Protein AF-0000000081150486 (afdb_homodimer)

Secondary structure (DSSP, 8-state):
--GGG--HHHHHHHHT-HHHHHHHHHTT--TT---TTS--HHHHHHHTT-HHHHHHHHHTT--TT---TTS--HHHHHHHTT-HHHHHHHHHHHHHHHHEETTEEHHHHHHHHT-HHHHHHHHHTT--TT---TT---HHHHHHHTT-HHHHHHHHHTT--TT---TTS--HHHHHHHHT-HHHHHHHHHTT--TT---TTS--HHHHHHHTT-HHHHHHHHHTT--TT---TTS--HHHHHHHHT-HHHHHHHHHHHHHTT----------/--GGG--HHHHHHHHT-HHHHHHHHHTT--TT---TTS--HHHHHHHTT-HHHHHHHHHTT--TT---TTS--HHHHHHHTT-HHHHHHHHHHHHHHHHEETTEEHHHHHHHHT-HHHHHHHHHTT--TT---TT---HHHHHHHTT-HHHHHHHHHTT--TT---TTS--HHHHHHHHT-HHHHHHHHHTT--TT---TTS--HHHHHHHTT-HHHHHHHHHTT--TT---TTS--HHHHHHHHT-HHHHHHHHHHHHHTT----------

pLDDT: mean 92.3, std 13.36, range [28.94, 98.88]

Radius of gyration: 32.92 Å; Cα contacts (8 Å, |Δi|>4): 1000; chains: 2; bounding box: 57×119×81 Å

Nearest PDB structures (foldseek):
  6moj-assembly1_A-2  TM=6.571E-01  e=3.643E-13  synthetic construct
  2qyj-assembly1_A  TM=9.604E-01  e=2.726E-09  unclassified
  6zob-assembly1_D  TM=9.624E-01  e=5.944E-09  synthetic construct
  7z71-assembly2_D  TM=9.534E-01  e=8.776E-09  synthetic construct
  2y1l-assembly1_F  TM=9.637E-01  e=1.188E-08  synthetic construct

Sequence (544 aa):
MFQEGRSALHFAALNGHVNVCEYLLDQGCNLDAQDSVGYSPLHRAASQGHVQALELFLKKGCAVDTQDENGNAAVHEAAWNGYSQTLDLLIKFHIFLLLFQNGNAAVHEAAWNGYSQTLDLLIKFNCNIQLTNKAGFTALHLSAQNGHNQSTRVLLLAGCNADVKNNYGDTALHTAARYGHAGVTRILISARCCLNEQNKNGDTALHIAAALKRRKIAKLLVDASIDVYVRNKQNETAMEVARRKEHQEIIVIISSFARDFGNNNEDVVYDKMFQEGRSALHFAALNGHVNVCEYLLDQGCNLDAQDSVGYSPLHRAASQGHVQALELFLKKGCAVDTQDENGNAAVHEAAWNGYSQTLDLLIKFHIFLLLFQNGNAAVHEAAWNGYSQTLDLLIKFNCNIQLTNKAGFTALHLSAQNGHNQSTRVLLLAGCNADVKNNYGDTALHTAARYGHAGVTRILISARCCLNEQNKNGDTALHIAAALKRRKIAKLLVDASIDVYVRNKQNETAMEVARRKEHQEIIVIISSFARDFGNNNEDVVYDK

Solvent-accessible surface area (backbone atoms only — not comparable to full-atom values): 27746 Å² total; per-residue (Å²): 114,47,87,66,46,29,37,74,52,33,55,25,25,48,69,49,37,44,68,56,36,52,53,42,48,76,73,62,51,70,66,68,48,49,25,71,64,31,44,26,26,56,29,33,7,24,55,61,44,25,47,67,37,44,50,52,42,56,74,71,63,48,72,72,77,53,46,23,80,85,63,46,29,29,53,47,37,5,37,68,64,42,22,40,67,34,27,50,54,44,53,48,49,51,52,47,54,70,42,43,53,95,76,40,41,44,57,40,47,16,19,49,70,40,26,39,64,31,44,53,50,42,50,71,67,65,49,76,64,74,50,52,39,95,65,32,44,29,22,54,31,33,7,19,49,62,44,23,47,62,26,38,48,54,42,48,75,72,62,41,71,57,69,52,53,23,76,62,31,39,26,24,56,35,33,8,25,66,60,56,22,46,66,32,41,52,52,44,54,74,67,63,45,72,65,73,52,51,24,73,63,29,40,28,28,52,32,39,8,26,66,66,66,20,53,66,43,38,46,53,42,52,76,69,64,45,71,69,74,55,56,22,72,84,66,40,28,26,55,53,42,8,56,75,70,63,30,62,70,45,39,51,52,59,49,57,54,45,60,70,72,64,62,69,78,68,72,80,70,81,79,132,113,47,87,67,46,28,40,74,52,32,54,25,25,50,68,48,39,44,70,57,36,53,50,43,46,75,72,62,51,70,65,68,49,48,24,72,64,30,45,26,25,57,29,32,9,25,55,58,45,25,48,68,38,44,51,52,42,56,75,72,62,48,70,70,77,54,47,24,80,86,63,45,30,28,54,48,36,5,36,69,65,43,24,40,68,34,28,51,53,46,54,48,49,52,52,48,56,68,41,43,54,95,77,40,40,44,57,41,47,15,18,50,71,39,24,39,64,30,44,52,50,43,50,72,68,65,50,75,63,74,51,53,37,94,64,32,44,29,24,54,32,33,5,20,49,60,45,22,48,64,26,38,48,54,42,47,74,73,63,42,70,55,70,53,53,23,76,63,32,39,26,24,56,35,34,7,26,67,61,55,21,47,65,32,41,52,52,43,55,72,69,66,45,72,65,74,54,51,23,72,62,29,39,28,30,53,33,41,8,26,66,66,66,23,53,67,42,39,45,53,42,52,74,69,64,44,71,69,74,55,54,23,72,83,67,39,27,26,56,53,41,8,57,75,68,63,31,60,68,44,41,50,52,59,49,57,54,46,59,69,70,63,62,69,78,67,71,82,69,81,78,131

Organism: Pinctada imbricata (NCBI:txid66713)

Foldseek 3Di:
DDPQQDDPLLVCLLVLVQVVNVVCVVVPDDQCGAGNQQDGSLLNNLLNLNQSNNVVSVVVPYDQLRQGPVNDGSLVSNVVNVNVNNNLVSQLSVVQVVQADPQDGVLLVCLLVLVLVSNVVCVVSVNDQQDAGPQQDGSLLNNLLNQRLNNNLSSLVSPHQQCRQGNQQDGSLLNNLLNLRLSSNLSCVVSVHDQCRATPQGDGSLLNNLLNVSLSNLLSSVVSVHDQCRAGPVRDGSLRNNVVVVSPSSNVSNVVSVVVVPPPPVPPPPDD/DDPQQDDPLLVCLLVLVQVVNVVCVVVPDDQCRAGNQQDGSLLNNLLNLNQSNNVVSVVVPYDQLRQGPVNDGSLVSNVVNVNVNSNLVSQLSVVQVVQAPPQDGVLLVCLLVLVLVSNVVCVVSVNDQQDAGPQQDGSLLNNLLNLNLNNNLSSLVSPHQQCRQGPQQDGSLLNNLLNLRLSSNLSCLVSVHDQCRATPQQDGSLLNNLLVVSLSNLLSSVVSVHDQCRAGPVRDGSLRNNVVVVSPSSNVSNVVSVVVVPPPPVPPPPDD

Structure (mmCIF, N/CA/C/O backbone):
data_AF-0000000081150486-model_v1
#
loop_
_entity.id
_entity.type
_entity.pdbx_description
1 polymer 'Uncharacterized protein'
#
loop_
_atom_site.group_PDB
_atom_site.id
_atom_site.type_symbol
_atom_site.label_atom_id
_atom_site.label_alt_id
_atom_site.label_comp_id
_atom_site.label_asym_id
_atom_site.label_entity_id
_atom_site.label_seq_id
_atom_site.pdbx_PDB_ins_code
_atom_site.Cartn_x
_atom_site.Cartn_y
_atom_site.Cartn_z
_atom_site.occupancy
_atom_site.B_iso_or_equiv
_atom_site.auth_seq_id
_atom_site.auth_comp_id
_atom_site.auth_asym_id
_atom_site.auth_atom_id
_atom_site.pdbx_PDB_model_num
ATOM 1 N N . MET A 1 1 ? 13.016 -13.844 32.25 1 59.22 1 MET A N 1
ATOM 2 C CA . MET A 1 1 ? 12.555 -12.477 32 1 59.22 1 MET A CA 1
ATOM 3 C C . MET A 1 1 ? 13.328 -11.492 32.875 1 59.22 1 MET A C 1
ATOM 5 O O . MET A 1 1 ? 13.688 -11.805 34 1 59.22 1 MET A O 1
ATOM 9 N N . PHE A 1 2 ? 14.055 -10.492 32.188 1 66 2 PHE A N 1
ATOM 10 C CA . PHE A 1 2 ? 14.844 -9.5 32.875 1 66 2 PHE A CA 1
ATOM 11 C C . PHE A 1 2 ? 13.945 -8.445 33.531 1 66 2 PHE A C 1
ATOM 13 O O . PHE A 1 2 ? 12.719 -8.523 33.406 1 66 2 PHE A O 1
ATOM 20 N N . GLN A 1 3 ? 14.602 -7.398 34.188 1 65.69 3 GLN A N 1
ATOM 21 C CA . GLN A 1 3 ? 13.93 -6.246 34.781 1 65.69 3 GLN A CA 1
ATOM 22 C C . GLN A 1 3 ? 13.023 -5.551 33.75 1 65.69 3 GLN A C 1
ATOM 24 O O . GLN A 1 3 ? 13.367 -5.453 32.594 1 65.69 3 GLN A O 1
ATOM 29 N N . GLU A 1 4 ? 11.672 -5.273 34.125 1 71.44 4 GLU A N 1
ATOM 30 C CA . GLU A 1 4 ? 10.625 -4.543 33.438 1 71.44 4 GLU A CA 1
ATOM 31 C C . GLU A 1 4 ? 9.914 -5.434 32.406 1 71.44 4 GLU A C 1
ATOM 33 O O . GLU A 1 4 ? 9.328 -4.945 31.453 1 71.44 4 GLU A O 1
ATOM 38 N N . GLY A 1 5 ? 10.25 -6.844 32.656 1 76.25 5 GLY A N 1
ATOM 39 C CA . GLY A 1 5 ? 9.492 -7.797 31.844 1 76.25 5 GLY A CA 1
ATOM 40 C C . GLY A 1 5 ? 10.102 -8.031 30.469 1 76.25 5 GLY A C 1
ATOM 41 O O . GLY A 1 5 ? 9.461 -8.633 29.594 1 76.25 5 GLY A O 1
ATOM 42 N N . ARG A 1 6 ? 11.375 -7.539 30.422 1 85.06 6 ARG A N 1
ATOM 43 C CA . ARG A 1 6 ? 12.062 -7.734 29.141 1 85.06 6 ARG A CA 1
ATOM 44 C C . ARG A 1 6 ? 12.75 -9.094 29.094 1 85.06 6 ARG A C 1
ATOM 46 O O . ARG A 1 6 ? 13.375 -9.516 30.078 1 85.06 6 ARG A O 1
ATOM 53 N N . SER A 1 7 ? 12.547 -9.773 28.031 1 90.75 7 SER A N 1
ATOM 54 C CA . SER A 1 7 ? 13.242 -11.031 27.766 1 90.75 7 SER A CA 1
ATOM 55 C C . SER A 1 7 ? 14.578 -10.789 27.078 1 90.75 7 SER A C 1
ATOM 57 O O . SER A 1 7 ? 14.883 -9.656 26.672 1 90.75 7 SER A O 1
ATOM 59 N N . ALA A 1 8 ? 15.422 -11.852 27.062 1 93.5 8 ALA A N 1
ATOM 60 C CA . ALA A 1 8 ? 16.672 -11.789 26.328 1 93.5 8 ALA A CA 1
ATOM 61 C C . ALA A 1 8 ? 16.422 -11.406 24.859 1 93.5 8 ALA A C 1
ATOM 63 O O . ALA A 1 8 ? 17.219 -10.672 24.266 1 93.5 8 ALA A O 1
ATOM 64 N N . LEU A 1 9 ? 15.305 -11.812 24.344 1 96.06 9 LEU A N 1
ATOM 65 C CA . LEU A 1 9 ? 14.953 -11.523 22.953 1 96.06 9 LEU A CA 1
ATOM 66 C C . LEU A 1 9 ? 14.664 -10.039 22.781 1 96.06 9 LEU A C 1
ATOM 68 O O . LEU A 1 9 ? 15.031 -9.453 21.75 1 96.06 9 LEU A O 1
ATOM 72 N N . HIS A 1 10 ? 14.07 -9.445 23.75 1 96.5 10 HIS A N 1
ATOM 73 C CA . HIS A 1 10 ? 13.836 -8.008 23.688 1 96.5 10 HIS A CA 1
ATOM 74 C C . HIS A 1 10 ? 15.148 -7.242 23.578 1 96.5 10 HIS A C 1
ATOM 76 O O . HIS A 1 10 ? 15.273 -6.34 22.75 1 96.5 10 HIS A O 1
ATOM 82 N N . PHE A 1 11 ? 16.062 -7.586 24.359 1 95.75 11 PHE A N 1
ATOM 83 C CA . PHE A 1 11 ? 17.359 -6.898 24.391 1 95.75 11 PHE A CA 1
ATOM 84 C C . PHE A 1 11 ? 18.109 -7.105 23.078 1 95.75 11 PHE A C 1
ATOM 86 O O . PHE A 1 11 ? 18.688 -6.16 22.531 1 95.75 11 PHE A O 1
ATOM 93 N N . ALA A 1 12 ? 18.094 -8.328 22.672 1 97 12 ALA A N 1
ATOM 94 C CA . ALA A 1 12 ? 18.766 -8.625 21.406 1 97 12 ALA A CA 1
ATOM 95 C C . ALA A 1 12 ? 18.125 -7.844 20.25 1 97 12 ALA A C 1
ATOM 97 O O . ALA A 1 12 ? 18.844 -7.312 19.391 1 97 12 ALA A O 1
ATOM 98 N N . ALA A 1 13 ? 16.797 -7.762 20.188 1 97.12 13 ALA A N 1
ATOM 99 C CA . ALA A 1 13 ? 16.062 -7.039 19.156 1 97.12 13 ALA A CA 1
ATOM 100 C C . ALA A 1 13 ? 16.359 -5.539 19.219 1 97.12 13 ALA A C 1
ATOM 102 O O . ALA A 1 13 ? 16.562 -4.895 18.188 1 97.12 13 ALA A O 1
ATOM 103 N N . LEU A 1 14 ? 16.422 -4.969 20.438 1 96.12 14 LEU A N 1
ATOM 104 C CA . LEU A 1 14 ? 16.672 -3.553 20.672 1 96.12 14 LEU A CA 1
ATOM 105 C C . LEU A 1 14 ? 18.047 -3.146 20.125 1 96.12 14 LEU A C 1
ATOM 107 O O . LEU A 1 14 ? 18.203 -2.041 19.609 1 96.12 14 LEU A O 1
ATOM 111 N N . ASN A 1 15 ? 18.938 -4.098 20.203 1 97.06 15 ASN A N 1
ATOM 112 C CA . ASN A 1 15 ? 20.312 -3.783 19.828 1 97.06 15 ASN A CA 1
ATOM 113 C C . ASN A 1 15 ? 20.641 -4.289 18.422 1 97.06 15 ASN A C 1
ATOM 115 O O . ASN A 1 15 ? 21.75 -4.102 17.938 1 97.06 15 ASN A O 1
ATOM 119 N N . GLY A 1 16 ? 19.766 -4.914 17.812 1 97.19 16 GLY A N 1
ATOM 120 C CA . GLY A 1 16 ? 19.922 -5.336 16.438 1 97.19 16 GLY A CA 1
ATOM 121 C C . GLY A 1 16 ? 20.844 -6.531 16.281 1 97.19 16 GLY A C 1
ATOM 122 O O . GLY A 1 16 ? 21.531 -6.66 15.266 1 97.19 16 GLY A O 1
ATOM 123 N N . HIS A 1 17 ? 20.969 -7.332 17.312 1 97.62 17 HIS A N 1
ATOM 124 C CA . HIS A 1 17 ? 21.781 -8.531 17.234 1 97.62 17 HIS A CA 1
ATOM 125 C C . HIS A 1 17 ? 21.016 -9.688 16.609 1 97.62 17 HIS A C 1
ATOM 127 O O . HIS A 1 17 ? 20.516 -10.57 17.328 1 97.62 17 HIS A O 1
ATOM 133 N N . VAL A 1 18 ? 21 -9.781 15.344 1 98 18 VAL A N 1
ATOM 134 C CA . VAL A 1 18 ? 20.141 -10.68 14.578 1 98 18 VAL A CA 1
ATOM 135 C C . VAL A 1 18 ? 20.531 -12.133 14.867 1 98 18 VAL A C 1
ATOM 137 O O . VAL A 1 18 ? 19.656 -12.977 15.07 1 98 18 VAL A O 1
ATOM 140 N N . ASN A 1 19 ? 21.812 -12.391 14.938 1 97.88 19 ASN A N 1
ATOM 141 C CA . ASN A 1 19 ? 22.266 -13.75 15.203 1 97.88 19 ASN A CA 1
ATOM 142 C C . ASN A 1 19 ? 21.844 -14.227 16.578 1 97.88 19 ASN A C 1
ATOM 144 O O . ASN A 1 19 ? 21.469 -15.391 16.75 1 97.88 19 ASN A O 1
ATOM 148 N N . VAL A 1 20 ? 21.906 -13.352 17.484 1 97.88 20 VAL A N 1
ATOM 149 C CA . VAL A 1 20 ? 21.484 -13.688 18.844 1 97.88 20 VAL A CA 1
ATOM 150 C C . VAL A 1 20 ? 19.969 -13.914 18.875 1 97.88 20 VAL A C 1
ATOM 152 O O . VAL A 1 20 ? 19.5 -14.852 19.516 1 97.88 20 VAL A O 1
ATOM 155 N N . CYS A 1 21 ? 19.188 -13.078 18.188 1 97.75 21 CYS A N 1
ATOM 156 C CA . CYS A 1 21 ? 17.75 -13.273 18.078 1 97.75 21 CYS A CA 1
ATOM 157 C C . CYS A 1 21 ? 17.438 -14.648 17.5 1 97.75 21 CYS A C 1
ATOM 159 O O . CYS A 1 21 ? 16.609 -15.375 18.047 1 97.75 21 CYS A O 1
ATOM 161 N N . GLU A 1 22 ? 18.125 -14.953 16.406 1 97.56 22 GLU A N 1
ATOM 162 C CA . GLU A 1 22 ? 17.906 -16.234 15.742 1 97.56 22 GLU A CA 1
ATOM 163 C C . GLU A 1 22 ? 18.188 -17.406 16.703 1 97.56 22 GLU A C 1
ATOM 165 O O . GLU A 1 22 ? 17.406 -18.344 16.781 1 97.56 22 GLU A O 1
ATOM 170 N N . TYR A 1 23 ? 19.281 -17.312 17.406 1 97 23 TYR A N 1
ATOM 171 C CA . TYR A 1 23 ? 19.656 -18.344 18.375 1 97 23 TYR A CA 1
ATOM 172 C C . TYR A 1 23 ? 18.609 -18.484 19.469 1 97 23 TYR A C 1
ATOM 174 O O . TYR A 1 23 ? 18.188 -19.594 19.781 1 97 23 TYR A O 1
ATOM 182 N N . LEU A 1 24 ? 18.141 -17.406 20.016 1 96.56 24 LEU A N 1
ATOM 183 C CA . LEU A 1 24 ? 17.156 -17.406 21.094 1 96.56 24 LEU A CA 1
ATOM 184 C C . LEU A 1 24 ? 15.836 -18 20.625 1 96.56 24 LEU A C 1
ATOM 186 O O . LEU A 1 24 ? 15.18 -18.75 21.359 1 96.56 24 LEU A O 1
ATOM 190 N N . LEU A 1 25 ? 15.453 -17.719 19.422 1 96.5 25 LEU A N 1
ATOM 191 C CA . LEU A 1 25 ? 14.227 -18.266 18.859 1 96.5 25 LEU A CA 1
ATOM 192 C C . LEU A 1 25 ? 14.344 -19.766 18.656 1 96.5 25 LEU A C 1
ATOM 194 O O . LEU A 1 25 ? 13.406 -20.516 18.922 1 96.5 25 LEU A O 1
ATOM 198 N N . ASP A 1 26 ? 15.523 -20.141 18.141 1 96.31 26 ASP A N 1
ATOM 199 C CA . ASP A 1 26 ? 15.766 -21.562 17.938 1 96.31 26 ASP A CA 1
ATOM 200 C C . ASP A 1 26 ? 15.734 -22.328 19.266 1 96.31 26 ASP A C 1
ATOM 202 O O . ASP A 1 26 ? 15.422 -23.516 19.297 1 96.31 26 ASP A O 1
ATOM 206 N N . GLN A 1 27 ? 15.992 -21.656 20.359 1 95.75 27 GLN A N 1
ATOM 207 C CA . GLN A 1 27 ? 15.977 -22.234 21.688 1 95.75 27 GLN A CA 1
ATOM 208 C C . GLN A 1 27 ? 14.578 -22.203 22.297 1 95.75 27 GLN A C 1
ATOM 210 O O . GLN A 1 27 ? 14.375 -22.625 23.422 1 95.75 27 GLN A O 1
ATOM 215 N N . GLY A 1 28 ? 13.641 -21.562 21.625 1 94.25 28 GLY A N 1
ATOM 216 C CA . GLY A 1 28 ? 12.25 -21.641 22.047 1 94.25 28 GLY A CA 1
ATOM 217 C C . GLY A 1 28 ? 11.758 -20.375 22.719 1 94.25 28 GLY A C 1
ATOM 218 O O . GLY A 1 28 ? 10.688 -20.375 23.344 1 94.25 28 GLY A O 1
ATOM 219 N N . CYS A 1 29 ? 12.562 -19.375 22.672 1 94.62 29 CYS A N 1
ATOM 220 C CA . CYS A 1 29 ? 12.109 -18.125 23.25 1 94.62 29 CYS A CA 1
ATOM 221 C C . CYS A 1 29 ? 10.805 -17.672 22.625 1 94.62 29 CYS A C 1
ATOM 223 O O . CYS A 1 29 ? 10.617 -17.797 21.406 1 94.62 29 CYS A O 1
ATOM 225 N N . ASN A 1 30 ? 9.883 -17.031 23.453 1 95.31 30 ASN A N 1
ATOM 226 C CA . ASN A 1 30 ? 8.594 -16.547 22.969 1 95.31 30 ASN A CA 1
ATOM 227 C C . ASN A 1 30 ? 8.758 -15.273 22.125 1 95.31 30 ASN A C 1
ATOM 229 O O . ASN A 1 30 ? 9.102 -14.211 22.672 1 95.31 30 ASN A O 1
ATOM 233 N N . LEU A 1 31 ? 8.453 -15.375 20.891 1 95.5 31 LEU A N 1
ATOM 234 C CA . LEU A 1 31 ? 8.641 -14.32 19.906 1 95.5 31 LEU A CA 1
ATOM 235 C C . LEU A 1 31 ? 7.688 -13.164 20.156 1 95.5 31 LEU A C 1
ATOM 237 O O . LEU A 1 31 ? 7.988 -12.016 19.812 1 95.5 31 LEU A O 1
ATOM 241 N N . ASP A 1 32 ? 6.582 -13.328 20.812 1 96.12 32 ASP A N 1
ATOM 242 C CA . ASP A 1 32 ? 5.547 -12.312 20.953 1 96.12 32 ASP A CA 1
ATOM 243 C C . ASP A 1 32 ? 5.426 -11.836 22.391 1 96.12 32 ASP A C 1
ATOM 245 O O . ASP A 1 32 ? 4.43 -11.211 22.766 1 96.12 32 ASP A O 1
ATOM 249 N N . ALA A 1 33 ? 6.496 -12.195 23.172 1 94.94 33 ALA A N 1
ATOM 250 C CA . ALA A 1 33 ? 6.477 -11.75 24.562 1 94.94 33 ALA A CA 1
ATOM 251 C C . ALA A 1 33 ? 6.445 -10.227 24.641 1 94.94 33 ALA A C 1
ATOM 253 O O . ALA A 1 33 ? 7.121 -9.539 23.875 1 94.94 33 ALA A O 1
ATOM 254 N N . GLN A 1 34 ? 5.66 -9.703 25.531 1 95.75 34 GLN A N 1
ATOM 255 C CA . GLN A 1 34 ? 5.586 -8.258 25.719 1 95.75 34 GLN A CA 1
ATOM 256 C C . GLN A 1 34 ? 6.246 -7.844 27.031 1 95.75 34 GLN A C 1
ATOM 258 O O . GLN A 1 34 ? 6.109 -8.531 28.047 1 95.75 34 GLN A O 1
ATOM 263 N N . ASP A 1 35 ? 6.984 -6.781 27.016 1 93.69 35 ASP A N 1
ATOM 264 C CA . ASP A 1 35 ? 7.594 -6.258 28.234 1 93.69 35 ASP A CA 1
ATOM 265 C C . ASP A 1 35 ? 6.605 -5.402 29.016 1 93.69 35 ASP A C 1
ATOM 267 O O . ASP A 1 35 ? 5.398 -5.445 28.766 1 93.69 35 ASP A O 1
ATOM 271 N N . SER A 1 36 ? 7.07 -4.656 30.031 1 92.56 36 SER A N 1
ATOM 272 C CA . SER A 1 36 ? 6.215 -3.959 30.984 1 92.56 36 SER A CA 1
ATOM 273 C C . SER A 1 36 ? 5.445 -2.824 30.312 1 92.56 36 SER A C 1
ATOM 275 O O . SER A 1 36 ? 4.398 -2.4 30.797 1 92.56 36 SER A O 1
ATOM 277 N N . VAL A 1 37 ? 5.945 -2.375 29.203 1 92.31 37 VAL A N 1
ATOM 278 C CA . VAL A 1 37 ? 5.262 -1.276 28.531 1 92.31 37 VAL A CA 1
ATOM 279 C C . VAL A 1 37 ? 4.492 -1.809 27.328 1 92.31 37 VAL A C 1
ATOM 281 O O . VAL A 1 37 ? 3.99 -1.031 26.5 1 92.31 37 VAL A O 1
ATOM 284 N N . GLY A 1 38 ? 4.512 -3.141 27.141 1 95.06 38 GLY A N 1
ATOM 285 C CA . GLY A 1 38 ? 3.723 -3.77 26.094 1 95.06 38 GLY A CA 1
ATOM 286 C C . GLY A 1 38 ? 4.496 -3.971 24.812 1 95.06 38 GLY A C 1
ATOM 287 O O . GLY A 1 38 ? 3.928 -4.371 23.781 1 95.06 38 GLY A O 1
ATOM 288 N N . TYR A 1 39 ? 5.812 -3.748 24.859 1 95.94 39 TYR A N 1
ATOM 289 C CA . TYR A 1 39 ? 6.617 -3.906 23.656 1 95.94 39 TYR A CA 1
ATOM 290 C C . TYR A 1 39 ? 6.961 -5.371 23.422 1 95.94 39 TYR A C 1
ATOM 292 O O . TYR A 1 39 ? 7.395 -6.07 24.344 1 95.94 39 TYR A O 1
ATOM 300 N N . SER A 1 40 ? 6.703 -5.793 22.266 1 97 40 SER A N 1
ATOM 301 C CA . SER A 1 40 ? 7.234 -7.062 21.781 1 97 40 SER A CA 1
ATOM 302 C C . SER A 1 40 ? 8.633 -6.887 21.188 1 97 40 SER A C 1
ATOM 304 O O . SER A 1 40 ? 9.086 -5.762 20.984 1 97 40 SER A O 1
ATOM 306 N N . PRO A 1 41 ? 9.352 -8.008 20.984 1 96.88 41 PRO A N 1
ATOM 307 C CA . PRO A 1 41 ? 10.633 -7.895 20.281 1 96.88 41 PRO A CA 1
ATOM 308 C C . PRO A 1 41 ? 10.508 -7.18 18.938 1 96.88 41 PRO A C 1
ATOM 310 O O . PRO A 1 41 ? 11.398 -6.41 18.562 1 96.88 41 PRO A O 1
ATOM 313 N N . LEU A 1 42 ? 9.406 -7.344 18.297 1 97.75 42 LEU A N 1
ATOM 314 C CA . LEU A 1 42 ? 9.164 -6.648 17.031 1 97.75 42 LEU A CA 1
ATOM 315 C C . LEU A 1 42 ? 9.117 -5.141 17.25 1 97.75 42 LEU A C 1
ATOM 317 O O . LEU A 1 42 ? 9.711 -4.383 16.469 1 97.75 42 LEU A O 1
ATOM 321 N N . HIS A 1 43 ? 8.477 -4.723 18.312 1 97.19 43 HIS A N 1
ATOM 322 C CA . HIS A 1 43 ? 8.453 -3.307 18.656 1 97.19 43 HIS A CA 1
ATOM 323 C C . HIS A 1 43 ? 9.875 -2.766 18.828 1 97.19 43 HIS A C 1
ATOM 325 O O . HIS A 1 43 ? 10.195 -1.691 18.312 1 97.19 43 HIS A O 1
ATOM 331 N N . ARG A 1 44 ? 10.617 -3.508 19.578 1 96.81 44 ARG A N 1
ATOM 332 C CA . ARG A 1 44 ? 11.961 -3.059 19.922 1 96.81 44 ARG A CA 1
ATOM 333 C C . ARG A 1 44 ? 12.828 -2.943 18.656 1 96.81 44 ARG A C 1
ATOM 335 O O . ARG A 1 44 ? 13.523 -1.946 18.469 1 96.81 44 ARG A O 1
ATOM 342 N N . ALA A 1 45 ? 12.758 -3.918 17.844 1 97.75 45 ALA A N 1
ATOM 343 C CA . ALA A 1 45 ? 13.5 -3.867 16.594 1 97.75 45 ALA A CA 1
ATOM 344 C C . ALA A 1 45 ? 13.039 -2.703 15.719 1 97.75 45 ALA A C 1
ATOM 346 O O . ALA A 1 45 ? 13.859 -1.981 15.148 1 97.75 45 ALA A O 1
ATOM 347 N N . ALA A 1 46 ? 11.727 -2.479 15.594 1 97.19 46 ALA A N 1
ATOM 348 C CA . ALA A 1 46 ? 11.148 -1.416 14.773 1 97.19 46 ALA A CA 1
ATOM 349 C C . ALA A 1 46 ? 11.539 -0.04 15.305 1 97.19 46 ALA A C 1
ATOM 351 O O . ALA A 1 46 ? 11.828 0.874 14.531 1 97.19 46 ALA A O 1
ATOM 352 N N . SER A 1 47 ? 11.594 0.085 16.641 1 95.06 47 SER A N 1
ATOM 353 C CA . SER A 1 47 ? 11.859 1.37 17.281 1 95.06 47 SER A CA 1
ATOM 354 C C . SER A 1 47 ? 13.312 1.801 17.062 1 95.06 47 SER A C 1
ATOM 356 O O . SER A 1 47 ? 13.656 2.963 17.281 1 95.06 47 SER A O 1
ATOM 358 N N . GLN A 1 48 ? 14.133 0.812 16.703 1 96.88 48 GLN A N 1
ATOM 359 C CA . GLN A 1 48 ? 15.539 1.124 16.5 1 96.88 48 GLN A CA 1
ATOM 360 C C . GLN A 1 48 ? 15.938 0.975 15.031 1 96.88 48 GLN A C 1
ATOM 362 O O . GLN A 1 48 ? 17.109 1.09 14.68 1 96.88 48 GLN A O 1
ATOM 367 N N . GLY A 1 49 ? 15.047 0.689 14.242 1 97.44 49 GLY A N 1
ATOM 368 C CA . GLY A 1 49 ? 15.289 0.624 12.805 1 97.44 49 GLY A CA 1
ATOM 369 C C . GLY A 1 49 ? 16.078 -0.598 12.391 1 97.44 49 GLY A C 1
ATOM 370 O O . GLY A 1 49 ? 16.859 -0.545 11.438 1 97.44 49 GLY A O 1
ATOM 371 N N . HIS A 1 50 ? 16 -1.688 13.055 1 97.75 50 HIS A N 1
ATOM 372 C CA . HIS A 1 50 ? 16.75 -2.895 12.734 1 97.75 50 HIS A CA 1
ATOM 373 C C . HIS A 1 50 ? 16 -3.764 11.734 1 97.75 50 HIS A C 1
ATOM 375 O O . HIS A 1 50 ? 15.297 -4.699 12.117 1 97.75 50 HIS A O 1
ATOM 381 N N . VAL A 1 51 ? 16.281 -3.578 10.5 1 97.5 51 VAL A N 1
ATOM 382 C CA . VAL A 1 51 ? 15.523 -4.168 9.398 1 97.5 51 VAL A CA 1
ATOM 383 C C . VAL A 1 51 ? 15.742 -5.676 9.375 1 97.5 51 VAL A C 1
ATOM 385 O O . VAL A 1 51 ? 14.789 -6.445 9.219 1 97.5 51 VAL A O 1
ATOM 388 N N . GLN A 1 52 ? 16.984 -6.094 9.602 1 97.75 52 GLN A N 1
ATOM 389 C CA . GLN A 1 52 ? 17.297 -7.52 9.516 1 97.75 52 GLN A CA 1
ATOM 390 C C . GLN A 1 52 ? 16.609 -8.297 10.633 1 97.75 52 GLN A C 1
ATOM 392 O O . GLN A 1 52 ? 16.109 -9.398 10.422 1 97.75 52 GLN A O 1
ATOM 397 N N . ALA A 1 53 ? 16.609 -7.711 11.766 1 97.75 53 ALA A N 1
ATOM 398 C CA . ALA A 1 53 ? 15.906 -8.344 12.875 1 97.75 53 ALA A CA 1
ATOM 399 C C . ALA A 1 53 ? 14.406 -8.453 12.586 1 97.75 53 ALA A C 1
ATOM 401 O O . ALA A 1 53 ? 13.789 -9.484 12.867 1 97.75 53 ALA A O 1
ATOM 402 N N . LEU A 1 54 ? 13.812 -7.402 12.031 1 97.44 54 LEU A N 1
ATOM 403 C CA . LEU A 1 54 ? 12.398 -7.41 11.664 1 97.44 54 LEU A CA 1
ATOM 404 C C . LEU A 1 54 ? 12.102 -8.516 10.664 1 97.44 54 LEU A C 1
ATOM 406 O O . LEU A 1 54 ? 11.141 -9.273 10.828 1 97.44 54 LEU A O 1
ATOM 410 N N . GLU A 1 55 ? 12.984 -8.586 9.68 1 97.12 55 GLU A N 1
ATOM 411 C CA . GLU A 1 55 ? 12.812 -9.617 8.664 1 97.12 55 GLU A CA 1
ATOM 412 C C . GLU A 1 55 ? 12.805 -11.016 9.281 1 97.12 55 GLU A C 1
ATOM 414 O O . GLU A 1 55 ? 11.969 -11.852 8.938 1 97.12 55 GLU A O 1
ATOM 419 N N . LEU A 1 56 ? 13.727 -11.242 10.172 1 97.19 56 LEU A N 1
ATOM 420 C CA . LEU A 1 56 ? 13.805 -12.523 10.867 1 97.19 56 LEU A CA 1
ATOM 421 C C . LEU A 1 56 ? 12.523 -12.812 11.633 1 97.19 56 LEU A C 1
ATOM 423 O O . LEU A 1 56 ? 11.961 -13.906 11.531 1 97.19 56 LEU A O 1
ATOM 427 N N . PHE A 1 57 ? 12.008 -11.812 12.391 1 97.69 57 PHE A N 1
ATOM 428 C CA . PHE A 1 57 ? 10.82 -11.992 13.203 1 97.69 57 PHE A CA 1
ATOM 429 C C . PHE A 1 57 ? 9.594 -12.25 12.336 1 97.69 57 PHE A C 1
ATOM 431 O O . PHE A 1 57 ? 8.773 -13.117 12.648 1 97.69 57 PHE A O 1
ATOM 438 N N . LEU A 1 58 ? 9.492 -11.523 11.242 1 95.44 58 LEU A N 1
ATOM 439 C CA . LEU A 1 58 ? 8.375 -11.703 10.32 1 95.44 58 LEU A CA 1
ATOM 440 C C . LEU A 1 58 ? 8.414 -13.086 9.688 1 95.44 58 LEU A C 1
ATOM 442 O O . LEU A 1 58 ? 7.379 -13.758 9.594 1 95.44 58 LEU A O 1
ATOM 446 N N . LYS A 1 59 ? 9.602 -13.508 9.305 1 93.38 59 LYS A N 1
ATOM 447 C CA . LYS A 1 59 ? 9.781 -14.836 8.719 1 93.38 59 LYS A CA 1
ATOM 448 C C . LYS A 1 59 ? 9.406 -15.93 9.711 1 93.38 59 LYS A C 1
ATOM 450 O O . LYS A 1 59 ? 8.867 -16.969 9.32 1 93.38 59 LYS A O 1
ATOM 455 N N . LYS A 1 60 ? 9.602 -15.664 10.977 1 95.25 60 LYS A N 1
ATOM 456 C CA . LYS A 1 60 ? 9.344 -16.656 12.023 1 95.25 60 LYS A CA 1
ATOM 457 C C . LYS A 1 60 ? 7.891 -16.594 12.477 1 95.25 60 LYS A C 1
ATOM 459 O O . LYS A 1 60 ? 7.477 -17.375 13.344 1 95.25 60 LYS A O 1
ATOM 464 N N . GLY A 1 61 ? 7.152 -15.688 11.961 1 93.56 61 GLY A N 1
ATOM 465 C CA . GLY A 1 61 ? 5.715 -15.672 12.188 1 93.56 61 GLY A CA 1
ATOM 466 C C . GLY A 1 61 ? 5.312 -14.867 13.406 1 93.56 61 GLY A C 1
ATOM 467 O O . GLY A 1 61 ? 4.41 -15.266 14.148 1 93.56 61 GLY A O 1
ATOM 468 N N . CYS A 1 62 ? 5.98 -13.75 13.688 1 93.56 62 CYS A N 1
ATOM 469 C CA . CYS A 1 62 ? 5.605 -12.906 14.812 1 93.56 62 CYS A CA 1
ATOM 470 C C . CYS A 1 62 ? 4.266 -12.227 14.57 1 93.56 62 CYS A C 1
ATOM 472 O O . CYS A 1 62 ? 3.836 -12.086 13.422 1 93.56 62 CYS A O 1
ATOM 474 N N . ALA A 1 63 ? 3.605 -11.82 15.672 1 93.56 63 ALA A N 1
ATOM 475 C CA . ALA A 1 63 ? 2.383 -11.023 15.578 1 93.56 63 ALA A CA 1
ATOM 476 C C . ALA A 1 63 ? 2.699 -9.562 15.258 1 93.56 63 ALA A C 1
ATOM 478 O O . ALA A 1 63 ? 3.361 -8.883 16.047 1 93.56 63 ALA A O 1
ATOM 479 N N . VAL A 1 64 ? 2.188 -9.102 14.141 1 93.31 64 VAL A N 1
ATOM 480 C CA . VAL A 1 64 ? 2.572 -7.777 13.68 1 93.31 64 VAL A CA 1
ATOM 481 C C . VAL A 1 64 ? 1.602 -6.734 14.227 1 93.31 64 VAL A C 1
ATOM 483 O O . VAL A 1 64 ? 1.889 -5.535 14.211 1 93.31 64 VAL A O 1
ATOM 486 N N . ASP A 1 65 ? 0.475 -7.145 14.75 1 89.62 65 ASP A N 1
ATOM 487 C CA . ASP A 1 65 ? -0.569 -6.219 15.18 1 89.62 65 ASP A CA 1
ATOM 488 C C . ASP A 1 65 ? -0.579 -6.07 16.703 1 89.62 65 ASP A C 1
ATOM 490 O O . ASP A 1 65 ? -1.473 -5.434 17.266 1 89.62 65 ASP A O 1
ATOM 494 N N . THR A 1 66 ? 0.464 -6.668 17.328 1 94.25 66 THR A N 1
ATOM 495 C CA . THR A 1 66 ? 0.557 -6.504 18.766 1 94.25 66 THR A CA 1
ATOM 496 C C . THR A 1 66 ? 0.638 -5.027 19.141 1 94.25 66 THR A C 1
ATOM 498 O O . THR A 1 66 ? 1.369 -4.262 18.516 1 94.25 66 THR A O 1
ATOM 501 N N . GLN A 1 67 ? -0.209 -4.633 20.156 1 92.75 67 GLN A N 1
ATOM 502 C CA . GLN A 1 67 ? -0.251 -3.23 20.578 1 92.75 67 GLN A CA 1
ATOM 503 C C . GLN A 1 67 ? 0.382 -3.041 21.953 1 92.75 67 GLN A C 1
ATOM 505 O O . GLN A 1 67 ? 0.243 -3.895 22.828 1 92.75 67 GLN A O 1
ATOM 510 N N . ASP A 1 68 ? 1.105 -1.993 22.078 1 93 68 ASP A N 1
ATOM 511 C CA . ASP A 1 68 ? 1.646 -1.65 23.391 1 93 68 ASP A CA 1
ATOM 512 C C . ASP A 1 68 ? 0.577 -1.014 24.266 1 93 68 ASP A C 1
ATOM 514 O O . ASP A 1 68 ? -0.615 -1.087 23.969 1 93 68 ASP A O 1
ATOM 518 N N . GLU A 1 69 ? 0.953 -0.491 25.391 1 92.25 69 GLU A N 1
ATOM 519 C CA . GLU A 1 69 ? 0.029 0.056 26.391 1 92.25 69 GLU A CA 1
ATOM 520 C C . GLU A 1 69 ? -0.738 1.249 25.828 1 92.25 69 GLU A C 1
ATOM 522 O O . GLU A 1 69 ? -1.838 1.56 26.281 1 92.25 69 GLU A O 1
ATOM 527 N N . ASN A 1 70 ? -0.184 1.881 24.844 1 89 70 ASN A N 1
ATOM 528 C CA . ASN A 1 70 ? -0.821 3.047 24.234 1 89 70 ASN A CA 1
ATOM 529 C C . ASN A 1 70 ? -1.576 2.68 22.969 1 89 70 ASN A C 1
ATOM 531 O O . ASN A 1 70 ? -2.07 3.559 22.25 1 89 70 ASN A O 1
ATOM 535 N N . GLY A 1 71 ? -1.566 1.411 22.641 1 89.56 71 GLY A N 1
ATOM 536 C CA . GLY A 1 71 ? -2.27 0.958 21.453 1 89.56 71 GLY A CA 1
ATOM 537 C C . GLY A 1 71 ? -1.421 1.024 20.188 1 89.56 71 GLY A C 1
ATOM 538 O O . GLY A 1 71 ? -1.937 0.892 19.078 1 89.56 71 GLY A O 1
ATOM 539 N N . ASN A 1 72 ? -0.13 1.209 20.391 1 90.62 72 ASN A N 1
ATOM 540 C CA . ASN A 1 72 ? 0.755 1.326 19.234 1 90.62 72 ASN A CA 1
ATOM 541 C C . ASN A 1 72 ? 1.34 -0.026 18.828 1 90.62 72 ASN A C 1
ATOM 543 O O . ASN A 1 72 ? 1.726 -0.818 19.703 1 90.62 72 ASN A O 1
ATOM 547 N N . ALA A 1 73 ? 1.3 -0.265 17.562 1 94.12 73 ALA A N 1
ATOM 548 C CA . ALA A 1 73 ? 1.973 -1.436 17 1 94.12 73 ALA A CA 1
ATOM 549 C C . ALA A 1 73 ? 3.377 -1.083 16.516 1 94.12 73 ALA A C 1
ATOM 551 O O . ALA A 1 73 ? 3.797 0.073 16.594 1 94.12 73 ALA A O 1
ATOM 552 N N . ALA A 1 74 ? 4.137 -2.152 16.109 1 95.75 74 ALA A N 1
ATOM 553 C CA . ALA A 1 74 ? 5.516 -1.965 15.656 1 95.75 74 ALA A CA 1
ATOM 554 C C . ALA A 1 74 ? 5.586 -0.978 14.5 1 95.75 74 ALA A C 1
ATOM 556 O O . ALA A 1 74 ? 6.543 -0.21 14.383 1 95.75 74 ALA A O 1
ATOM 557 N N . VAL A 1 75 ? 4.551 -0.918 13.68 1 94.81 75 VAL A N 1
ATOM 558 C CA . VAL A 1 75 ? 4.527 -0.039 12.516 1 94.81 75 VAL A CA 1
ATOM 559 C C . VAL A 1 75 ? 4.516 1.419 12.969 1 94.81 75 VAL A C 1
ATOM 561 O O . VAL A 1 75 ? 5.145 2.275 12.344 1 94.81 75 VAL A O 1
ATOM 564 N N . HIS A 1 76 ? 3.889 1.739 14.047 1 92.75 76 HIS A N 1
ATOM 565 C CA . HIS A 1 76 ? 3.852 3.098 14.578 1 92.75 76 HIS A CA 1
ATOM 566 C C . HIS A 1 76 ? 5.223 3.525 15.086 1 92.75 76 HIS A C 1
ATOM 568 O O . HIS A 1 76 ? 5.656 4.652 14.844 1 92.75 76 HIS A O 1
ATOM 574 N N . GLU A 1 77 ? 5.875 2.59 15.742 1 93.19 77 GLU A N 1
ATOM 575 C CA . GLU A 1 77 ? 7.219 2.885 16.234 1 93.19 77 GLU A CA 1
ATOM 576 C C . GLU A 1 77 ? 8.156 3.25 15.086 1 93.19 77 GLU A C 1
ATOM 578 O O . GLU A 1 77 ? 8.938 4.195 15.195 1 93.19 77 GLU A O 1
ATOM 583 N N . ALA A 1 78 ? 8.047 2.502 14.062 1 95.44 78 ALA A N 1
ATOM 584 C CA . ALA A 1 78 ? 8.875 2.771 12.898 1 95.44 78 ALA A CA 1
ATOM 585 C C . ALA A 1 78 ? 8.555 4.137 12.297 1 95.44 78 ALA A C 1
ATOM 587 O O . ALA A 1 78 ? 9.461 4.902 11.961 1 95.44 78 ALA A O 1
ATOM 588 N N . ALA A 1 79 ? 7.309 4.469 12.227 1 92.25 79 ALA A N 1
ATOM 589 C CA . ALA A 1 79 ? 6.859 5.734 11.641 1 92.25 79 ALA A CA 1
ATOM 590 C C . ALA A 1 79 ? 7.27 6.914 12.516 1 92.25 79 ALA A C 1
ATOM 592 O O . ALA A 1 79 ? 7.789 7.914 12.016 1 92.25 79 ALA A O 1
ATOM 593 N N . TRP A 1 80 ? 7.117 6.781 13.742 1 90.75 80 TRP A N 1
ATOM 594 C CA . TRP A 1 80 ? 7.367 7.875 14.68 1 90.75 80 TRP A CA 1
ATOM 595 C C . TRP A 1 80 ? 8.859 8.164 14.789 1 90.75 80 TRP A C 1
ATOM 597 O O . TRP A 1 80 ? 9.266 9.305 15.031 1 90.75 80 TRP A O 1
ATOM 607 N N . ASN A 1 81 ? 9.641 7.121 14.586 1 94 81 ASN A N 1
ATOM 608 C CA . ASN A 1 81 ? 11.086 7.301 14.727 1 94 81 ASN A CA 1
ATOM 609 C C . ASN A 1 81 ? 11.758 7.539 13.375 1 94 81 ASN A C 1
ATOM 611 O O . ASN A 1 81 ? 12.977 7.688 13.305 1 94 81 ASN A O 1
ATOM 615 N N . GLY A 1 82 ? 11 7.586 12.406 1 95.25 82 GLY A N 1
ATOM 616 C CA . GLY A 1 82 ? 11.5 7.953 11.086 1 95.25 82 GLY A CA 1
ATOM 617 C C . GLY A 1 82 ? 12.305 6.852 10.422 1 95.25 82 GLY A C 1
ATOM 618 O O . GLY A 1 82 ? 13.203 7.129 9.633 1 95.25 82 GLY A O 1
ATOM 619 N N . TYR A 1 83 ? 12.125 5.641 10.758 1 96.31 83 TYR A N 1
ATOM 620 C CA . TYR A 1 83 ? 12.828 4.523 10.133 1 96.31 83 TYR A CA 1
ATOM 621 C C . TYR A 1 83 ? 12.086 4.031 8.898 1 96.31 83 TYR A C 1
ATOM 623 O O . TYR A 1 83 ? 11.297 3.088 8.977 1 96.31 83 TYR A O 1
ATOM 631 N N . SER A 1 84 ? 12.461 4.621 7.793 1 95.5 84 SER A N 1
ATOM 632 C CA . SER A 1 84 ? 11.711 4.438 6.555 1 95.5 84 SER A CA 1
ATOM 633 C C . SER A 1 84 ? 11.805 3 6.059 1 95.5 84 SER A C 1
ATOM 635 O O . SER A 1 84 ? 10.828 2.443 5.566 1 95.5 84 SER A O 1
ATOM 637 N N . GLN A 1 85 ? 12.984 2.344 6.223 1 95.62 85 GLN A N 1
ATOM 638 C CA . GLN A 1 85 ? 13.148 0.985 5.715 1 95.62 85 GLN A CA 1
ATOM 639 C C . GLN A 1 85 ? 12.305 -0.004 6.52 1 95.62 85 GLN A C 1
ATOM 641 O O . GLN A 1 85 ? 11.633 -0.866 5.949 1 95.62 85 GLN A O 1
ATOM 646 N N . THR A 1 86 ? 12.367 0.171 7.82 1 96.38 86 THR A N 1
ATOM 647 C CA . THR A 1 86 ? 11.562 -0.698 8.672 1 96.38 86 THR A CA 1
ATOM 648 C C . THR A 1 86 ? 10.07 -0.448 8.453 1 96.38 86 THR A C 1
ATOM 650 O O . THR A 1 86 ? 9.273 -1.39 8.43 1 96.38 86 THR A O 1
ATOM 653 N N . LEU A 1 87 ? 9.719 0.826 8.281 1 95.75 87 LEU A N 1
ATOM 654 C CA . LEU A 1 87 ? 8.328 1.178 7.992 1 95.75 87 LEU A CA 1
ATOM 655 C C . LEU A 1 87 ? 7.863 0.535 6.691 1 95.75 87 LEU A C 1
ATOM 657 O O . LEU A 1 87 ? 6.781 -0.056 6.637 1 95.75 87 LEU A O 1
ATOM 661 N N . ASP A 1 88 ? 8.688 0.614 5.676 1 95.56 88 ASP A N 1
ATOM 662 C CA . ASP A 1 88 ? 8.383 0.017 4.379 1 95.56 88 ASP A CA 1
ATOM 663 C C . ASP A 1 88 ? 8.125 -1.481 4.512 1 95.56 88 ASP A C 1
ATOM 665 O O . ASP A 1 88 ? 7.117 -1.987 4.008 1 95.56 88 ASP A O 1
ATOM 669 N N . LEU A 1 89 ? 9.008 -2.137 5.195 1 95.25 89 LEU A N 1
ATOM 670 C CA . LEU A 1 89 ? 8.906 -3.578 5.395 1 95.25 89 LEU A CA 1
ATOM 671 C C . LEU A 1 89 ? 7.621 -3.938 6.133 1 95.25 89 LEU A C 1
ATOM 673 O O . LEU A 1 89 ? 6.914 -4.871 5.742 1 95.25 89 LEU A O 1
ATOM 677 N N . LEU A 1 90 ? 7.301 -3.205 7.156 1 95.88 90 LEU A N 1
ATOM 678 C CA . LEU A 1 90 ? 6.133 -3.506 7.977 1 95.88 90 LEU A CA 1
ATOM 679 C C . LEU A 1 90 ? 4.844 -3.254 7.203 1 95.88 90 LEU A C 1
ATOM 681 O O . LEU A 1 90 ? 3.908 -4.055 7.266 1 95.88 90 LEU A O 1
ATOM 685 N N . ILE A 1 91 ? 4.762 -2.139 6.418 1 94.31 91 ILE A N 1
ATOM 686 C CA . ILE A 1 91 ? 3.578 -1.841 5.621 1 94.31 91 ILE A CA 1
ATOM 687 C C . ILE A 1 91 ? 3.365 -2.939 4.582 1 94.31 91 ILE A C 1
ATOM 689 O O . ILE A 1 91 ? 2.26 -3.467 4.445 1 94.31 91 ILE A O 1
ATOM 693 N N . LYS A 1 92 ? 4.469 -3.326 3.91 1 92.56 92 LYS A N 1
ATOM 694 C CA . LYS A 1 92 ? 4.383 -4.363 2.885 1 92.56 92 LYS A CA 1
ATOM 695 C C . LYS A 1 92 ? 3.926 -5.691 3.48 1 92.56 92 LYS A C 1
ATOM 697 O O . LYS A 1 92 ? 3.15 -6.422 2.861 1 92.56 92 LYS A O 1
ATOM 702 N N . PHE A 1 93 ? 4.414 -6 4.617 1 93.94 93 PHE A N 1
ATOM 703 C CA . PHE A 1 93 ? 4.027 -7.246 5.266 1 93.94 93 PHE A CA 1
ATOM 704 C C . PHE A 1 93 ? 2.555 -7.219 5.656 1 93.94 93 PHE A C 1
ATOM 706 O O . PHE A 1 93 ? 1.857 -8.227 5.543 1 93.94 93 PHE A O 1
ATOM 713 N N . HIS A 1 94 ? 2.111 -6.062 6.148 1 92.38 94 HIS A N 1
ATOM 714 C CA . HIS A 1 94 ? 0.695 -5.934 6.473 1 92.38 94 HIS A CA 1
ATOM 715 C C . HIS A 1 94 ? -0.173 -6.105 5.23 1 92.38 94 HIS A C 1
ATOM 717 O O . HIS A 1 94 ? -1.228 -6.742 5.289 1 92.38 94 HIS A O 1
ATOM 723 N N . ILE A 1 95 ? 0.232 -5.559 4.156 1 90.81 95 ILE A N 1
ATOM 724 C CA . ILE A 1 95 ? -0.496 -5.719 2.902 1 90.81 95 ILE A CA 1
ATOM 725 C C . ILE A 1 95 ? -0.501 -7.188 2.49 1 90.81 95 ILE A C 1
ATOM 727 O O . ILE A 1 95 ? -1.527 -7.715 2.053 1 90.81 95 ILE A O 1
ATOM 731 N N . PHE A 1 96 ? 0.632 -7.875 2.67 1 89.38 96 PHE A N 1
ATOM 732 C CA . PHE A 1 96 ? 0.735 -9.305 2.379 1 89.38 96 PHE A CA 1
ATOM 733 C C . PHE A 1 96 ? -0.272 -10.094 3.203 1 89.38 96 PHE A C 1
ATOM 735 O O . PHE A 1 96 ? -0.99 -10.945 2.666 1 89.38 96 PHE A O 1
ATOM 742 N N . LEU A 1 97 ? -0.335 -9.742 4.422 1 87.69 97 LEU A N 1
ATOM 743 C CA . LEU A 1 97 ? -1.259 -10.461 5.297 1 87.69 97 LEU A CA 1
ATOM 744 C C . LEU A 1 97 ? -2.705 -10.203 4.883 1 87.69 97 LEU A C 1
ATOM 746 O O . LEU A 1 97 ? -3.549 -11.102 4.984 1 87.69 97 LEU A O 1
ATOM 750 N N . LEU A 1 98 ? -2.914 -9.016 4.422 1 88.81 98 LEU A N 1
ATOM 751 C CA . LEU A 1 98 ? -4.25 -8.609 3.996 1 88.81 98 LEU A CA 1
ATOM 752 C C . LEU A 1 98 ? -4.691 -9.398 2.77 1 88.81 98 LEU A C 1
ATOM 754 O O . LEU A 1 98 ? -5.867 -9.758 2.645 1 88.81 98 LEU A O 1
ATOM 758 N N . LEU A 1 99 ? -3.783 -9.781 1.951 1 90.75 99 LEU A N 1
ATOM 759 C CA . LEU A 1 99 ? -4.125 -10.305 0.635 1 90.75 99 LEU A CA 1
ATOM 760 C C . LEU A 1 99 ? -3.805 -11.797 0.547 1 90.75 99 LEU A C 1
ATOM 762 O O . LEU A 1 99 ? -3.9 -12.391 -0.527 1 90.75 99 LEU A O 1
ATOM 766 N N . PHE A 1 100 ? -3.361 -12.375 1.677 1 86.19 100 PHE A N 1
ATOM 767 C CA . PHE A 1 100 ? -3.033 -13.797 1.74 1 86.19 100 PHE A CA 1
ATOM 768 C C . PHE A 1 100 ? -3.893 -14.5 2.779 1 86.19 100 PHE A C 1
ATOM 770 O O . PHE A 1 100 ? -3.83 -14.188 3.969 1 86.19 100 PHE A O 1
ATOM 777 N N . GLN A 1 101 ? -4.824 -15.297 2.297 1 80.25 101 GLN A N 1
ATOM 778 C CA . GLN A 1 101 ? -5.723 -16 3.211 1 80.25 101 GLN A CA 1
ATOM 779 C C . GLN A 1 101 ? -5.828 -17.484 2.854 1 80.25 101 GLN A C 1
ATOM 781 O O . GLN A 1 101 ? -6.07 -17.828 1.697 1 80.25 101 GLN A O 1
ATOM 786 N N . ASN A 1 102 ? -5.742 -18.281 3.891 1 73.75 102 ASN A N 1
ATOM 787 C CA . ASN A 1 102 ? -5.953 -19.719 3.787 1 73.75 102 ASN A CA 1
ATOM 788 C C . ASN A 1 102 ? -5.102 -20.328 2.678 1 73.75 102 ASN A C 1
ATOM 790 O O . ASN A 1 102 ? -5.602 -21.109 1.867 1 73.75 102 ASN A O 1
ATOM 794 N N . GLY A 1 103 ? -3.818 -19.859 2.537 1 73.62 103 GLY A N 1
ATOM 795 C CA . GLY A 1 103 ? -2.914 -20.438 1.559 1 73.62 103 GLY A CA 1
ATOM 796 C C . GLY A 1 103 ? -3.104 -19.875 0.162 1 73.62 103 GLY A C 1
ATOM 797 O O . GLY A 1 103 ? -2.371 -20.25 -0.762 1 73.62 103 GLY A O 1
ATOM 798 N N . ASN A 1 104 ? -4.074 -19.016 0.07 1 80.31 104 ASN A N 1
ATOM 799 C CA . ASN A 1 104 ? -4.332 -18.422 -1.237 1 80.31 104 ASN A CA 1
ATOM 800 C C . ASN A 1 104 ? -3.982 -16.938 -1.259 1 80.31 104 ASN A C 1
ATOM 802 O O . ASN A 1 104 ? -4.395 -16.172 -0.375 1 80.31 104 ASN A O 1
ATOM 806 N N . ALA A 1 105 ? -3.172 -16.609 -2.238 1 90.56 105 ALA A N 1
ATOM 807 C CA . ALA A 1 105 ? -2.832 -15.211 -2.438 1 90.56 105 ALA A CA 1
ATOM 808 C C . ALA A 1 105 ? -3.744 -14.562 -3.479 1 90.56 105 ALA A C 1
ATOM 810 O O . ALA A 1 105 ? -4.141 -15.211 -4.449 1 90.56 105 ALA A O 1
ATOM 811 N N . ALA A 1 106 ? -4.105 -13.32 -3.221 1 93.31 106 ALA A N 1
ATOM 812 C CA . ALA A 1 106 ? -4.941 -12.562 -4.152 1 93.31 106 ALA A CA 1
ATOM 813 C C . ALA A 1 106 ? -4.375 -12.633 -5.57 1 93.31 106 ALA A C 1
ATOM 815 O O . ALA A 1 106 ? -5.129 -12.688 -6.543 1 93.31 106 ALA A O 1
ATOM 816 N N . VAL A 1 107 ? -3.08 -12.742 -5.66 1 95.19 107 VAL A N 1
ATOM 817 C CA . VAL A 1 107 ? -2.434 -12.773 -6.969 1 95.19 107 VAL A CA 1
ATOM 818 C C . VAL A 1 107 ? -2.77 -14.078 -7.684 1 95.19 107 VAL A C 1
ATOM 820 O O . VAL A 1 107 ? -2.951 -14.102 -8.906 1 95.19 107 VAL A O 1
ATOM 823 N N . HIS A 1 108 ? -2.857 -15.156 -6.957 1 96 108 HIS A N 1
ATOM 824 C CA . HIS A 1 108 ? -3.219 -16.438 -7.547 1 96 108 HIS A CA 1
ATOM 825 C C . HIS A 1 108 ? -4.652 -16.422 -8.07 1 96 108 HIS A C 1
ATOM 827 O O . HIS A 1 108 ? -4.914 -16.859 -9.195 1 96 108 HIS A O 1
ATOM 833 N N . GLU A 1 109 ? -5.508 -15.906 -7.254 1 93.75 109 GLU A N 1
ATOM 834 C CA . GLU A 1 109 ? -6.914 -15.852 -7.645 1 93.75 109 GLU A CA 1
ATOM 835 C C . GLU A 1 109 ? -7.113 -14.938 -8.852 1 93.75 109 GLU A C 1
ATOM 837 O O . GLU A 1 109 ? -7.852 -15.273 -9.781 1 93.75 109 GLU A O 1
ATOM 842 N N . ALA A 1 110 ? -6.527 -13.828 -8.828 1 96.31 110 ALA A N 1
ATOM 843 C CA . ALA A 1 110 ? -6.629 -12.883 -9.938 1 96.31 110 ALA A CA 1
ATOM 844 C C . ALA A 1 110 ? -6.105 -13.508 -11.227 1 96.31 110 ALA A C 1
ATOM 846 O O . ALA A 1 110 ? -6.711 -13.344 -12.289 1 96.31 110 ALA A O 1
ATOM 847 N N . ALA A 1 111 ? -5.016 -14.203 -11.133 1 97.19 111 ALA A N 1
ATOM 848 C CA . ALA A 1 111 ? -4.418 -14.852 -12.305 1 97.19 111 ALA A CA 1
ATOM 849 C C . ALA A 1 111 ? -5.305 -15.984 -12.82 1 97.19 111 ALA A C 1
ATOM 851 O O . ALA A 1 111 ? -5.52 -16.109 -14.023 1 97.19 111 ALA A O 1
ATOM 852 N N . TRP A 1 112 ? -5.812 -16.766 -11.922 1 97.06 112 TRP A N 1
ATOM 853 C CA . TRP A 1 112 ? -6.684 -17.875 -12.281 1 97.06 112 TRP A CA 1
ATOM 854 C C . TRP A 1 112 ? -7.902 -17.375 -13.055 1 97.06 112 TRP A C 1
ATOM 856 O O . TRP A 1 112 ? -8.312 -18 -14.039 1 97.06 112 TRP A O 1
ATOM 866 N N . ASN A 1 113 ? -8.43 -16.25 -12.617 1 96.94 113 ASN A N 1
ATOM 867 C CA . ASN A 1 113 ? -9.672 -15.734 -13.195 1 96.94 113 ASN A CA 1
ATOM 868 C C . ASN A 1 113 ? -9.398 -14.758 -14.336 1 96.94 113 ASN A C 1
ATOM 870 O O . ASN A 1 113 ? -10.32 -14.305 -15.008 1 96.94 113 ASN A O 1
ATOM 874 N N . GLY A 1 114 ? -8.258 -14.477 -14.586 1 98.06 114 GLY A N 1
ATOM 875 C CA . GLY A 1 114 ? -7.879 -13.586 -15.68 1 98.06 114 GLY A CA 1
ATOM 876 C C . GLY A 1 114 ? -8.172 -12.125 -15.391 1 98.06 114 GLY A C 1
ATOM 877 O O . GLY A 1 114 ? -8.523 -11.367 -16.297 1 98.06 114 GLY A O 1
ATOM 878 N N . TYR A 1 115 ? -8.117 -11.672 -14.172 1 97.5 115 TYR A N 1
ATOM 879 C CA . TYR A 1 115 ? -8.367 -10.281 -13.789 1 97.5 115 TYR A CA 1
ATOM 880 C C . TYR A 1 115 ? -7.098 -9.445 -13.922 1 97.5 115 TYR A C 1
ATOM 882 O O . TYR A 1 115 ? -6.438 -9.148 -12.922 1 97.5 115 TYR A O 1
ATOM 890 N N . SER A 1 116 ? -6.809 -8.992 -15.117 1 97.88 116 SER A N 1
ATOM 891 C CA . SER A 1 116 ? -5.555 -8.312 -15.43 1 97.88 116 SER A CA 1
ATOM 892 C C . SER A 1 116 ? -5.449 -6.977 -14.695 1 97.88 116 SER A C 1
ATOM 894 O O . SER A 1 116 ? -4.375 -6.609 -14.211 1 97.88 116 SER A O 1
ATOM 896 N N . GLN A 1 117 ? -6.559 -6.273 -14.539 1 97.06 117 GLN A N 1
ATOM 897 C CA . GLN A 1 117 ? -6.531 -5.004 -13.828 1 97.06 117 GLN A CA 1
ATOM 898 C C . GLN A 1 117 ? -6.242 -5.211 -12.344 1 97.06 117 GLN A C 1
ATOM 900 O O . GLN A 1 117 ? -5.512 -4.434 -11.734 1 97.06 117 GLN A O 1
ATOM 905 N N . THR A 1 118 ? -6.809 -6.23 -11.812 1 96.81 118 THR A N 1
ATOM 906 C CA . THR A 1 118 ? -6.539 -6.578 -10.422 1 96.81 118 THR A CA 1
ATOM 907 C C . THR A 1 118 ? -5.07 -6.941 -10.234 1 96.81 118 THR A C 1
ATOM 909 O O . THR A 1 118 ? -4.449 -6.527 -9.25 1 96.81 118 THR A O 1
ATOM 912 N N . LEU A 1 119 ? -4.512 -7.648 -11.188 1 97.31 119 LEU A N 1
ATOM 913 C CA . LEU A 1 119 ? -3.096 -7.992 -11.133 1 97.31 119 LEU A CA 1
ATOM 914 C C . LEU A 1 119 ? -2.232 -6.738 -11.164 1 97.31 119 LEU A C 1
ATOM 916 O O . LEU A 1 119 ? -1.286 -6.605 -10.383 1 97.31 119 LEU A O 1
ATOM 920 N N . ASP A 1 120 ? -2.604 -5.809 -12.023 1 97.12 120 ASP A N 1
ATOM 921 C CA . ASP A 1 120 ? -1.888 -4.539 -12.094 1 97.12 120 ASP A CA 1
ATOM 922 C C . ASP A 1 120 ? -1.896 -3.83 -10.742 1 97.12 120 ASP A C 1
ATOM 924 O O . ASP A 1 120 ? -0.87 -3.301 -10.305 1 97.12 120 ASP A O 1
ATOM 928 N N . LEU A 1 121 ? -2.994 -3.867 -10.133 1 94.75 121 LEU A N 1
ATOM 929 C CA . LEU A 1 121 ? -3.154 -3.211 -8.836 1 94.75 121 LEU A CA 1
ATOM 930 C C . LEU A 1 121 ? -2.314 -3.9 -7.77 1 94.75 121 LEU A C 1
ATOM 932 O O . LEU A 1 121 ? -1.643 -3.236 -6.977 1 94.75 121 LEU A O 1
ATOM 936 N N . LEU A 1 122 ? -2.395 -5.211 -7.773 1 94.62 122 LEU A N 1
ATOM 937 C CA . LEU A 1 122 ? -1.627 -5.973 -6.793 1 94.62 122 LEU A CA 1
ATOM 938 C C . LEU A 1 122 ? -0.132 -5.727 -6.969 1 94.62 122 LEU A C 1
ATOM 940 O O . LEU A 1 122 ? 0.596 -5.586 -5.98 1 94.62 122 LEU A O 1
ATOM 944 N N . ILE A 1 123 ? 0.326 -5.598 -8.164 1 94.69 123 ILE A N 1
ATOM 945 C CA . ILE A 1 123 ? 1.721 -5.309 -8.477 1 94.69 123 ILE A CA 1
ATOM 946 C C . ILE A 1 123 ? 2.076 -3.9 -7.996 1 94.69 123 ILE A C 1
ATOM 948 O O . ILE A 1 123 ? 3.143 -3.686 -7.418 1 94.69 123 ILE A O 1
ATOM 952 N N . LYS A 1 124 ? 1.15 -2.986 -8.172 1 92.06 124 LYS A N 1
ATOM 953 C CA . LYS A 1 124 ? 1.347 -1.606 -7.742 1 92.06 124 LYS A CA 1
ATOM 954 C C . LYS A 1 124 ? 1.569 -1.528 -6.234 1 92.06 124 LYS A C 1
ATOM 956 O O . LYS A 1 124 ? 2.357 -0.707 -5.758 1 92.06 124 LYS A O 1
ATOM 961 N N . PHE A 1 125 ? 0.97 -2.4 -5.504 1 90.44 125 PHE A N 1
ATOM 962 C CA . PHE A 1 125 ? 1.105 -2.414 -4.051 1 90.44 125 PHE A CA 1
ATOM 963 C C . PHE A 1 125 ? 2.244 -3.332 -3.623 1 90.44 125 PHE A C 1
ATOM 965 O O . PHE A 1 125 ? 2.34 -3.705 -2.451 1 90.44 125 PHE A O 1
ATOM 972 N N . ASN A 1 126 ? 3.074 -3.754 -4.586 1 88 126 ASN A N 1
ATOM 973 C CA . ASN A 1 126 ? 4.301 -4.516 -4.379 1 88 126 ASN A CA 1
ATOM 974 C C . ASN A 1 126 ? 4.016 -5.898 -3.807 1 88 126 ASN A C 1
ATOM 976 O O . ASN A 1 126 ? 4.766 -6.395 -2.967 1 88 126 ASN A O 1
ATOM 980 N N . CYS A 1 127 ? 2.832 -6.367 -4.172 1 88.56 127 CYS A N 1
ATOM 981 C CA . CYS A 1 127 ? 2.568 -7.758 -3.82 1 88.56 127 CYS A CA 1
ATOM 982 C C . CYS A 1 127 ? 3.596 -8.688 -4.457 1 88.56 127 CYS A C 1
ATOM 984 O O . CYS A 1 127 ? 4.039 -8.453 -5.582 1 88.56 127 CYS A O 1
ATOM 986 N N . ASN A 1 128 ? 3.996 -9.742 -3.732 1 89.25 128 ASN A N 1
ATOM 987 C CA . ASN A 1 128 ? 4.922 -10.742 -4.266 1 89.25 128 ASN A CA 1
ATOM 988 C C . ASN A 1 128 ? 4.266 -11.586 -5.352 1 89.25 128 ASN A C 1
ATOM 990 O O . ASN A 1 128 ? 3.449 -12.461 -5.059 1 89.25 128 ASN A O 1
ATOM 994 N N . ILE A 1 129 ? 4.664 -11.398 -6.582 1 92.25 129 ILE A N 1
ATOM 995 C CA . ILE A 1 129 ? 4.039 -12.078 -7.711 1 92.25 129 ILE A CA 1
ATOM 996 C C . ILE A 1 129 ? 4.742 -13.406 -7.969 1 92.25 129 ILE A C 1
ATOM 998 O O . ILE A 1 129 ? 4.352 -14.156 -8.867 1 92.25 129 ILE A O 1
ATOM 1002 N N . GLN A 1 130 ? 5.73 -13.719 -7.141 1 92.94 130 GLN A N 1
ATOM 1003 C CA . GLN A 1 130 ? 6.484 -14.961 -7.305 1 92.94 130 GLN A CA 1
ATOM 1004 C C . GLN A 1 130 ? 5.98 -16.031 -6.348 1 92.94 130 GLN A C 1
ATOM 1006 O O . GLN A 1 130 ? 6.48 -17.156 -6.352 1 92.94 130 GLN A O 1
ATOM 1011 N N . LEU A 1 131 ? 4.988 -15.703 -5.582 1 93.06 131 LEU A N 1
ATOM 1012 C CA . LEU A 1 131 ? 4.465 -16.656 -4.605 1 93.06 131 LEU A CA 1
ATOM 1013 C C . LEU A 1 131 ? 3.967 -17.922 -5.289 1 93.06 131 LEU A C 1
ATOM 1015 O O . LEU A 1 131 ? 3.389 -17.859 -6.375 1 93.06 131 LEU A O 1
ATOM 1019 N N . THR A 1 132 ? 4.184 -19.031 -4.68 1 93.94 132 THR A N 1
ATOM 1020 C CA . THR A 1 132 ? 3.604 -20.297 -5.129 1 93.94 132 THR A CA 1
ATOM 1021 C C . THR A 1 132 ? 2.561 -20.797 -4.137 1 93.94 132 THR A C 1
ATOM 1023 O O . THR A 1 132 ? 2.646 -20.5 -2.939 1 93.94 132 THR A O 1
ATOM 1026 N N . ASN A 1 133 ? 1.535 -21.375 -4.656 1 91.69 133 ASN A N 1
ATOM 1027 C CA . ASN A 1 133 ? 0.592 -22.031 -3.76 1 91.69 133 ASN A CA 1
ATOM 1028 C C . ASN A 1 133 ? 1.111 -23.391 -3.305 1 91.69 133 ASN A C 1
ATOM 1030 O O . ASN A 1 133 ? 2.273 -23.734 -3.539 1 91.69 133 ASN A O 1
ATOM 1034 N N . LYS A 1 134 ? 0.284 -24.156 -2.648 1 91.19 134 LYS A N 1
ATOM 1035 C CA . LYS A 1 134 ? 0.704 -25.422 -2.055 1 91.19 134 LYS A CA 1
ATOM 1036 C C . LYS A 1 134 ? 1.161 -26.422 -3.125 1 91.19 134 LYS A C 1
ATOM 1038 O O . LYS A 1 134 ? 2.023 -27.266 -2.871 1 91.19 134 LYS A O 1
ATOM 1043 N N . ALA A 1 135 ? 0.599 -26.25 -4.316 1 94.25 135 ALA A N 1
ATOM 1044 C CA . ALA A 1 135 ? 0.932 -27.156 -5.414 1 94.25 135 ALA A CA 1
ATOM 1045 C C . ALA A 1 135 ? 2.111 -26.609 -6.223 1 94.25 135 ALA A C 1
ATOM 1047 O O . ALA A 1 135 ? 2.496 -27.203 -7.234 1 94.25 135 ALA A O 1
ATOM 1048 N N . GLY A 1 136 ? 2.682 -25.469 -5.82 1 95.38 136 GLY A N 1
ATOM 1049 C CA . GLY A 1 136 ? 3.854 -24.891 -6.469 1 95.38 136 GLY A CA 1
ATOM 1050 C C . GLY A 1 136 ? 3.512 -23.984 -7.633 1 95.38 136 GLY A C 1
ATOM 1051 O O . GLY A 1 136 ? 4.398 -23.547 -8.367 1 95.38 136 GLY A O 1
ATOM 1052 N N . PHE A 1 137 ? 2.189 -23.75 -7.758 1 96.75 137 PHE A N 1
ATOM 1053 C CA . PHE A 1 137 ? 1.777 -22.906 -8.883 1 96.75 137 PHE A CA 1
ATOM 1054 C C . PHE A 1 137 ? 1.996 -21.438 -8.562 1 96.75 137 PHE A C 1
ATOM 1056 O O . PHE A 1 137 ? 1.609 -20.953 -7.492 1 96.75 137 PHE A O 1
ATOM 1063 N N . THR A 1 138 ? 2.672 -20.766 -9.469 1 96.75 138 THR A N 1
ATOM 1064 C CA . THR A 1 138 ? 2.719 -19.312 -9.414 1 96.75 138 THR A CA 1
ATOM 1065 C C . THR A 1 138 ? 1.505 -18.703 -10.117 1 96.75 138 THR A C 1
ATOM 1067 O O . THR A 1 138 ? 0.738 -19.422 -10.766 1 96.75 138 THR A O 1
ATOM 1070 N N . ALA A 1 139 ? 1.357 -17.391 -9.938 1 97.25 139 ALA A N 1
ATOM 1071 C CA . ALA A 1 139 ? 0.308 -16.688 -10.664 1 97.25 139 ALA A CA 1
ATOM 1072 C C . ALA A 1 139 ? 0.451 -16.891 -12.164 1 97.25 139 ALA A C 1
ATOM 1074 O O . ALA A 1 139 ? -0.547 -17.031 -12.875 1 97.25 139 ALA A O 1
ATOM 1075 N N . LEU A 1 140 ? 1.64 -17.016 -12.672 1 98.44 140 LEU A N 1
ATOM 1076 C CA . LEU A 1 140 ? 1.894 -17.203 -14.102 1 98.44 140 LEU A CA 1
ATOM 1077 C C . LEU A 1 140 ? 1.437 -18.578 -14.562 1 98.44 140 LEU A C 1
ATOM 1079 O O . LEU A 1 140 ? 0.826 -18.719 -15.625 1 98.44 140 LEU A O 1
ATOM 1083 N N . HIS A 1 141 ? 1.693 -19.578 -13.734 1 98.38 141 HIS A N 1
ATOM 1084 C CA . HIS A 1 141 ? 1.168 -20.906 -14.047 1 98.38 141 HIS A CA 1
ATOM 1085 C C . HIS A 1 141 ? -0.345 -20.859 -14.227 1 98.38 141 HIS A C 1
ATOM 1087 O O . HIS A 1 141 ? -0.873 -21.453 -15.172 1 98.38 141 HIS A O 1
ATOM 1093 N N . LEU A 1 142 ? -0.937 -20.188 -13.312 1 98.12 142 LEU A N 1
ATOM 1094 C CA . LEU A 1 142 ? -2.395 -20.188 -13.266 1 98.12 142 LEU A CA 1
ATOM 1095 C C . LEU A 1 142 ? -2.975 -19.422 -14.453 1 98.12 142 LEU A C 1
ATOM 1097 O O . LEU A 1 142 ? -3.953 -19.859 -15.062 1 98.12 142 LEU A O 1
ATOM 1101 N N . SER A 1 143 ? -2.43 -18.281 -14.766 1 98.5 143 SER A N 1
ATOM 1102 C CA . SER A 1 143 ? -2.877 -17.547 -15.945 1 98.5 143 SER A CA 1
ATOM 1103 C C . SER A 1 143 ? -2.668 -18.359 -17.219 1 98.5 143 SER A C 1
ATOM 1105 O O . SER A 1 143 ? -3.508 -18.328 -18.109 1 98.5 143 SER A O 1
ATOM 1107 N N . ALA A 1 144 ? -1.565 -19.109 -17.297 1 98.69 144 ALA A N 1
ATOM 1108 C CA . ALA A 1 144 ? -1.271 -19.953 -18.438 1 98.69 144 ALA A CA 1
ATOM 1109 C C . ALA A 1 144 ? -2.264 -21.109 -18.531 1 98.69 144 ALA A C 1
ATOM 1111 O O . ALA A 1 144 ? -2.719 -21.453 -19.625 1 98.69 144 ALA A O 1
ATOM 1112 N N . GLN A 1 145 ? -2.557 -21.625 -17.422 1 98.5 145 GLN A N 1
ATOM 1113 C CA . GLN A 1 145 ? -3.477 -22.766 -17.359 1 98.5 145 GLN A CA 1
ATOM 1114 C C . GLN A 1 145 ? -4.848 -22.391 -17.922 1 98.5 145 GLN A C 1
ATOM 1116 O O . GLN A 1 145 ? -5.473 -23.188 -18.625 1 98.5 145 GLN A O 1
ATOM 1121 N N . ASN A 1 146 ? -5.227 -21.188 -17.578 1 98.56 146 ASN A N 1
ATOM 1122 C CA . ASN A 1 146 ? -6.574 -20.797 -17.969 1 98.56 146 ASN A CA 1
ATOM 1123 C C . ASN A 1 146 ? -6.566 -19.938 -19.234 1 98.56 146 ASN A C 1
ATOM 1125 O O . ASN A 1 146 ? -7.609 -19.422 -19.656 1 98.56 146 ASN A O 1
ATOM 1129 N N . GLY A 1 147 ? -5.5 -19.797 -19.797 1 98.75 147 GLY A N 1
ATOM 1130 C CA . GLY A 1 147 ? -5.379 -19.156 -21.094 1 98.75 147 GLY A CA 1
ATOM 1131 C C . GLY A 1 147 ? -5.633 -17.672 -21.062 1 98.75 147 GLY A C 1
ATOM 1132 O O . GLY A 1 147 ? -6.223 -17.109 -21.984 1 98.75 147 GLY A O 1
ATOM 1133 N N . HIS A 1 148 ? -5.273 -16.953 -20.031 1 98.75 148 HIS A N 1
ATOM 1134 C CA . HIS A 1 148 ? -5.496 -15.516 -19.891 1 98.75 148 HIS A CA 1
ATOM 1135 C C . HIS A 1 148 ? -4.312 -14.727 -20.438 1 98.75 148 HIS A C 1
ATOM 1137 O O . HIS A 1 148 ? -3.348 -14.469 -19.719 1 98.75 148 HIS A O 1
ATOM 1143 N N . ASN A 1 149 ? -4.453 -14.281 -21.703 1 98.81 149 ASN A N 1
ATOM 1144 C CA . ASN A 1 149 ? -3.363 -13.617 -22.406 1 98.81 149 ASN A CA 1
ATOM 1145 C C . ASN A 1 149 ? -2.941 -12.336 -21.688 1 98.81 149 ASN A C 1
ATOM 1147 O O . ASN A 1 149 ? -1.758 -12.133 -21.406 1 98.81 149 ASN A O 1
ATOM 1151 N N . GLN A 1 150 ? -3.916 -11.578 -21.344 1 98.56 150 GLN A N 1
ATOM 1152 C CA . GLN A 1 150 ? -3.592 -10.281 -20.75 1 98.56 150 GLN A CA 1
ATOM 1153 C C . GLN A 1 150 ? -2.967 -10.438 -19.375 1 98.56 150 GLN A C 1
ATOM 1155 O O . GLN A 1 150 ? -1.996 -9.75 -19.047 1 98.56 150 GLN A O 1
ATOM 1160 N N . SER A 1 151 ? -3.529 -11.297 -18.594 1 98.56 151 SER A N 1
ATOM 1161 C CA . SER A 1 151 ? -2.963 -11.555 -17.281 1 98.56 151 SER A CA 1
ATOM 1162 C C . SER A 1 151 ? -1.536 -12.086 -17.375 1 98.56 151 SER A C 1
ATOM 1164 O O . SER A 1 151 ? -0.663 -11.695 -16.609 1 98.56 151 SER A O 1
ATOM 1166 N N . THR A 1 152 ? -1.29 -12.945 -18.359 1 98.75 152 THR A N 1
ATOM 1167 C CA . THR A 1 152 ? 0.044 -13.484 -18.594 1 98.75 152 THR A CA 1
ATOM 1168 C C . THR A 1 152 ? 1.023 -12.375 -18.969 1 98.75 152 THR A C 1
ATOM 1170 O O . THR A 1 152 ? 2.131 -12.312 -18.422 1 98.75 152 THR A O 1
ATOM 1173 N N . ARG A 1 153 ? 0.612 -11.477 -19.75 1 98.62 153 ARG A N 1
ATOM 1174 C CA . ARG A 1 153 ? 1.458 -10.359 -20.156 1 98.62 153 ARG A CA 1
ATOM 1175 C C . ARG A 1 153 ? 1.795 -9.469 -18.969 1 98.62 153 ARG A C 1
ATOM 1177 O O . ARG A 1 153 ? 2.951 -9.086 -18.781 1 98.62 153 ARG A O 1
ATOM 1184 N N . VAL A 1 154 ? 0.755 -9.188 -18.203 1 98.38 154 VAL A N 1
ATOM 1185 C CA . VAL A 1 154 ? 0.928 -8.312 -17.047 1 98.38 154 VAL A CA 1
ATOM 1186 C C . VAL A 1 154 ? 1.943 -8.93 -16.078 1 98.38 154 VAL A C 1
ATOM 1188 O O . VAL A 1 154 ? 2.846 -8.234 -15.594 1 98.38 154 VAL A O 1
ATOM 1191 N N . LEU A 1 155 ? 1.826 -10.18 -15.859 1 98.44 155 LEU A N 1
ATOM 1192 C CA . LEU A 1 155 ? 2.709 -10.867 -14.922 1 98.44 155 LEU A CA 1
ATOM 1193 C C . LEU A 1 155 ? 4.141 -10.891 -15.438 1 98.44 155 LEU A C 1
ATOM 1195 O O . LEU A 1 155 ? 5.082 -10.633 -14.688 1 98.44 155 LEU A O 1
ATOM 1199 N N . LEU A 1 156 ? 4.344 -11.102 -16.719 1 98.5 156 LEU A N 1
ATOM 1200 C CA . LEU A 1 156 ? 5.68 -11.164 -17.297 1 98.5 156 LEU A CA 1
ATOM 1201 C C . LEU A 1 156 ? 6.32 -9.781 -17.328 1 98.5 156 LEU A C 1
ATOM 1203 O O . LEU A 1 156 ? 7.508 -9.633 -17.031 1 98.5 156 LEU A O 1
ATOM 1207 N N . LEU A 1 157 ? 5.555 -8.812 -17.625 1 97.56 157 LEU A N 1
ATOM 1208 C CA . LEU A 1 157 ? 6.066 -7.445 -17.641 1 97.56 157 LEU A CA 1
ATOM 1209 C C . LEU A 1 157 ? 6.492 -6.996 -16.25 1 97.56 157 LEU A C 1
ATOM 1211 O O . LEU A 1 157 ? 7.422 -6.203 -16.109 1 97.56 157 LEU A O 1
ATOM 1215 N N . ALA A 1 158 ? 5.852 -7.52 -15.281 1 96.94 158 ALA A N 1
ATOM 1216 C CA . ALA A 1 158 ? 6.164 -7.168 -13.898 1 96.94 158 ALA A CA 1
ATOM 1217 C C . ALA A 1 158 ? 7.375 -7.949 -13.391 1 96.94 158 ALA A C 1
ATOM 1219 O O . ALA A 1 158 ? 7.828 -7.75 -12.266 1 96.94 158 ALA A O 1
ATOM 1220 N N . GLY A 1 159 ? 7.859 -8.883 -14.156 1 96.81 159 GLY A N 1
ATOM 1221 C CA . GLY A 1 159 ? 9.094 -9.562 -13.805 1 96.81 159 GLY A CA 1
ATOM 1222 C C . GLY A 1 159 ? 8.875 -10.961 -13.258 1 96.81 159 GLY A C 1
ATOM 1223 O O . GLY A 1 159 ? 9.773 -11.531 -12.633 1 96.81 159 GLY A O 1
ATOM 1224 N N . CYS A 1 160 ? 7.699 -11.469 -13.43 1 96.81 160 CYS A N 1
ATOM 1225 C CA . CYS A 1 160 ? 7.477 -12.844 -13 1 96.81 160 CYS A CA 1
ATOM 1226 C C . CYS A 1 160 ? 8.398 -13.805 -13.734 1 96.81 160 CYS A C 1
ATOM 1228 O O . CYS A 1 160 ? 8.57 -13.703 -14.945 1 96.81 160 CYS A O 1
ATOM 1230 N N . ASN A 1 161 ? 9.023 -14.719 -13.023 1 97.5 161 ASN A N 1
ATOM 1231 C CA . ASN A 1 161 ? 9.898 -15.727 -13.617 1 97.5 161 ASN A CA 1
ATOM 1232 C C . ASN A 1 161 ? 9.102 -16.812 -14.328 1 97.5 161 ASN A C 1
ATOM 1234 O O . ASN A 1 161 ? 8.375 -17.578 -13.688 1 97.5 161 ASN A O 1
ATOM 1238 N N . ALA A 1 162 ? 9.258 -16.922 -15.617 1 98 162 ALA A N 1
ATOM 1239 C CA . ALA A 1 162 ? 8.469 -17.828 -16.453 1 98 162 ALA A CA 1
ATOM 1240 C C . ALA A 1 162 ? 8.969 -19.266 -16.312 1 98 162 ALA A C 1
ATOM 1242 O O . ALA A 1 162 ? 8.289 -20.203 -16.734 1 98 162 ALA A O 1
ATOM 1243 N N . ASP A 1 163 ? 10.117 -19.453 -15.688 1 98.19 163 ASP A N 1
ATOM 1244 C CA . ASP A 1 163 ? 10.75 -20.766 -15.734 1 98.19 163 ASP A CA 1
ATOM 1245 C C . ASP A 1 163 ? 10.656 -21.469 -14.383 1 98.19 163 ASP A C 1
ATOM 1247 O O . ASP A 1 163 ? 11.328 -22.469 -14.148 1 98.19 163 ASP A O 1
ATOM 1251 N N . VAL A 1 164 ? 9.867 -20.891 -13.508 1 98.06 164 VAL A N 1
ATOM 1252 C CA . VAL A 1 164 ? 9.633 -21.531 -12.219 1 98.06 164 VAL A CA 1
ATOM 1253 C C . VAL A 1 164 ? 8.875 -22.844 -12.43 1 98.06 164 VAL A C 1
ATOM 1255 O O . VAL A 1 164 ? 7.938 -22.906 -13.219 1 98.06 164 VAL A O 1
ATOM 1258 N N . LYS A 1 165 ? 9.344 -23.891 -11.734 1 98.44 165 LYS A N 1
ATOM 1259 C CA . LYS A 1 165 ? 8.711 -25.203 -11.82 1 98.44 165 LYS A CA 1
ATOM 1260 C C . LYS A 1 165 ? 7.785 -25.438 -10.625 1 98.44 165 LYS A C 1
ATOM 1262 O O . LYS A 1 165 ? 8.133 -25.109 -9.492 1 98.44 165 LYS A O 1
ATOM 1267 N N . ASN A 1 166 ? 6.602 -25.875 -10.945 1 97.62 166 ASN A N 1
ATOM 1268 C CA . ASN A 1 166 ? 5.719 -26.281 -9.859 1 97.62 166 ASN A CA 1
ATOM 1269 C C . ASN A 1 166 ? 6.102 -27.656 -9.305 1 97.62 166 ASN A C 1
ATOM 1271 O O . ASN A 1 166 ? 7.18 -28.172 -9.602 1 97.62 166 ASN A O 1
ATOM 1275 N N . ASN A 1 167 ? 5.238 -28.234 -8.492 1 97.75 167 ASN A N 1
ATOM 1276 C CA . ASN A 1 167 ? 5.562 -29.484 -7.805 1 97.75 167 ASN A CA 1
ATOM 1277 C C . ASN A 1 167 ? 5.648 -30.656 -8.781 1 97.75 167 ASN A C 1
ATOM 1279 O O . ASN A 1 167 ? 6.16 -31.719 -8.438 1 97.75 167 ASN A O 1
ATOM 1283 N N . TYR A 1 168 ? 5.184 -30.453 -9.953 1 97.88 168 TYR A N 1
ATOM 1284 C CA . TYR A 1 168 ? 5.227 -31.484 -10.984 1 97.88 168 TYR A CA 1
ATOM 1285 C C . TYR A 1 168 ? 6.371 -31.234 -11.953 1 97.88 168 TYR A C 1
ATOM 1287 O O . TYR A 1 168 ? 6.543 -31.984 -12.922 1 97.88 168 TYR A O 1
ATOM 1295 N N . GLY A 1 169 ? 7.082 -30.172 -11.703 1 98.56 169 GLY A N 1
ATOM 1296 C CA . GLY A 1 169 ? 8.18 -29.797 -12.578 1 98.56 169 GLY A CA 1
ATOM 1297 C C . GLY A 1 169 ? 7.727 -29 -13.789 1 98.56 169 GLY A C 1
ATOM 1298 O O . GLY A 1 169 ? 8.516 -28.75 -14.703 1 98.56 169 GLY A O 1
ATOM 1299 N N . ASP A 1 170 ? 6.488 -28.625 -13.773 1 98.69 170 ASP A N 1
ATOM 1300 C CA . ASP A 1 170 ? 5.945 -27.891 -14.914 1 98.69 170 ASP A CA 1
ATOM 1301 C C . ASP A 1 170 ? 6.242 -26.406 -14.805 1 98.69 170 ASP A C 1
ATOM 1303 O O . ASP A 1 170 ? 6.094 -25.812 -13.734 1 98.69 170 ASP A O 1
ATOM 1307 N N . THR A 1 171 ? 6.703 -25.844 -15.914 1 98.69 171 THR A N 1
ATOM 1308 C CA . THR A 1 171 ? 6.742 -24.391 -16.047 1 98.69 171 THR A CA 1
ATOM 1309 C C . THR A 1 171 ? 5.422 -23.875 -16.609 1 98.69 171 THR A C 1
ATOM 1311 O O . THR A 1 171 ? 4.531 -24.656 -16.953 1 98.69 171 THR A O 1
ATOM 1314 N N . ALA A 1 172 ? 5.32 -22.516 -16.703 1 98.81 172 ALA A N 1
ATOM 1315 C CA . ALA A 1 172 ? 4.129 -21.922 -17.312 1 98.81 172 ALA A CA 1
ATOM 1316 C C . ALA A 1 172 ? 3.963 -22.375 -18.766 1 98.81 172 ALA A C 1
ATOM 1318 O O . ALA A 1 172 ? 2.84 -22.562 -19.234 1 98.81 172 ALA A O 1
ATOM 1319 N N . LEU A 1 173 ? 5.055 -22.625 -19.469 1 98.88 173 LEU A N 1
ATOM 1320 C CA . LEU A 1 173 ? 5.012 -23.094 -20.859 1 98.88 173 LEU A CA 1
ATOM 1321 C C . LEU A 1 173 ? 4.43 -24.5 -20.938 1 98.88 173 LEU A C 1
ATOM 1323 O O . LEU A 1 173 ? 3.605 -24.781 -21.812 1 98.88 173 LEU A O 1
ATOM 1327 N N . HIS A 1 174 ? 4.855 -25.375 -20 1 98.81 174 HIS A N 1
ATOM 1328 C CA . HIS A 1 174 ? 4.262 -26.703 -19.938 1 98.81 174 HIS A CA 1
ATOM 1329 C C . HIS A 1 174 ? 2.746 -26.625 -19.781 1 98.81 174 HIS A C 1
ATOM 1331 O O . HIS A 1 174 ? 2.004 -27.328 -20.469 1 98.81 174 HIS A O 1
ATOM 1337 N N . THR A 1 175 ? 2.373 -25.734 -18.828 1 98.56 175 THR A N 1
ATOM 1338 C CA . THR A 1 175 ? 0.957 -25.594 -18.5 1 98.56 175 THR A CA 1
ATOM 1339 C C . THR A 1 175 ? 0.177 -25.062 -19.703 1 98.56 175 THR A C 1
ATOM 1341 O O . THR A 1 175 ? -0.896 -25.578 -20.031 1 98.56 175 THR A O 1
ATOM 1344 N N . ALA A 1 176 ? 0.674 -24.078 -20.359 1 98.75 176 ALA A N 1
ATOM 1345 C CA . ALA A 1 176 ? 0.034 -23.531 -21.562 1 98.75 176 ALA A CA 1
ATOM 1346 C C . ALA A 1 176 ? -0.099 -24.594 -22.641 1 98.75 176 ALA A C 1
ATOM 1348 O O . ALA A 1 176 ? -1.132 -24.688 -23.312 1 98.75 176 ALA A O 1
ATOM 1349 N N . ALA A 1 177 ? 0.929 -25.438 -22.828 1 98.75 177 ALA A N 1
ATOM 1350 C CA . ALA A 1 177 ? 0.914 -26.516 -23.812 1 98.75 177 ALA A CA 1
ATOM 1351 C C . ALA A 1 177 ? -0.136 -27.562 -23.453 1 98.75 177 ALA A C 1
ATOM 1353 O O . ALA A 1 177 ? -0.889 -28.016 -24.328 1 98.75 177 ALA A O 1
ATOM 1354 N N . ARG A 1 178 ? -0.178 -27.875 -22.234 1 98.62 178 ARG A N 1
ATOM 1355 C CA . ARG A 1 178 ? -1.099 -28.906 -21.75 1 98.62 178 ARG A CA 1
ATOM 1356 C C . ARG A 1 178 ? -2.547 -28.516 -22.031 1 98.62 178 ARG A C 1
ATOM 1358 O O . ARG A 1 178 ? -3.348 -29.344 -22.469 1 98.62 178 ARG A O 1
ATOM 1365 N N . TYR A 1 179 ? -2.805 -27.219 -21.828 1 98.56 179 TYR A N 1
ATOM 1366 C CA . TYR A 1 179 ? -4.195 -26.781 -21.938 1 98.56 179 TYR A CA 1
ATOM 1367 C C . TYR A 1 179 ? -4.461 -26.141 -23.297 1 98.56 179 TYR A C 1
ATOM 1369 O O . TYR A 1 179 ? -5.57 -25.656 -23.547 1 98.56 179 TYR A O 1
ATOM 1377 N N . GLY A 1 180 ? -3.514 -26.125 -24.109 1 98.5 180 GLY A N 1
ATOM 1378 C CA . GLY A 1 180 ? -3.684 -25.75 -25.5 1 98.5 180 GLY A CA 1
ATOM 1379 C C . GLY A 1 180 ? -3.857 -24.266 -25.688 1 98.5 180 GLY A C 1
ATOM 1380 O O . GLY A 1 180 ? -4.605 -23.828 -26.578 1 98.5 180 GLY A O 1
ATOM 1381 N N . HIS A 1 181 ? -3.314 -23.406 -24.922 1 98.75 181 HIS A N 1
ATOM 1382 C CA . HIS A 1 181 ? -3.465 -21.953 -25.016 1 98.75 181 HIS A CA 1
ATOM 1383 C C . HIS A 1 181 ? -2.354 -21.344 -25.859 1 98.75 181 HIS A C 1
ATOM 1385 O O . HIS A 1 181 ? -1.312 -20.953 -25.328 1 98.75 181 HIS A O 1
ATOM 1391 N N . ALA A 1 182 ? -2.646 -21.219 -27.141 1 98.75 182 ALA A N 1
ATOM 1392 C CA . ALA A 1 182 ? -1.663 -20.75 -28.109 1 98.75 182 ALA A CA 1
ATOM 1393 C C . ALA A 1 182 ? -1.274 -19.297 -27.844 1 98.75 182 ALA A C 1
ATOM 1395 O O . ALA A 1 182 ? -0.11 -18.922 -28 1 98.75 182 ALA A O 1
ATOM 1396 N N . GLY A 1 183 ? -2.281 -18.516 -27.484 1 98.75 183 GLY A N 1
ATOM 1397 C CA . GLY A 1 183 ? -1.979 -17.125 -27.172 1 98.75 183 GLY A CA 1
ATOM 1398 C C . GLY A 1 183 ? -0.987 -16.953 -26.047 1 98.75 183 GLY A C 1
ATOM 1399 O O . GLY A 1 183 ? -0.012 -16.219 -26.156 1 98.75 183 GLY A O 1
ATOM 1400 N N . VAL A 1 184 ? -1.225 -17.688 -25 1 98.88 184 VAL A N 1
ATOM 1401 C CA . VAL A 1 184 ? -0.325 -17.641 -23.844 1 98.88 184 VAL A CA 1
ATOM 1402 C C . VAL A 1 184 ? 1.047 -18.188 -24.25 1 98.88 184 VAL A C 1
ATOM 1404 O O . VAL A 1 184 ? 2.076 -17.641 -23.844 1 98.88 184 VAL A O 1
ATOM 1407 N N . THR A 1 185 ? 1.105 -19.234 -25.047 1 98.88 185 THR A N 1
ATOM 1408 C CA . THR A 1 185 ? 2.355 -19.812 -25.531 1 98.88 185 THR A CA 1
ATOM 1409 C C . THR A 1 185 ? 3.172 -18.781 -26.297 1 98.88 185 THR A C 1
ATOM 1411 O O . THR A 1 185 ? 4.371 -18.625 -26.062 1 98.88 185 THR A O 1
ATOM 1414 N N . ARG A 1 186 ? 2.521 -18.062 -27.141 1 98.75 186 ARG A N 1
ATOM 1415 C CA . ARG A 1 186 ? 3.193 -17.016 -27.906 1 98.75 186 ARG A CA 1
ATOM 1416 C C . ARG A 1 186 ? 3.787 -15.961 -26.984 1 98.75 186 ARG A C 1
ATOM 1418 O O . ARG A 1 186 ? 4.906 -15.492 -27.219 1 98.75 186 ARG A O 1
ATOM 1425 N N . ILE A 1 187 ? 2.992 -15.586 -26.016 1 98.81 187 ILE A N 1
ATOM 1426 C CA . ILE A 1 187 ? 3.43 -14.562 -25.078 1 98.81 187 ILE A CA 1
ATOM 1427 C C . ILE A 1 187 ? 4.652 -15.062 -24.312 1 98.81 187 ILE A C 1
ATOM 1429 O O . ILE A 1 187 ? 5.629 -14.328 -24.141 1 98.81 187 ILE A O 1
ATOM 1433 N N . LEU A 1 188 ? 4.586 -16.297 -23.875 1 98.81 188 LEU A N 1
ATOM 1434 C CA . LEU A 1 188 ? 5.699 -16.875 -23.125 1 98.81 188 LEU A CA 1
ATOM 1435 C C . LEU A 1 188 ? 6.953 -16.953 -23.984 1 98.81 188 LEU A C 1
ATOM 1437 O O . LEU A 1 188 ? 8.055 -16.641 -23.531 1 98.81 188 LEU A O 1
ATOM 1441 N N . ILE A 1 189 ? 6.848 -17.328 -25.234 1 98.56 189 ILE A N 1
ATOM 1442 C CA . ILE A 1 189 ? 7.965 -17.406 -26.156 1 98.56 189 ILE A CA 1
ATOM 1443 C C . ILE A 1 189 ? 8.555 -16.016 -26.375 1 98.56 189 ILE A C 1
ATOM 1445 O O . ILE A 1 189 ? 9.773 -15.836 -26.328 1 98.56 189 ILE A O 1
ATOM 1449 N N . SER A 1 190 ? 7.711 -15.039 -26.5 1 98.12 190 SER A N 1
ATOM 1450 C CA . SER A 1 190 ? 8.148 -13.664 -26.703 1 98.12 190 SER A CA 1
ATOM 1451 C C . SER A 1 190 ? 8.883 -13.125 -25.484 1 98.12 190 SER A C 1
ATOM 1453 O O . SER A 1 190 ? 9.75 -12.258 -25.609 1 98.12 190 SER A O 1
ATOM 1455 N N . ALA A 1 191 ? 8.539 -13.68 -24.359 1 97.75 191 ALA A N 1
ATOM 1456 C CA . ALA A 1 191 ? 9.18 -13.266 -23.109 1 97.75 191 ALA A CA 1
ATOM 1457 C C . ALA A 1 191 ? 10.477 -14.039 -22.891 1 97.75 191 ALA A C 1
ATOM 1459 O O . ALA A 1 191 ? 11.102 -13.922 -21.828 1 97.75 191 ALA A O 1
ATOM 1460 N N . ARG A 1 192 ? 10.914 -14.844 -23.844 1 95.06 192 ARG A N 1
ATOM 1461 C CA . ARG A 1 192 ? 12.172 -15.578 -23.859 1 95.06 192 ARG A CA 1
ATOM 1462 C C . ARG A 1 192 ? 12.25 -16.578 -22.719 1 95.06 192 ARG A C 1
ATOM 1464 O O . ARG A 1 192 ? 13.273 -16.688 -22.047 1 95.06 192 ARG A O 1
ATOM 1471 N N . CYS A 1 193 ? 11.109 -17.188 -22.469 1 97.31 193 CYS A N 1
ATOM 1472 C CA . CYS A 1 193 ? 11.141 -18.281 -21.516 1 97.31 193 CYS A CA 1
ATOM 1473 C C . CYS A 1 193 ? 12.008 -19.422 -22.016 1 97.31 193 CYS A C 1
ATOM 1475 O O . CYS A 1 193 ? 12.367 -19.469 -23.203 1 97.31 193 CYS A O 1
ATOM 1477 N N . CYS A 1 194 ? 12.453 -20.344 -21.156 1 97.88 194 CYS A N 1
ATOM 1478 C CA . CYS A 1 194 ? 13.234 -21.5 -21.547 1 97.88 194 CYS A CA 1
ATOM 1479 C C . CYS A 1 194 ? 12.352 -22.547 -22.219 1 97.88 194 CYS A C 1
ATOM 1481 O O . CYS A 1 194 ? 11.484 -23.141 -21.578 1 97.88 194 CYS A O 1
ATOM 1483 N N . LEU A 1 195 ? 12.625 -22.844 -23.453 1 98.31 195 LEU A N 1
ATOM 1484 C CA . LEU A 1 195 ? 11.758 -23.688 -24.266 1 98.31 195 LEU A CA 1
ATOM 1485 C C . LEU A 1 195 ? 11.961 -25.156 -23.922 1 98.31 195 LEU A C 1
ATOM 1487 O O . LEU A 1 195 ? 11.039 -25.969 -24.047 1 98.31 195 LEU A O 1
ATOM 1491 N N . ASN A 1 196 ? 13.188 -25.484 -23.453 1 98.12 196 ASN A N 1
ATOM 1492 C CA . ASN A 1 196 ? 13.547 -26.906 -23.391 1 98.12 196 ASN A CA 1
ATOM 1493 C C . ASN A 1 196 ? 13.516 -27.438 -21.969 1 98.12 196 ASN A C 1
ATOM 1495 O O . ASN A 1 196 ? 14.109 -28.484 -21.672 1 98.12 196 ASN A O 1
ATOM 1499 N N . GLU A 1 197 ? 12.867 -26.656 -21.078 1 98.5 197 GLU A N 1
ATOM 1500 C CA . GLU A 1 197 ? 12.734 -27.172 -19.719 1 98.5 197 GLU A CA 1
ATOM 1501 C C . GLU A 1 197 ? 11.992 -28.5 -19.703 1 98.5 197 GLU A C 1
ATOM 1503 O O . GLU A 1 197 ? 11.016 -28.688 -20.438 1 98.5 197 GLU A O 1
ATOM 1508 N N . GLN A 1 198 ? 12.477 -29.406 -18.875 1 98.69 198 GLN A N 1
ATOM 1509 C CA . GLN A 1 198 ? 11.836 -30.703 -18.719 1 98.69 198 GLN A CA 1
ATOM 1510 C C . GLN A 1 198 ? 11.156 -30.812 -17.359 1 98.69 198 GLN A C 1
ATOM 1512 O O . GLN A 1 198 ? 11.695 -30.359 -16.344 1 98.69 198 GLN A O 1
ATOM 1517 N N . ASN A 1 199 ? 9.93 -31.297 -17.375 1 98.5 199 ASN A N 1
ATOM 1518 C CA . ASN A 1 199 ? 9.242 -31.516 -16.109 1 98.5 199 ASN A CA 1
ATOM 1519 C C . ASN A 1 199 ? 9.688 -32.812 -15.438 1 98.5 199 ASN A C 1
ATOM 1521 O O . ASN A 1 199 ? 10.727 -33.375 -15.797 1 98.5 199 ASN A O 1
ATOM 1525 N N . LYS A 1 200 ? 8.992 -33.25 -14.484 1 98.38 200 LYS A N 1
ATOM 1526 C CA . LYS A 1 200 ? 9.438 -34.406 -13.695 1 98.38 200 LYS A CA 1
ATOM 1527 C C . LYS A 1 200 ? 9.422 -35.688 -14.523 1 98.38 200 LYS A C 1
ATOM 1529 O O . LYS A 1 200 ? 10.156 -36.625 -14.227 1 98.38 200 LYS A O 1
ATOM 1534 N N . ASN A 1 201 ? 8.656 -35.688 -15.516 1 98.31 201 ASN A N 1
ATOM 1535 C CA . ASN A 1 201 ? 8.594 -36.844 -16.422 1 98.31 201 ASN A CA 1
ATOM 1536 C C . ASN A 1 201 ? 9.617 -36.719 -17.547 1 98.31 201 ASN A C 1
ATOM 1538 O O . ASN A 1 201 ? 9.68 -37.562 -18.422 1 98.31 201 ASN A O 1
ATOM 1542 N N . GLY A 1 202 ? 10.312 -35.625 -17.578 1 98.62 202 GLY A N 1
ATOM 1543 C CA . GLY A 1 202 ? 11.273 -35.375 -18.625 1 98.62 202 GLY A CA 1
ATOM 1544 C C . GLY A 1 202 ? 10.641 -34.75 -19.875 1 98.62 202 GLY A C 1
ATOM 1545 O O . GLY A 1 202 ? 11.305 -34.625 -20.906 1 98.62 202 GLY A O 1
ATOM 1546 N N . ASP A 1 203 ? 9.391 -34.469 -19.75 1 98.75 203 ASP A N 1
ATOM 1547 C CA . ASP A 1 203 ? 8.68 -33.906 -20.906 1 98.75 203 ASP A CA 1
ATOM 1548 C C . ASP A 1 203 ? 8.984 -32.438 -21.078 1 98.75 203 ASP A C 1
ATOM 1550 O O . ASP A 1 203 ? 9 -31.672 -20.109 1 98.75 203 ASP A O 1
ATOM 1554 N N . THR A 1 204 ? 9.297 -32.062 -22.312 1 98.69 204 THR A N 1
ATOM 1555 C CA . THR A 1 204 ? 9.25 -30.656 -22.672 1 98.69 204 THR A CA 1
ATOM 1556 C C . THR A 1 204 ? 7.832 -30.234 -23.062 1 98.69 204 THR A C 1
ATOM 1558 O O . THR A 1 204 ? 6.934 -31.078 -23.141 1 98.69 204 THR A O 1
ATOM 1561 N N . ALA A 1 205 ? 7.676 -28.906 -23.297 1 98.81 205 ALA A N 1
ATOM 1562 C CA . ALA A 1 205 ? 6.375 -28.438 -23.75 1 98.81 205 ALA A CA 1
ATOM 1563 C C . ALA A 1 205 ? 5.988 -29.078 -25.078 1 98.81 205 ALA A C 1
ATOM 1565 O O . ALA A 1 205 ? 4.809 -29.328 -25.328 1 98.81 205 ALA A O 1
ATOM 1566 N N . LEU A 1 206 ? 6.969 -29.422 -25.891 1 98.62 206 LEU A N 1
ATOM 1567 C CA . LEU A 1 206 ? 6.703 -30.062 -27.188 1 98.62 206 LEU A CA 1
ATOM 1568 C C . LEU A 1 206 ? 6.215 -31.484 -27 1 98.62 206 LEU A C 1
ATOM 1570 O O . LEU A 1 206 ? 5.328 -31.953 -27.719 1 98.62 206 LEU A O 1
ATOM 1574 N N . HIS A 1 207 ? 6.828 -32.219 -26.031 1 98.69 207 HIS A N 1
ATOM 1575 C CA . HIS A 1 207 ? 6.316 -33.531 -25.719 1 98.69 207 HIS A CA 1
ATOM 1576 C C . HIS A 1 207 ? 4.832 -33.5 -25.359 1 98.69 207 HIS A C 1
ATOM 1578 O O . HIS A 1 207 ? 4.055 -34.312 -25.828 1 98.69 207 HIS A O 1
ATOM 1584 N N . ILE A 1 208 ? 4.512 -32.5 -24.547 1 98.81 208 ILE A N 1
ATOM 1585 C CA . ILE A 1 208 ? 3.137 -32.344 -24.094 1 98.81 208 ILE A CA 1
ATOM 1586 C C . ILE A 1 208 ? 2.23 -32 -25.266 1 98.81 208 ILE A C 1
ATOM 1588 O O . ILE A 1 208 ? 1.176 -32.625 -25.453 1 98.81 208 ILE A O 1
ATOM 1592 N N . ALA A 1 209 ? 2.631 -31.094 -26.062 1 98.62 209 ALA A N 1
ATOM 1593 C CA . ALA A 1 209 ? 1.865 -30.703 -27.234 1 98.62 209 ALA A CA 1
ATOM 1594 C C . ALA A 1 209 ? 1.662 -31.891 -28.172 1 98.62 209 ALA A C 1
ATOM 1596 O O . ALA A 1 209 ? 0.584 -32.062 -28.75 1 98.62 209 ALA A O 1
ATOM 1597 N N . ALA A 1 210 ? 2.674 -32.719 -28.312 1 98.56 210 ALA A N 1
ATOM 1598 C CA . ALA A 1 210 ? 2.613 -33.906 -29.156 1 98.56 210 ALA A CA 1
ATOM 1599 C C . ALA A 1 210 ? 1.646 -34.938 -28.594 1 98.56 210 ALA A C 1
ATOM 1601 O O . ALA A 1 210 ? 0.824 -35.5 -29.328 1 98.56 210 ALA A O 1
ATOM 1602 N N . ALA A 1 211 ? 1.793 -35.094 -27.328 1 98.5 211 ALA A N 1
ATOM 1603 C CA . ALA A 1 211 ? 0.976 -36.125 -26.656 1 98.5 211 ALA A CA 1
ATOM 1604 C C . ALA A 1 211 ? -0.502 -35.75 -26.703 1 98.5 211 ALA A C 1
ATOM 1606 O O . ALA A 1 211 ? -1.369 -36.594 -26.812 1 98.5 211 ALA A O 1
ATOM 1607 N N . LEU A 1 212 ? -0.776 -34.438 -26.641 1 98.5 212 LEU A N 1
ATOM 1608 C CA . LEU A 1 212 ? -2.152 -34 -26.469 1 98.5 212 LEU A CA 1
ATOM 1609 C C . LEU A 1 212 ? -2.688 -33.406 -27.766 1 98.5 212 LEU A C 1
ATOM 1611 O O . LEU A 1 212 ? -3.76 -32.781 -27.781 1 98.5 212 LEU A O 1
ATOM 1615 N N . LYS A 1 213 ? -2.049 -33.562 -28.844 1 98.25 213 LYS A N 1
ATOM 1616 C CA . LYS A 1 213 ? -2.43 -33.156 -30.188 1 98.25 213 LYS A CA 1
ATOM 1617 C C . LYS A 1 213 ? -2.721 -31.656 -30.219 1 98.25 213 LYS A C 1
ATOM 1619 O O . LYS A 1 213 ? -3.74 -31.219 -30.766 1 98.25 213 LYS A O 1
ATOM 1624 N N . ARG A 1 214 ? -1.902 -30.891 -29.531 1 98.5 214 ARG A N 1
ATOM 1625 C CA . ARG A 1 214 ? -1.991 -29.438 -29.562 1 98.5 214 ARG A CA 1
ATOM 1626 C C . ARG A 1 214 ? -1.234 -28.859 -30.766 1 98.5 214 ARG A C 1
ATOM 1628 O O . ARG A 1 214 ? -0.109 -28.391 -30.609 1 98.5 214 ARG A O 1
ATOM 1635 N N . ARG A 1 215 ? -1.84 -28.797 -31.891 1 97.56 215 ARG A N 1
ATOM 1636 C CA . ARG A 1 215 ? -1.204 -28.484 -33.156 1 97.56 215 ARG A CA 1
ATOM 1637 C C . ARG A 1 215 ? -0.617 -27.078 -33.156 1 97.56 215 ARG A C 1
ATOM 1639 O O . ARG A 1 215 ? 0.529 -26.875 -33.562 1 97.56 215 ARG A O 1
ATOM 1646 N N . LYS A 1 216 ? -1.445 -26.125 -32.719 1 98.25 216 LYS A N 1
ATOM 1647 C CA . LYS A 1 216 ? -1.002 -24.734 -32.75 1 98.25 216 LYS A CA 1
ATOM 1648 C C . LYS A 1 216 ? 0.204 -24.531 -31.844 1 98.25 216 LYS A C 1
ATOM 1650 O O . LYS A 1 216 ? 1.129 -23.797 -32.188 1 98.25 216 LYS A O 1
ATOM 1655 N N . ILE A 1 217 ? 0.187 -25.219 -30.734 1 98.75 217 ILE A N 1
ATOM 1656 C CA . ILE A 1 217 ? 1.284 -25.094 -29.766 1 98.75 217 ILE A CA 1
ATOM 1657 C C . ILE A 1 217 ? 2.551 -25.719 -30.359 1 98.75 217 ILE A C 1
ATOM 1659 O O . ILE A 1 217 ? 3.633 -25.125 -30.281 1 98.75 217 ILE A O 1
ATOM 1663 N N . ALA A 1 218 ? 2.436 -26.875 -30.922 1 98.31 218 ALA A N 1
ATOM 1664 C CA . ALA A 1 218 ? 3.58 -27.531 -31.547 1 98.31 218 ALA A CA 1
ATOM 1665 C C . ALA A 1 218 ? 4.207 -26.641 -32.625 1 98.31 218 ALA A C 1
ATOM 1667 O O . ALA A 1 218 ? 5.43 -26.5 -32.688 1 98.31 218 ALA A O 1
ATOM 1668 N N . LYS A 1 219 ? 3.375 -26.047 -33.406 1 97.88 219 LYS A N 1
ATOM 1669 C CA . LYS A 1 219 ? 3.867 -25.172 -34.469 1 97.88 219 LYS A CA 1
ATOM 1670 C C . LYS A 1 219 ? 4.621 -23.984 -33.875 1 97.88 219 LYS A C 1
ATOM 1672 O O . LYS A 1 219 ? 5.711 -23.641 -34.344 1 97.88 219 LYS A O 1
ATOM 1677 N N . LEU A 1 220 ? 4.02 -23.359 -32.875 1 98.31 220 LEU A N 1
ATOM 1678 C CA . LEU A 1 220 ? 4.656 -22.203 -32.25 1 98.31 220 LEU A CA 1
ATOM 1679 C C . LEU A 1 220 ? 6.02 -22.594 -31.672 1 98.31 220 LEU A C 1
ATOM 1681 O O . LEU A 1 220 ? 6.988 -21.844 -31.812 1 98.31 220 LEU A O 1
ATOM 1685 N N . LEU A 1 221 ? 6.109 -23.703 -31.031 1 98.25 221 LEU A N 1
ATOM 1686 C CA . LEU A 1 221 ? 7.344 -24.141 -30.391 1 98.25 221 LEU A CA 1
ATOM 1687 C C . LEU A 1 221 ? 8.406 -24.469 -31.438 1 98.25 221 LEU A C 1
ATOM 1689 O O . LEU A 1 221 ? 9.57 -24.078 -31.281 1 98.25 221 LEU A O 1
ATOM 1693 N N . VAL A 1 222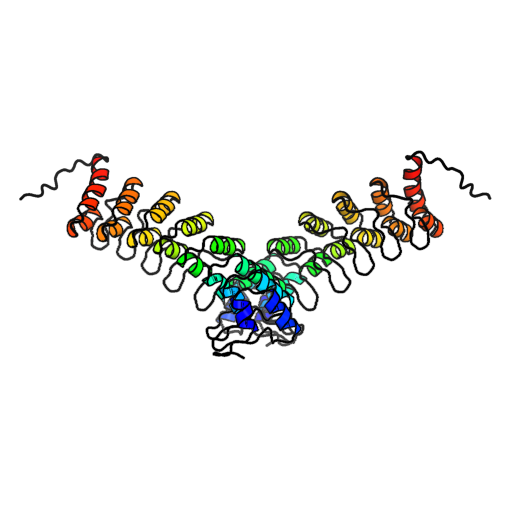 ? 8.039 -25.125 -32.469 1 97 222 VAL A N 1
ATOM 1694 C CA . VAL A 1 222 ? 8.961 -25.469 -33.531 1 97 222 VAL A CA 1
ATOM 1695 C C . VAL A 1 222 ? 9.445 -24.203 -34.25 1 97 222 VAL A C 1
ATOM 1697 O O . VAL A 1 222 ? 10.633 -24.047 -34.531 1 97 222 VAL A O 1
ATOM 1700 N N . ASP A 1 223 ? 8.516 -23.297 -34.5 1 95.81 223 ASP A N 1
ATOM 1701 C CA . ASP A 1 223 ? 8.875 -22.016 -35.125 1 95.81 223 ASP A CA 1
ATOM 1702 C C . ASP A 1 223 ? 9.836 -21.234 -34.219 1 95.81 223 ASP A C 1
ATOM 1704 O O . ASP A 1 223 ? 10.641 -20.438 -34.719 1 95.81 223 ASP A O 1
ATOM 1708 N N . ALA A 1 224 ? 9.797 -21.438 -32.969 1 96.5 224 ALA A N 1
ATOM 1709 C CA . ALA A 1 224 ? 10.672 -20.75 -32.031 1 96.5 224 ALA A CA 1
ATOM 1710 C C . ALA A 1 224 ? 11.977 -21.516 -31.828 1 96.5 224 ALA A C 1
ATOM 1712 O O . ALA A 1 224 ? 12.789 -21.156 -30.969 1 96.5 224 ALA A O 1
ATOM 1713 N N . SER A 1 225 ? 12.195 -22.609 -32.594 1 94.12 225 SER A N 1
ATOM 1714 C CA . SER A 1 225 ? 13.43 -23.375 -32.656 1 94.12 225 SER A CA 1
ATOM 1715 C C . SER A 1 225 ? 13.656 -24.188 -31.391 1 94.12 225 SER A C 1
ATOM 1717 O O . SER A 1 225 ? 14.773 -24.266 -30.891 1 94.12 225 SER A O 1
ATOM 1719 N N . ILE A 1 226 ? 12.57 -24.688 -30.844 1 96.25 226 ILE A N 1
ATOM 1720 C CA . ILE A 1 226 ? 12.711 -25.625 -29.734 1 96.25 226 ILE A CA 1
ATOM 1721 C C . ILE A 1 226 ? 13.531 -26.828 -30.172 1 96.25 226 ILE A C 1
ATOM 1723 O O . ILE A 1 226 ? 13.508 -27.203 -31.344 1 96.25 226 ILE A O 1
ATOM 1727 N N . ASP A 1 227 ? 14.305 -27.469 -29.266 1 95.94 227 ASP A N 1
ATOM 1728 C CA . ASP A 1 227 ? 15.047 -28.688 -29.547 1 95.94 227 ASP A CA 1
ATOM 1729 C C . ASP A 1 227 ? 14.102 -29.891 -29.672 1 95.94 227 ASP A C 1
ATOM 1731 O O . ASP A 1 227 ? 13.641 -30.422 -28.656 1 95.94 227 ASP A O 1
ATOM 1735 N N . VAL A 1 228 ? 13.891 -30.328 -30.938 1 96.12 228 VAL A N 1
ATOM 1736 C CA . VAL A 1 228 ? 12.898 -31.375 -31.203 1 96.12 228 VAL A CA 1
ATOM 1737 C C . VAL A 1 228 ? 13.477 -32.75 -30.859 1 96.12 228 VAL A C 1
ATOM 1739 O O . VAL A 1 228 ? 12.758 -33.75 -30.859 1 96.12 228 VAL A O 1
ATOM 1742 N N . TYR A 1 229 ? 14.75 -32.781 -30.438 1 95.12 229 TYR A N 1
ATOM 1743 C CA . TYR A 1 229 ? 15.414 -34.062 -30.219 1 95.12 229 TYR A CA 1
ATOM 1744 C C . TYR A 1 229 ? 15.555 -34.375 -28.734 1 95.12 229 TYR A C 1
ATOM 1746 O O . TYR A 1 229 ? 16.078 -35.406 -28.359 1 95.12 229 TYR A O 1
ATOM 1754 N N . VAL A 1 230 ? 15.125 -33.5 -27.859 1 97 230 VAL A N 1
ATOM 1755 C CA . VAL A 1 230 ? 15.172 -33.75 -26.438 1 97 230 VAL A CA 1
ATOM 1756 C C . VAL A 1 230 ? 14.398 -35.031 -26.109 1 97 230 VAL A C 1
ATOM 1758 O O . VAL A 1 230 ? 13.305 -35.25 -26.656 1 97 230 VAL A O 1
ATOM 1761 N N . ARG A 1 231 ? 14.945 -35.906 -25.281 1 98.06 231 ARG A N 1
ATOM 1762 C CA . ARG A 1 231 ? 14.289 -37.156 -24.891 1 98.06 231 ARG A CA 1
ATOM 1763 C C . ARG A 1 231 ? 13.781 -37.062 -23.453 1 98.06 231 ARG A C 1
ATOM 1765 O O . ARG A 1 231 ? 14.453 -36.5 -22.578 1 98.06 231 ARG A O 1
ATOM 1772 N N . ASN A 1 232 ? 12.625 -37.562 -23.266 1 98.25 232 ASN A N 1
ATOM 1773 C CA . ASN A 1 232 ? 12.07 -37.594 -21.906 1 98.25 232 ASN A CA 1
ATOM 1774 C C . ASN A 1 232 ? 12.555 -38.812 -21.125 1 98.25 232 ASN A C 1
ATOM 1776 O O . ASN A 1 232 ? 13.516 -39.469 -21.531 1 98.25 232 ASN A O 1
ATOM 1780 N N . LYS A 1 233 ? 12.008 -39.031 -20.016 1 98.25 233 LYS A N 1
ATOM 1781 C CA . LYS A 1 233 ? 12.492 -40.125 -19.156 1 98.25 233 LYS A CA 1
ATOM 1782 C C . LYS A 1 233 ? 12.164 -41.5 -19.75 1 98.25 233 LYS A C 1
ATOM 1784 O O . LYS A 1 233 ? 12.828 -42.469 -19.453 1 98.25 233 LYS A O 1
ATOM 1789 N N . GLN A 1 234 ? 11.148 -41.531 -20.531 1 98 234 GLN A N 1
ATOM 1790 C CA . GLN A 1 234 ? 10.828 -42.75 -21.266 1 98 234 GLN A CA 1
ATOM 1791 C C 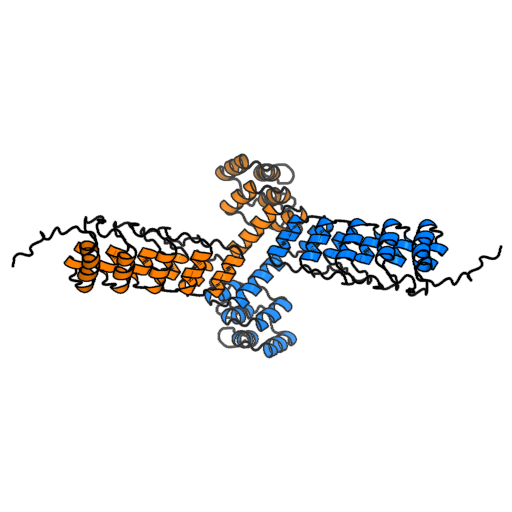. GLN A 1 234 ? 11.711 -42.906 -22.5 1 98 234 GLN A C 1
ATOM 1793 O O . GLN A 1 234 ? 11.484 -43.781 -23.328 1 98 234 GLN A O 1
ATOM 1798 N N . ASN A 1 235 ? 12.57 -42 -22.656 1 98.06 235 ASN A N 1
ATOM 1799 C CA . ASN A 1 235 ? 13.539 -41.969 -23.75 1 98.06 235 ASN A CA 1
ATOM 1800 C C . ASN A 1 235 ? 12.867 -41.719 -25.094 1 98.06 235 ASN A C 1
ATOM 1802 O O . ASN A 1 235 ? 13.273 -42.312 -26.109 1 98.06 235 ASN A O 1
ATOM 1806 N N . GLU A 1 236 ? 11.797 -40.969 -25.094 1 98.25 236 GLU A N 1
ATOM 1807 C CA . GLU A 1 236 ? 11.062 -40.625 -26.312 1 98.25 236 GLU A CA 1
ATOM 1808 C C . GLU A 1 236 ? 11.227 -39.156 -26.672 1 98.25 236 GLU A C 1
ATOM 1810 O O . GLU A 1 236 ? 11.242 -38.281 -25.781 1 98.25 236 GLU A O 1
ATOM 1815 N N . THR A 1 237 ? 11.461 -38.938 -27.922 1 97.19 237 THR A N 1
ATOM 1816 C CA . THR A 1 237 ? 11.344 -37.562 -28.422 1 97.19 237 THR A CA 1
ATOM 1817 C C . THR A 1 237 ? 9.883 -37.188 -28.625 1 97.19 237 THR A C 1
ATOM 1819 O O . THR A 1 237 ? 9 -38.031 -28.594 1 97.19 237 THR A O 1
ATOM 1822 N N . ALA A 1 238 ? 9.664 -35.875 -28.812 1 98 238 ALA A N 1
ATOM 1823 C CA . ALA A 1 238 ? 8.305 -35.406 -29.109 1 98 238 ALA A CA 1
ATOM 1824 C C . ALA A 1 238 ? 7.781 -36.062 -30.391 1 98 238 ALA A C 1
ATOM 1826 O O . ALA A 1 238 ? 6.602 -36.406 -30.484 1 98 238 ALA A O 1
ATOM 1827 N N . MET A 1 239 ? 8.602 -36.25 -31.344 1 96.5 239 MET A N 1
ATOM 1828 C CA . MET A 1 239 ? 8.25 -36.906 -32.594 1 96.5 239 MET A CA 1
ATOM 1829 C C . MET A 1 239 ? 7.801 -38.34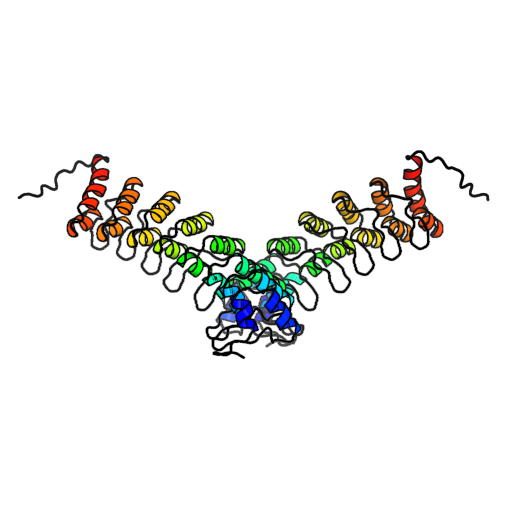4 -32.375 1 96.5 239 MET A C 1
ATOM 1831 O O . MET A 1 239 ? 6.785 -38.781 -32.906 1 96.5 239 MET A O 1
ATOM 1835 N N . GLU A 1 240 ? 8.562 -39 -31.578 1 97.69 240 GLU A N 1
ATOM 1836 C CA . GLU A 1 240 ? 8.234 -40.406 -31.281 1 97.69 240 GLU A CA 1
ATOM 1837 C C . GLU A 1 240 ? 6.914 -40.5 -30.531 1 97.69 240 GLU A C 1
ATOM 1839 O O . GLU A 1 240 ? 6.133 -41.438 -30.766 1 97.69 240 GLU A O 1
ATOM 1844 N N . VAL A 1 241 ? 6.695 -39.562 -29.625 1 98.31 241 VAL A N 1
ATOM 1845 C CA . VAL A 1 241 ? 5.418 -39.5 -28.922 1 98.31 241 VAL A CA 1
ATOM 1846 C C . VAL A 1 241 ? 4.2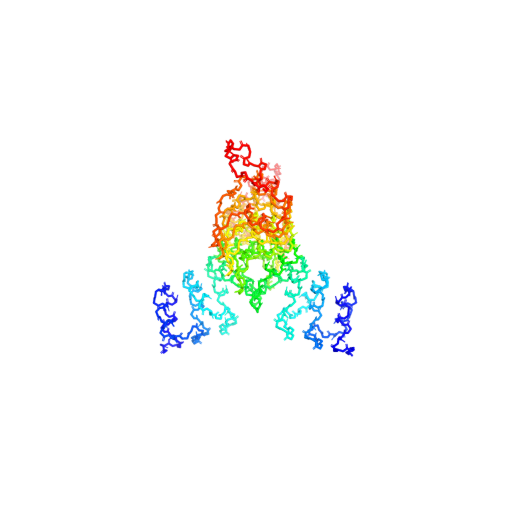85 -39.281 -29.922 1 98.31 241 VAL A C 1
ATOM 1848 O O . VAL A 1 241 ? 3.266 -39.969 -29.875 1 98.31 241 VAL A O 1
ATOM 1851 N N . ALA A 1 242 ? 4.43 -38.375 -30.797 1 97.88 242 ALA A N 1
ATOM 1852 C CA . ALA A 1 242 ? 3.418 -38.062 -31.812 1 97.88 242 ALA A CA 1
ATOM 1853 C C . ALA A 1 242 ? 3.146 -39.281 -32.688 1 97.88 242 ALA A C 1
ATOM 1855 O O . ALA A 1 242 ? 1.995 -39.562 -33.031 1 97.88 242 ALA A O 1
ATOM 1856 N N . ARG A 1 243 ? 4.152 -40 -33.062 1 97.5 243 ARG A N 1
ATOM 1857 C CA . ARG A 1 243 ? 4.027 -41.219 -33.875 1 97.5 243 ARG A CA 1
ATOM 1858 C C . ARG A 1 243 ? 3.268 -42.312 -33.125 1 97.5 243 ARG A C 1
ATOM 1860 O O . ARG A 1 243 ? 2.352 -42.906 -33.688 1 97.5 243 ARG A O 1
ATOM 1867 N N . ARG A 1 244 ? 3.734 -42.469 -31.938 1 97.56 244 ARG A N 1
ATOM 1868 C CA . ARG A 1 244 ? 3.08 -43.5 -31.125 1 97.56 244 ARG A CA 1
ATOM 1869 C C . ARG A 1 244 ? 1.586 -43.188 -30.984 1 97.56 244 ARG A C 1
ATOM 1871 O O . ARG A 1 244 ? 0.769 -44.125 -31.031 1 97.56 244 ARG A O 1
ATOM 1878 N N . LYS A 1 245 ? 1.217 -41.938 -30.859 1 97.62 245 LYS A N 1
ATOM 1879 C CA . LYS A 1 245 ? -0.171 -41.531 -30.672 1 97.62 245 LYS A CA 1
ATOM 1880 C C . LYS A 1 245 ? -0.87 -41.344 -32.031 1 97.62 245 LYS A C 1
ATOM 1882 O O . LYS A 1 245 ? -2.08 -41.125 -32.062 1 97.62 245 LYS A O 1
ATOM 1887 N N . GLU A 1 246 ? -0.185 -41.406 -33.094 1 97.5 246 GLU A N 1
ATOM 1888 C CA . GLU A 1 246 ? -0.684 -41.25 -34.438 1 97.5 246 GLU A CA 1
ATOM 1889 C C . GLU A 1 246 ? -1.27 -39.844 -34.656 1 97.5 246 GLU A C 1
ATOM 1891 O O . GLU A 1 246 ? -2.369 -39.719 -35.188 1 97.5 246 GLU A O 1
ATOM 1896 N N . HIS A 1 247 ? -0.675 -38.906 -34.094 1 97.75 247 HIS A N 1
ATOM 1897 C CA . HIS A 1 247 ? -1.029 -37.5 -34.344 1 97.75 247 HIS A CA 1
ATOM 1898 C C . HIS A 1 247 ? -0.335 -36.969 -35.594 1 97.75 247 HIS A C 1
ATOM 1900 O O . HIS A 1 247 ? 0.699 -36.312 -35.469 1 97.75 247 HIS A O 1
ATOM 1906 N N . GLN A 1 248 ? -0.922 -37.156 -36.688 1 96.44 248 GLN A N 1
ATOM 1907 C CA . GLN A 1 248 ? -0.313 -36.938 -38 1 96.44 248 GLN A CA 1
ATOM 1908 C C . GLN A 1 248 ? 0.058 -35.469 -38.188 1 96.44 248 GLN A C 1
ATOM 1910 O O . GLN A 1 248 ? 1.115 -35.156 -38.75 1 96.44 248 GLN A O 1
ATOM 1915 N N . GLU A 1 249 ? -0.805 -34.625 -37.781 1 96.12 249 GLU A N 1
ATOM 1916 C CA . GLU A 1 249 ? -0.534 -33.219 -37.969 1 96.12 249 GLU A CA 1
ATOM 1917 C C . GLU A 1 249 ? 0.7 -32.781 -37.188 1 96.12 249 GLU A C 1
ATOM 1919 O O . GLU A 1 249 ? 1.481 -31.938 -37.656 1 96.12 249 GLU A O 1
ATOM 1924 N N . ILE A 1 250 ? 0.824 -33.344 -36 1 97.31 250 ILE A N 1
ATOM 1925 C CA . ILE A 1 250 ? 1.98 -33 -35.188 1 97.31 250 ILE A CA 1
ATOM 1926 C C . ILE A 1 250 ? 3.252 -33.562 -35.812 1 97.31 250 ILE A C 1
ATOM 1928 O O . ILE A 1 250 ? 4.285 -32.875 -35.844 1 97.31 250 ILE A O 1
ATOM 1932 N N . ILE A 1 251 ? 3.184 -34.719 -36.375 1 96.19 251 ILE A N 1
ATOM 1933 C CA . ILE A 1 251 ? 4.305 -35.344 -37.062 1 96.19 251 ILE A CA 1
ATOM 1934 C C . ILE A 1 251 ? 4.766 -34.469 -38.219 1 96.19 251 ILE A C 1
ATOM 1936 O O . ILE A 1 251 ? 5.961 -34.188 -38.375 1 96.19 251 ILE A O 1
ATOM 1940 N N . VAL A 1 252 ? 3.834 -33.938 -38.938 1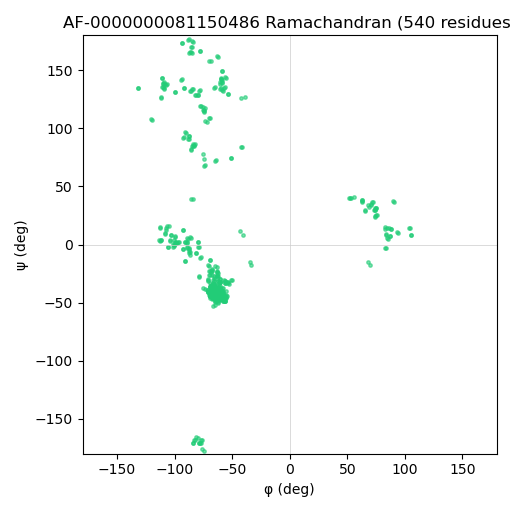 95.94 252 VAL A N 1
ATOM 1941 C CA . VAL A 1 252 ? 4.137 -33.094 -40.062 1 95.94 252 VAL A CA 1
ATOM 1942 C C . VAL A 1 252 ? 4.82 -31.812 -39.594 1 95.94 252 VAL A C 1
ATOM 1944 O O . VAL A 1 252 ? 5.797 -31.359 -40.188 1 95.94 252 VAL A O 1
ATOM 1947 N N . ILE A 1 253 ? 4.332 -31.266 -38.531 1 95.88 253 ILE A N 1
ATOM 1948 C CA . ILE A 1 253 ? 4.863 -30.016 -38 1 95.88 253 ILE A CA 1
ATOM 1949 C C . ILE A 1 253 ? 6.312 -30.219 -37.562 1 95.88 253 ILE A C 1
ATOM 1951 O O . ILE A 1 253 ? 7.188 -29.422 -37.938 1 95.88 253 ILE A O 1
ATOM 1955 N N . ILE A 1 254 ? 6.598 -31.25 -36.812 1 95.62 254 ILE A N 1
ATOM 1956 C CA . ILE A 1 254 ? 7.941 -31.484 -36.312 1 95.62 254 ILE A CA 1
ATOM 1957 C C . ILE A 1 254 ? 8.875 -31.828 -37.469 1 95.62 254 ILE A C 1
ATOM 1959 O O . ILE A 1 254 ? 10.031 -31.406 -37.5 1 95.62 254 ILE A O 1
ATOM 1963 N N . SER A 1 255 ? 8.406 -32.531 -38.469 1 92.06 255 SER A N 1
ATOM 1964 C CA . SER A 1 255 ? 9.203 -32.969 -39.594 1 92.06 255 SER A CA 1
ATOM 1965 C C . SER A 1 255 ? 9.57 -31.781 -40.5 1 92.06 255 SER A C 1
ATOM 1967 O O . SER A 1 255 ? 10.602 -31.797 -41.156 1 92.06 255 SER A O 1
ATOM 1969 N N . SER A 1 256 ? 8.727 -30.828 -40.562 1 84.56 256 SER A N 1
ATOM 1970 C CA . SER A 1 256 ? 8.977 -29.672 -41.406 1 84.56 256 SER A CA 1
ATOM 1971 C C . SER A 1 256 ? 10.188 -28.891 -40.906 1 84.56 256 SER A C 1
ATOM 1973 O O . SER A 1 256 ? 10.859 -28.219 -41.688 1 84.56 256 SER A O 1
ATOM 1975 N N . PHE A 1 257 ? 10.477 -28.797 -39.688 1 75.69 257 PHE A N 1
ATOM 1976 C CA . PHE A 1 257 ? 11.656 -28.188 -39.094 1 75.69 257 PHE A CA 1
ATOM 1977 C C . PHE A 1 257 ? 12.914 -28.969 -39.438 1 75.69 257 PHE A C 1
ATOM 1979 O O . PHE A 1 257 ? 13.938 -28.391 -39.812 1 75.69 257 PHE A O 1
ATOM 1986 N N . ALA A 1 258 ? 12.945 -30.344 -39.188 1 62.84 258 ALA A N 1
ATOM 1987 C CA . ALA A 1 258 ? 14.07 -31.25 -39.406 1 62.84 258 ALA A CA 1
ATOM 1988 C C . ALA A 1 258 ? 14.562 -31.188 -40.844 1 62.84 258 ALA A C 1
ATOM 1990 O O . ALA A 1 258 ? 15.75 -31.344 -41.125 1 62.84 258 ALA A O 1
ATOM 1991 N N . ARG A 1 259 ? 13.656 -30.969 -41.75 1 60 259 ARG A N 1
ATOM 1992 C CA . ARG A 1 259 ? 14.016 -30.859 -43.156 1 60 259 ARG A CA 1
ATOM 1993 C C . ARG A 1 259 ? 14.828 -29.594 -43.406 1 60 259 ARG A C 1
ATOM 1995 O O . ARG A 1 259 ? 15.781 -29.609 -44.188 1 60 259 ARG A O 1
ATOM 2002 N N . ASP A 1 260 ? 14.477 -28.578 -42.688 1 55.88 260 ASP A N 1
ATOM 2003 C CA . ASP A 1 260 ? 15.195 -27.328 -42.938 1 55.88 260 ASP A CA 1
ATOM 2004 C C . ASP A 1 260 ? 16.609 -27.391 -42.375 1 55.88 260 ASP A C 1
ATOM 2006 O O . ASP A 1 260 ? 17.516 -26.734 -42.906 1 55.88 260 ASP A O 1
ATOM 2010 N N . PHE A 1 261 ? 16.781 -28 -41.219 1 54.78 261 PHE A N 1
ATOM 2011 C CA . PHE A 1 261 ? 18.125 -28.016 -40.656 1 54.78 261 PHE A CA 1
ATOM 2012 C C . PHE A 1 261 ? 18.922 -29.188 -41.219 1 54.78 261 PHE A C 1
ATOM 2014 O O . PHE A 1 261 ? 20.047 -29.453 -40.781 1 54.78 261 PHE A O 1
ATOM 2021 N N . GLY A 1 262 ? 18.859 -29.578 -42.469 1 49.06 262 GLY A N 1
ATOM 2022 C CA . GLY A 1 262 ? 19.719 -30.406 -43.312 1 49.06 262 GLY A CA 1
ATOM 2023 C C . GLY A 1 262 ? 19.734 -31.859 -42.875 1 49.06 262 GLY A C 1
ATOM 2024 O O . GLY A 1 262 ? 20.516 -32.656 -43.406 1 49.06 262 GLY A O 1
ATOM 2025 N N . ASN A 1 263 ? 19.25 -32.281 -41.625 1 42.5 263 ASN A N 1
ATOM 2026 C CA . ASN A 1 263 ? 19.516 -33.688 -41.344 1 42.5 263 ASN A CA 1
ATOM 2027 C C . ASN A 1 263 ? 18.594 -34.594 -42.156 1 42.5 263 ASN A C 1
ATOM 2029 O O . ASN A 1 263 ? 17.391 -34.656 -41.906 1 42.5 263 ASN A O 1
ATOM 2033 N N . ASN A 1 264 ? 18.766 -34.75 -43.406 1 38.28 264 ASN A N 1
ATOM 2034 C CA . ASN A 1 264 ? 18.281 -35.719 -44.375 1 38.28 264 ASN A CA 1
ATOM 2035 C C . ASN A 1 264 ? 18.344 -37.125 -43.812 1 38.28 264 ASN A C 1
ATOM 2037 O O . ASN A 1 264 ? 18.484 -38.094 -44.562 1 38.28 264 ASN A O 1
ATOM 2041 N N . ASN A 1 265 ? 18.578 -37.406 -42.531 1 37.03 265 ASN A N 1
ATOM 2042 C CA . ASN A 1 265 ? 18.625 -38.844 -42.375 1 37.03 265 ASN A CA 1
ATOM 2043 C C . ASN A 1 265 ? 17.281 -39.5 -42.688 1 37.03 265 ASN A C 1
ATOM 2045 O O . ASN A 1 265 ? 16.328 -39.375 -41.938 1 37.03 265 ASN A O 1
ATOM 2049 N N . GLU A 1 266 ? 16.891 -39.562 -43.906 1 37.12 266 GLU A N 1
ATOM 2050 C CA . GLU A 1 266 ? 15.906 -40.375 -44.625 1 37.12 266 GLU A CA 1
ATOM 2051 C C . GLU A 1 266 ? 15.828 -41.781 -44.031 1 37.12 266 GLU A C 1
ATOM 2053 O O . GLU A 1 266 ? 15.086 -42.625 -44.562 1 37.12 266 GLU A O 1
ATOM 2058 N N . ASP A 1 267 ? 16.797 -42.281 -43.25 1 36.38 267 ASP A N 1
ATOM 2059 C CA . ASP A 1 267 ? 16.797 -43.719 -43.156 1 36.38 267 ASP A CA 1
ATOM 2060 C C . ASP A 1 267 ? 15.523 -44.25 -42.5 1 36.38 267 ASP A C 1
ATOM 2062 O O . ASP A 1 267 ? 15.414 -45.438 -42.188 1 36.38 267 ASP A O 1
ATOM 2066 N N . VAL A 1 268 ? 14.75 -43.625 -41.812 1 37.19 268 VAL A N 1
ATOM 2067 C CA . VAL A 1 268 ? 13.75 -44.5 -41.219 1 37.19 268 VAL A CA 1
ATOM 2068 C C . VAL A 1 268 ? 12.734 -44.938 -42.281 1 37.19 268 VAL A C 1
ATOM 2070 O O . VAL A 1 268 ? 11.898 -44.156 -42.719 1 37.19 268 VAL A O 1
ATOM 2073 N N . VAL A 1 269 ? 13.156 -45.812 -43.312 1 36.5 269 VAL A N 1
ATOM 2074 C CA . VAL A 1 269 ? 12.422 -46.688 -44.219 1 36.5 269 VAL A CA 1
ATOM 2075 C C . VAL A 1 269 ? 11.297 -47.406 -43.469 1 36.5 269 VAL A C 1
ATOM 2077 O O . VAL A 1 269 ? 11.547 -48.188 -42.562 1 36.5 269 VAL A O 1
ATOM 2080 N N . TYR A 1 270 ? 10.141 -46.969 -43.219 1 33.97 270 TYR A N 1
ATOM 2081 C CA . TYR A 1 270 ? 8.984 -47.812 -42.969 1 33.97 270 TYR A CA 1
ATOM 2082 C C . TYR A 1 270 ? 8.82 -48.844 -44.062 1 33.97 270 TYR A C 1
ATOM 2084 O O . TYR A 1 270 ? 8.664 -48.531 -45.219 1 33.97 270 TYR A O 1
ATOM 2092 N N . ASP A 1 271 ? 9.68 -50 -44.156 1 28.94 271 ASP A N 1
ATOM 2093 C CA . ASP A 1 271 ? 9.336 -51.188 -44.906 1 28.94 271 ASP A CA 1
ATOM 2094 C C . ASP A 1 271 ? 7.871 -51.562 -44.688 1 28.94 271 ASP A C 1
ATOM 2096 O O . ASP A 1 271 ? 7.398 -51.625 -43.531 1 28.94 271 ASP A O 1
ATOM 2100 N N . LYS A 1 272 ? 7.082 -51.719 -45.781 1 31.2 272 LYS A N 1
ATOM 2101 C CA . LYS A 1 272 ? 5.898 -52.562 -46 1 31.2 272 LYS A CA 1
ATOM 2102 C C . LYS A 1 272 ? 6.246 -54.031 -45.875 1 31.2 272 LYS A C 1
ATOM 2104 O O . LYS A 1 272 ? 7.223 -54.5 -46.469 1 31.2 272 LYS A O 1
ATOM 2109 N N . MET B 1 1 ? -34.906 -7.676 9.922 1 59.47 1 MET B N 1
ATOM 2110 C CA . MET B 1 1 ? -33.969 -8.609 9.273 1 59.47 1 MET B CA 1
ATOM 2111 C C . MET B 1 1 ? -34.719 -9.555 8.352 1 59.47 1 MET B C 1
ATOM 2113 O O . MET B 1 1 ? -35.844 -9.961 8.641 1 59.47 1 MET B O 1
ATOM 2117 N N . PHE B 1 2 ? -34.344 -9.523 6.992 1 66 2 PHE B N 1
ATOM 2118 C CA . PHE B 1 2 ? -35 -10.383 6.012 1 66 2 PHE B CA 1
ATOM 2119 C C . PHE B 1 2 ? -34.5 -11.82 6.133 1 66 2 PHE B C 1
ATOM 2121 O O . PHE B 1 2 ? -33.656 -12.125 7 1 66 2 PHE B O 1
ATOM 2128 N N . GLN B 1 3 ? -35 -12.719 5.188 1 65.25 3 GLN B N 1
ATOM 2129 C CA . GLN B 1 3 ? -34.594 -14.109 5.074 1 65.25 3 GLN B CA 1
ATOM 2130 C C . GLN B 1 3 ? -33.062 -14.234 4.945 1 65.25 3 GLN B C 1
ATOM 2132 O O . GLN B 1 3 ? -32.438 -13.406 4.289 1 65.25 3 GLN B O 1
ATOM 2137 N N . GLU B 1 4 ? -32.375 -15.148 5.816 1 71.31 4 GLU B N 1
ATOM 2138 C CA . GLU B 1 4 ? -30.984 -15.547 5.855 1 71.31 4 GLU B CA 1
ATOM 2139 C C . GLU B 1 4 ? -30.141 -14.539 6.629 1 71.31 4 GLU B C 1
ATOM 2141 O O . GLU B 1 4 ? -28.922 -14.43 6.406 1 71.31 4 GLU B O 1
ATOM 2146 N N . GLY B 1 5 ? -30.984 -13.617 7.379 1 76.44 5 GLY B N 1
ATOM 2147 C CA . GLY B 1 5 ? -30.281 -12.719 8.281 1 76.44 5 GLY B CA 1
ATOM 2148 C C . GLY B 1 5 ? -29.797 -11.453 7.609 1 76.44 5 GLY B C 1
ATOM 2149 O O . GLY B 1 5 ? -28.984 -10.711 8.18 1 76.44 5 GLY B O 1
ATOM 2150 N N . ARG B 1 6 ? -30.391 -11.297 6.383 1 85.19 6 ARG B N 1
ATOM 2151 C CA . ARG B 1 6 ? -30.016 -10.094 5.652 1 85.19 6 ARG B CA 1
ATOM 2152 C C . ARG B 1 6 ? -30.891 -8.906 6.059 1 85.19 6 ARG B C 1
ATOM 2154 O O . ARG B 1 6 ? -32.094 -9.047 6.203 1 85.19 6 ARG B O 1
ATOM 2161 N N . SER B 1 7 ? -30.25 -7.828 6.316 1 90.81 7 SER B N 1
ATOM 2162 C CA . SER B 1 7 ? -30.938 -6.57 6.578 1 90.81 7 SER B CA 1
ATOM 2163 C C . SER B 1 7 ? -31.219 -5.812 5.285 1 90.81 7 SER B C 1
ATOM 2165 O O . SER B 1 7 ? -30.75 -6.207 4.215 1 90.81 7 SER B O 1
ATOM 2167 N N . ALA B 1 8 ? -32.125 -4.816 5.406 1 93.5 8 ALA B N 1
ATOM 2168 C CA . ALA B 1 8 ? -32.375 -3.934 4.27 1 93.5 8 ALA B CA 1
ATOM 2169 C C . ALA B 1 8 ? -31.062 -3.32 3.748 1 93.5 8 ALA B C 1
ATOM 2171 O O . ALA B 1 8 ? -30.906 -3.15 2.539 1 93.5 8 ALA B O 1
ATOM 2172 N N . LEU B 1 9 ? -30.141 -3.098 4.621 1 96.06 9 LEU B N 1
ATOM 2173 C CA . LEU B 1 9 ? -28.859 -2.506 4.25 1 96.06 9 LEU B CA 1
ATOM 2174 C C . LEU B 1 9 ? -28.031 -3.48 3.42 1 96.06 9 LEU B C 1
ATOM 2176 O O . LEU B 1 9 ? -27.359 -3.078 2.467 1 96.06 9 LEU B O 1
ATOM 2180 N N . HIS B 1 10 ? -28.141 -4.715 3.736 1 96.5 10 HIS B N 1
ATOM 2181 C CA . HIS B 1 10 ? -27.453 -5.723 2.938 1 96.5 10 HIS B CA 1
ATOM 2182 C C . HIS B 1 10 ? -27.938 -5.703 1.492 1 96.5 10 HIS B C 1
ATOM 2184 O O . HIS B 1 10 ? -27.125 -5.723 0.561 1 96.5 10 HIS B O 1
ATOM 2190 N N . PHE B 1 11 ? -29.172 -5.66 1.325 1 95.75 11 PHE B N 1
ATOM 2191 C CA . PHE B 1 11 ? -29.781 -5.691 -0.005 1 95.75 11 PHE B CA 1
ATOM 2192 C C . PHE B 1 11 ? -29.422 -4.434 -0.787 1 95.75 11 PHE B C 1
ATOM 2194 O O . PHE B 1 11 ? -29.078 -4.504 -1.969 1 95.75 11 PHE B O 1
ATOM 2201 N N . ALA B 1 12 ? -29.547 -3.359 -0.095 1 97.06 12 ALA B N 1
ATOM 2202 C CA . ALA B 1 12 ? -29.203 -2.098 -0.747 1 97.06 12 ALA B CA 1
ATOM 2203 C C . ALA B 1 12 ? -27.734 -2.084 -1.172 1 97.06 12 ALA B C 1
ATOM 2205 O O . ALA B 1 12 ? -27.406 -1.629 -2.27 1 97.06 12 ALA B O 1
ATOM 2206 N N . ALA B 1 13 ? -26.812 -2.549 -0.339 1 97.12 13 ALA B N 1
ATOM 2207 C CA . ALA B 1 13 ? -25.391 -2.615 -0.616 1 97.12 13 ALA B CA 1
ATOM 2208 C C . ALA B 1 13 ? -25.094 -3.562 -1.777 1 97.12 13 ALA B C 1
ATOM 2210 O O . ALA B 1 13 ? -24.281 -3.246 -2.656 1 97.12 13 ALA B O 1
ATOM 2211 N N . LEU B 1 14 ? -25.781 -4.723 -1.83 1 96.19 14 LEU B N 1
ATOM 2212 C CA . LEU B 1 14 ? -25.609 -5.734 -2.865 1 96.19 14 LEU B CA 1
ATOM 2213 C C . LEU B 1 14 ? -25.953 -5.168 -4.242 1 96.19 14 LEU B C 1
ATOM 2215 O O . LEU B 1 14 ? -25.312 -5.504 -5.234 1 96.19 14 LEU B O 1
ATOM 2219 N N . ASN B 1 15 ? -26.922 -4.277 -4.195 1 97.12 15 ASN B N 1
ATOM 2220 C CA . ASN B 1 15 ? -27.406 -3.76 -5.469 1 97.12 15 ASN B CA 1
ATOM 2221 C C . ASN B 1 15 ? -26.812 -2.391 -5.785 1 97.12 15 ASN B C 1
ATOM 2223 O O . ASN B 1 15 ? -27.109 -1.804 -6.824 1 97.12 15 ASN B O 1
ATOM 2227 N N . GLY B 1 16 ? -26.047 -1.878 -4.957 1 97.25 16 GLY B N 1
ATOM 2228 C CA . GLY B 1 16 ? -25.344 -0.634 -5.207 1 97.25 16 GLY B CA 1
ATOM 2229 C C . GLY B 1 16 ? -26.234 0.591 -5.109 1 97.25 16 GLY B C 1
ATOM 2230 O O . GLY B 1 16 ? -26 1.587 -5.801 1 97.25 16 GLY B O 1
ATOM 2231 N N . HIS B 1 17 ? -27.297 0.489 -4.355 1 97.62 17 HIS B N 1
ATOM 2232 C CA . HIS B 1 17 ? -28.188 1.63 -4.156 1 97.62 17 HIS B CA 1
ATOM 2233 C C . HIS B 1 17 ? -27.672 2.549 -3.057 1 97.62 17 HIS B C 1
ATOM 2235 O O . HIS B 1 17 ? -28.156 2.502 -1.924 1 97.62 17 HIS B O 1
ATOM 2241 N N . VAL B 1 18 ? -26.812 3.432 -3.371 1 98 18 VAL B N 1
ATOM 2242 C CA . VAL B 1 18 ? -26.062 4.25 -2.428 1 98 18 VAL B CA 1
ATOM 2243 C C . VAL B 1 18 ? -27.016 5.16 -1.653 1 98 18 VAL B C 1
ATOM 2245 O O . VAL B 1 18 ? -26.891 5.293 -0.433 1 98 18 VAL B O 1
ATOM 2248 N N . ASN B 1 19 ? -27.953 5.738 -2.352 1 97.88 19 ASN B N 1
ATOM 2249 C CA . ASN B 1 19 ? -28.906 6.637 -1.696 1 97.88 19 ASN B CA 1
ATOM 2250 C C . ASN B 1 19 ? -29.75 5.902 -0.666 1 97.88 19 ASN B C 1
ATOM 2252 O O . ASN B 1 19 ? -30.047 6.441 0.404 1 97.88 19 ASN B O 1
ATOM 2256 N N . VAL B 1 20 ? -30.125 4.738 -1.011 1 97.88 20 VAL B N 1
ATOM 2257 C CA . VAL B 1 20 ? -30.906 3.922 -0.087 1 97.88 20 VAL B CA 1
ATOM 2258 C C . VAL B 1 20 ? -30.047 3.535 1.115 1 97.88 20 VAL B C 1
ATOM 2260 O O . VAL B 1 20 ? -30.516 3.566 2.256 1 97.88 20 VAL B O 1
ATOM 2263 N N . CYS B 1 21 ? -28.781 3.145 0.889 1 97.75 21 CYS B N 1
ATOM 2264 C CA . CYS B 1 21 ? -27.859 2.848 1.977 1 97.75 21 CYS B CA 1
ATOM 2265 C C . CYS B 1 21 ? -27.734 4.031 2.93 1 97.75 21 CYS B C 1
ATOM 2267 O O . CYS B 1 21 ? -27.844 3.867 4.148 1 97.75 21 CYS B O 1
ATOM 2269 N N . GLU B 1 22 ? -27.516 5.211 2.312 1 97.62 22 GLU B N 1
ATOM 2270 C CA . GLU B 1 22 ? -27.375 6.422 3.111 1 97.62 22 GLU B CA 1
ATOM 2271 C C . GLU B 1 22 ? -28.609 6.668 3.969 1 97.62 22 GLU B C 1
ATOM 2273 O O . GLU B 1 22 ? -28.5 6.973 5.16 1 97.62 22 GLU B O 1
ATOM 2278 N N . TYR B 1 23 ? -29.781 6.52 3.379 1 97 23 TYR B N 1
ATOM 2279 C CA . TYR B 1 23 ? -31.047 6.703 4.086 1 97 23 TYR B CA 1
ATOM 2280 C C . TYR B 1 23 ? -31.172 5.715 5.242 1 97 23 TYR B C 1
ATOM 2282 O O . TYR B 1 23 ? -31.5 6.105 6.363 1 97 23 TYR B O 1
ATOM 2290 N N . LEU B 1 24 ? -30.891 4.477 5.02 1 96.62 24 LEU B N 1
ATOM 2291 C CA . LEU B 1 24 ? -31.016 3.43 6.031 1 96.62 24 LEU B CA 1
ATOM 2292 C C . LEU B 1 24 ? -30.047 3.68 7.188 1 96.62 24 LEU B C 1
ATOM 2294 O O . LEU B 1 24 ? -30.391 3.465 8.352 1 96.62 24 LEU B O 1
ATOM 2298 N N . LEU B 1 25 ? -28.875 4.141 6.898 1 96.56 25 LEU B N 1
ATOM 2299 C CA . LEU B 1 25 ? -27.891 4.449 7.934 1 96.56 25 LEU B CA 1
ATOM 2300 C C . LEU B 1 25 ? -28.344 5.637 8.773 1 96.56 25 LEU B C 1
ATOM 2302 O O . LEU B 1 25 ? -28.203 5.625 10 1 96.56 25 LEU B O 1
ATOM 2306 N N . ASP B 1 26 ? -28.875 6.629 8.055 1 96.31 26 ASP B N 1
ATOM 2307 C CA . ASP B 1 26 ? -29.375 7.801 8.766 1 96.31 26 ASP B CA 1
ATOM 2308 C C . ASP B 1 26 ? -30.531 7.43 9.688 1 96.31 26 ASP B C 1
ATOM 2310 O O . ASP B 1 26 ? -30.766 8.094 10.695 1 96.31 26 ASP B O 1
ATOM 2314 N N . GLN B 1 27 ? -31.219 6.348 9.398 1 95.75 27 GLN B N 1
ATOM 2315 C CA . GLN B 1 27 ? -32.344 5.867 10.211 1 95.75 27 GLN B CA 1
ATOM 2316 C C . GLN B 1 27 ? -31.844 4.953 11.328 1 95.75 27 GLN B C 1
ATOM 2318 O O . GLN B 1 27 ? -32.656 4.426 12.102 1 95.75 27 GLN B O 1
ATOM 2323 N N . GLY B 1 28 ? -30.562 4.637 11.352 1 94.31 28 GLY B N 1
ATOM 2324 C CA . GLY B 1 28 ? -30 3.926 12.492 1 94.31 28 GLY B CA 1
ATOM 2325 C C . GLY B 1 28 ? -29.719 2.463 12.203 1 94.31 28 GLY B C 1
ATOM 2326 O O . GLY B 1 28 ? -29.469 1.678 13.117 1 94.31 28 GLY B O 1
ATOM 2327 N N . CYS B 1 29 ? -29.859 2.109 10.977 1 94.62 29 CYS B N 1
ATOM 2328 C CA . CYS B 1 29 ? -29.531 0.729 10.633 1 94.62 29 CYS B CA 1
ATOM 2329 C C . CYS B 1 29 ? -28.109 0.382 11.047 1 94.62 29 CYS B C 1
ATOM 2331 O O . CYS B 1 29 ? -27.203 1.199 10.898 1 94.62 29 CYS B O 1
ATOM 2333 N N . ASN B 1 30 ? -27.891 -0.902 11.516 1 95.38 30 ASN B N 1
ATOM 2334 C CA . ASN B 1 30 ? -26.562 -1.363 11.93 1 95.38 30 ASN B CA 1
ATOM 2335 C C . ASN B 1 30 ? -25.656 -1.617 10.727 1 95.38 30 ASN B C 1
ATOM 2337 O O . ASN B 1 30 ? -25.891 -2.553 9.961 1 95.38 30 ASN B O 1
ATOM 2341 N N . LEU B 1 31 ? -24.641 -0.844 10.641 1 95.56 31 LEU B N 1
ATOM 2342 C CA . LEU B 1 31 ? -23.719 -0.84 9.516 1 95.56 31 LEU B CA 1
ATOM 2343 C C . LEU B 1 31 ? -22.875 -2.117 9.492 1 95.56 31 LEU B C 1
ATOM 2345 O O . LEU B 1 31 ? -22.438 -2.557 8.43 1 95.56 31 LEU B O 1
ATOM 2349 N N . ASP B 1 32 ? -22.688 -2.818 10.57 1 96.12 32 ASP B N 1
ATOM 2350 C CA . ASP B 1 32 ? -21.781 -3.951 10.664 1 96.12 32 ASP B CA 1
ATOM 2351 C C . ASP B 1 32 ? -22.547 -5.258 10.867 1 96.12 32 ASP B C 1
ATOM 2353 O O . ASP B 1 32 ? -21.953 -6.27 11.266 1 96.12 32 ASP B O 1
ATOM 2357 N N . ALA B 1 33 ? -23.891 -5.129 10.602 1 95 33 ALA B N 1
ATOM 2358 C CA . ALA B 1 33 ? -24.688 -6.348 10.742 1 95 33 ALA B CA 1
ATOM 2359 C C . ALA B 1 33 ? -24.188 -7.43 9.781 1 95 33 ALA B C 1
ATOM 2361 O O . ALA B 1 33 ? -23.844 -7.145 8.633 1 95 33 ALA B O 1
ATOM 2362 N N . GLN B 1 34 ? -24.141 -8.656 10.242 1 95.75 34 GLN B N 1
ATOM 2363 C CA . GLN B 1 34 ? -23.719 -9.773 9.398 1 95.75 34 GLN B CA 1
ATOM 2364 C C . GLN B 1 34 ? -24.906 -10.68 9.078 1 95.75 34 GLN B C 1
ATOM 2366 O O . GLN B 1 34 ? -25.75 -10.93 9.93 1 95.75 34 GLN B O 1
ATOM 2371 N N . ASP B 1 35 ? -24.984 -11.117 7.875 1 93.69 35 ASP B N 1
ATOM 2372 C CA . ASP B 1 35 ? -26.031 -12.055 7.48 1 93.69 35 ASP B CA 1
ATOM 2373 C C . ASP B 1 35 ? -25.641 -13.484 7.84 1 93.69 35 ASP B C 1
ATOM 2375 O O . ASP B 1 35 ? -24.719 -13.711 8.625 1 93.69 35 ASP B O 1
ATOM 2379 N N . SER B 1 36 ? -26.391 -14.477 7.324 1 92.62 36 SER B N 1
ATOM 2380 C CA . SER B 1 36 ? -26.266 -15.867 7.75 1 92.62 36 SER B CA 1
ATOM 2381 C C . SER B 1 36 ? -24.922 -16.453 7.336 1 92.62 36 SER B C 1
ATOM 2383 O O . SER B 1 36 ? -24.453 -17.422 7.941 1 92.62 36 SER B O 1
ATOM 2385 N N . VAL B 1 37 ? -24.328 -15.852 6.359 1 92.31 37 VAL B N 1
ATOM 2386 C CA . VAL B 1 37 ? -23.047 -16.391 5.906 1 92.31 37 VAL B CA 1
ATOM 2387 C C . VAL B 1 37 ? -21.906 -15.5 6.418 1 92.31 37 VAL B C 1
ATOM 2389 O O . VAL B 1 37 ? -20.75 -15.664 6.004 1 92.31 37 VAL B O 1
ATOM 2392 N N . GLY B 1 38 ? -22.25 -14.477 7.227 1 95.06 38 GLY B N 1
ATOM 2393 C CA . GLY B 1 38 ? -21.25 -13.641 7.859 1 95.06 38 GLY B CA 1
ATOM 2394 C C . GLY B 1 38 ? -20.906 -12.398 7.062 1 95.06 38 GLY B C 1
ATOM 2395 O O . GLY B 1 38 ? -19.984 -11.664 7.406 1 95.06 38 GLY B O 1
ATOM 2396 N N . TYR B 1 39 ? -21.719 -12.141 6.031 1 95.94 39 TYR B N 1
ATOM 2397 C CA . TYR B 1 39 ? -21.438 -10.969 5.207 1 95.94 39 TYR B CA 1
ATOM 2398 C C . TYR B 1 39 ? -22 -9.711 5.855 1 95.94 39 TYR B C 1
ATOM 2400 O O . TYR B 1 39 ? -23.156 -9.688 6.289 1 95.94 39 TYR B O 1
ATOM 2408 N N . SER B 1 40 ? -21.172 -8.75 5.965 1 97.06 40 SER B N 1
ATOM 2409 C CA . SER B 1 40 ? -21.609 -7.398 6.285 1 97.06 40 SER B CA 1
ATOM 2410 C C . SER B 1 40 ? -22.031 -6.641 5.027 1 97.06 40 SER B C 1
ATOM 2412 O O . SER B 1 40 ? -21.781 -7.102 3.91 1 97.06 40 SER B O 1
ATOM 2414 N N . PRO B 1 41 ? -22.734 -5.512 5.211 1 96.94 41 PRO B N 1
ATOM 2415 C CA . PRO B 1 41 ? -23.016 -4.684 4.039 1 96.94 41 PRO B CA 1
ATOM 2416 C C . PRO B 1 41 ? -21.75 -4.332 3.246 1 96.94 41 PRO B C 1
ATOM 2418 O O . PRO B 1 41 ? -21.781 -4.293 2.014 1 96.94 41 PRO B O 1
ATOM 2421 N N . LEU B 1 42 ? -20.672 -4.172 3.918 1 97.75 42 LEU B N 1
ATOM 2422 C CA . LEU B 1 42 ? -19.406 -3.896 3.246 1 97.75 42 LEU B CA 1
ATOM 2423 C C . LEU B 1 42 ? -19 -5.062 2.35 1 97.75 42 LEU B C 1
ATOM 2425 O O . LEU B 1 42 ? -18.578 -4.855 1.211 1 97.75 42 LEU B O 1
ATOM 2429 N N . HIS B 1 43 ? -19.188 -6.258 2.844 1 97.25 43 HIS B N 1
ATOM 2430 C CA . HIS B 1 43 ? -18.922 -7.438 2.029 1 97.25 43 HIS B CA 1
ATOM 2431 C C . HIS B 1 43 ? -19.75 -7.422 0.75 1 97.25 43 HIS B C 1
ATOM 2433 O O . HIS B 1 43 ? -19.234 -7.691 -0.336 1 97.25 43 HIS B O 1
ATOM 2439 N N . ARG B 1 44 ? -21 -7.16 0.96 1 96.81 44 ARG B N 1
ATOM 2440 C CA . ARG B 1 44 ? -21.938 -7.207 -0.166 1 96.81 44 ARG B CA 1
ATOM 2441 C C . ARG B 1 44 ? -21.562 -6.164 -1.217 1 96.81 44 ARG B C 1
ATOM 2443 O O . ARG B 1 44 ? -21.531 -6.465 -2.412 1 96.81 44 ARG B O 1
ATOM 2450 N N . ALA B 1 45 ? -21.297 -5.004 -0.777 1 97.75 45 ALA B N 1
ATOM 2451 C CA . ALA B 1 45 ? -20.875 -3.955 -1.706 1 97.75 45 ALA B CA 1
ATOM 2452 C C . ALA B 1 45 ? -19.578 -4.328 -2.414 1 97.75 45 ALA B C 1
ATOM 2454 O O . ALA B 1 45 ? -19.453 -4.152 -3.629 1 97.75 45 ALA B O 1
ATOM 2455 N N . ALA B 1 46 ? -18.594 -4.852 -1.7 1 97.25 46 ALA B N 1
ATOM 2456 C CA . ALA B 1 46 ? -17.297 -5.227 -2.25 1 97.25 46 ALA B CA 1
ATOM 2457 C C . ALA B 1 46 ? -17.438 -6.363 -3.26 1 97.25 46 ALA B C 1
ATOM 2459 O O . ALA B 1 46 ? -16.766 -6.367 -4.297 1 97.25 46 ALA B O 1
ATOM 2460 N N . SER B 1 47 ? -18.344 -7.293 -2.977 1 95.19 47 SER B N 1
ATOM 2461 C CA . SER B 1 47 ? -18.516 -8.477 -3.812 1 95.19 47 SER B CA 1
ATOM 2462 C C . SER B 1 47 ? -19.141 -8.117 -5.156 1 95.19 47 SER B C 1
ATOM 2464 O O . SER B 1 47 ? -19.109 -8.922 -6.094 1 95.19 47 SER B O 1
ATOM 2466 N N . GLN B 1 48 ? -19.734 -6.934 -5.18 1 96.94 48 GLN B N 1
ATOM 2467 C CA . GLN B 1 48 ? -20.391 -6.52 -6.418 1 96.94 48 GLN B CA 1
ATOM 2468 C C . GLN B 1 48 ? -19.672 -5.32 -7.035 1 96.94 48 GLN B C 1
ATOM 2470 O O . GLN B 1 48 ? -20.125 -4.762 -8.031 1 96.94 48 GLN B O 1
ATOM 2475 N N . GLY B 1 49 ? -18.656 -4.934 -6.473 1 97.5 49 GLY B N 1
ATOM 2476 C CA . GLY B 1 49 ? -17.844 -3.871 -7.035 1 97.5 49 GLY B CA 1
ATOM 2477 C C . GLY B 1 49 ? -18.484 -2.5 -6.91 1 97.5 49 GLY B C 1
ATOM 2478 O O . GLY B 1 49 ? -18.281 -1.64 -7.77 1 97.5 49 GLY B O 1
ATOM 2479 N N . HIS B 1 50 ? -19.266 -2.232 -5.938 1 97.81 50 HIS B N 1
ATOM 2480 C CA . HIS B 1 50 ? -19.938 -0.95 -5.762 1 97.81 50 HIS B CA 1
ATOM 2481 C C . HIS B 1 50 ? -19.062 0.029 -4.984 1 97.81 50 HIS B C 1
ATOM 2483 O O . HIS B 1 50 ? -19.203 0.155 -3.764 1 97.81 50 HIS B O 1
ATOM 2489 N N . VAL B 1 51 ? -18.328 0.816 -5.668 1 97.56 51 VAL B N 1
ATOM 2490 C CA . VAL B 1 51 ? -17.297 1.673 -5.105 1 97.56 51 VAL B CA 1
ATOM 2491 C C . VAL B 1 51 ? -17.938 2.777 -4.266 1 97.56 51 VAL B C 1
ATOM 2493 O O . VAL B 1 51 ? -17.484 3.055 -3.15 1 97.56 51 VAL B O 1
ATOM 2496 N N . GLN B 1 52 ? -19.016 3.338 -4.785 1 97.81 52 GLN B N 1
ATOM 2497 C CA . GLN B 1 52 ? -19.641 4.453 -4.078 1 97.81 52 GLN B CA 1
ATOM 2498 C C . GLN B 1 52 ? -20.25 3.998 -2.756 1 97.81 52 GLN B C 1
ATOM 2500 O O . GLN B 1 52 ? -20.172 4.703 -1.75 1 97.81 52 GLN B O 1
ATOM 2505 N N . ALA B 1 53 ? -20.828 2.873 -2.793 1 97.81 53 ALA B N 1
ATOM 2506 C CA . ALA B 1 53 ? -21.375 2.324 -1.553 1 97.81 53 ALA B CA 1
ATOM 2507 C C . ALA B 1 53 ? -20.266 2.062 -0.537 1 97.81 53 ALA B C 1
ATOM 2509 O O . ALA B 1 53 ? -20.422 2.355 0.651 1 97.81 53 ALA B O 1
ATOM 2510 N N . LEU B 1 54 ? -19.141 1.508 -0.993 1 97.44 54 LEU B N 1
ATOM 2511 C CA . LEU B 1 54 ? -18 1.254 -0.122 1 97.44 54 LEU B CA 1
ATOM 2512 C C . LEU B 1 54 ? -17.5 2.549 0.505 1 97.44 54 LEU B C 1
ATOM 2514 O O . LEU B 1 54 ? -17.266 2.609 1.714 1 97.44 54 LEU B O 1
ATOM 2518 N N . GLU B 1 55 ? -17.391 3.557 -0.351 1 97.12 55 GLU B N 1
ATOM 2519 C CA . GLU B 1 55 ? -16.938 4.852 0.138 1 97.12 55 GLU B CA 1
ATOM 2520 C C . GLU B 1 55 ? -17.844 5.379 1.243 1 97.12 55 GLU B C 1
ATOM 2522 O O . GLU B 1 55 ? -17.375 5.875 2.266 1 97.12 55 GLU B O 1
ATOM 2527 N N . LEU B 1 56 ? -19.125 5.262 1.032 1 97.19 56 LEU B N 1
ATOM 2528 C CA . LEU B 1 56 ? -20.094 5.691 2.027 1 97.19 56 LEU B CA 1
ATOM 2529 C C . LEU B 1 56 ? -19.906 4.93 3.336 1 97.19 56 LEU B C 1
ATOM 2531 O O . LEU B 1 56 ? -19.875 5.535 4.41 1 97.19 56 LEU B O 1
ATOM 2535 N N . PHE B 1 57 ? -19.766 3.594 3.258 1 97.69 57 PHE B N 1
ATOM 2536 C CA . PHE B 1 57 ? -19.641 2.76 4.445 1 97.69 57 PHE B CA 1
ATOM 2537 C C . PHE B 1 57 ? -18.359 3.08 5.199 1 97.69 57 PHE B C 1
ATOM 2539 O O . PHE B 1 57 ? -18.344 3.164 6.426 1 97.69 57 PHE B O 1
ATOM 2546 N N . LEU B 1 58 ? -17.281 3.275 4.457 1 95.38 58 LEU B N 1
ATOM 2547 C CA . LEU B 1 58 ? -16 3.607 5.066 1 95.38 58 LEU B CA 1
ATOM 2548 C C . LEU B 1 58 ? -16.062 4.961 5.762 1 95.38 58 LEU B C 1
ATOM 2550 O O . LEU B 1 58 ? -15.57 5.109 6.887 1 95.38 58 LEU B O 1
ATOM 2554 N N . LYS B 1 59 ? -16.688 5.914 5.113 1 93.38 59 LYS B N 1
ATOM 2555 C CA . LYS B 1 59 ? -16.859 7.246 5.68 1 93.38 59 LYS B CA 1
ATOM 2556 C C . LYS B 1 59 ? -17.688 7.199 6.961 1 93.38 59 LYS B C 1
ATOM 2558 O O . LYS B 1 59 ? -17.438 7.961 7.898 1 93.38 59 LYS B O 1
ATOM 2563 N N . LYS B 1 60 ? -18.594 6.262 7.031 1 95.19 60 LYS B N 1
ATOM 2564 C CA . LYS B 1 60 ? -19.5 6.145 8.172 1 95.19 60 LYS B CA 1
ATOM 2565 C C . LYS B 1 60 ? -18.875 5.301 9.281 1 95.19 60 LYS B C 1
ATOM 2567 O O . LYS B 1 60 ? -19.484 5.109 10.336 1 95.19 60 LYS B O 1
ATOM 2572 N N . GLY B 1 61 ? -17.734 4.777 9.031 1 93.5 61 GLY B N 1
ATOM 2573 C CA . GLY B 1 61 ? -16.984 4.113 10.078 1 93.5 61 GLY B CA 1
ATOM 2574 C C . GLY B 1 61 ? -17.297 2.633 10.195 1 93.5 61 GLY B C 1
ATOM 2575 O O . GLY B 1 61 ? -17.375 2.096 11.305 1 93.5 61 GLY B O 1
ATOM 2576 N N . CYS B 1 62 ? -17.516 1.943 9.086 1 93.62 62 CYS B N 1
ATOM 2577 C CA . CYS B 1 62 ? -17.781 0.508 9.133 1 93.62 62 CYS B CA 1
ATOM 2578 C C . CYS B 1 62 ? -16.516 -0.257 9.531 1 93.62 62 CYS B C 1
ATOM 2580 O O . CYS B 1 62 ? -15.406 0.253 9.398 1 93.62 62 CYS B O 1
ATOM 2582 N N . ALA B 1 63 ? -16.734 -1.49 10.055 1 93.62 63 ALA B N 1
ATOM 2583 C CA . ALA B 1 63 ? -15.617 -2.391 10.352 1 93.62 63 ALA B CA 1
ATOM 2584 C C . ALA B 1 63 ? -15.094 -3.049 9.078 1 93.62 63 ALA B C 1
ATOM 2586 O O . ALA B 1 63 ? -15.812 -3.793 8.414 1 93.62 63 ALA B O 1
ATOM 2587 N N . VAL B 1 64 ? -13.836 -2.799 8.789 1 93.38 64 VAL B N 1
ATOM 2588 C CA . VAL B 1 64 ? -13.297 -3.256 7.512 1 93.38 64 VAL B CA 1
ATOM 2589 C C . VAL B 1 64 ? -12.703 -4.652 7.672 1 93.38 64 VAL B C 1
ATOM 2591 O O . VAL B 1 64 ? -12.453 -5.344 6.68 1 93.38 64 VAL B O 1
ATOM 2594 N N . ASP B 1 65 ? -12.492 -5.113 8.875 1 89.69 65 ASP B N 1
ATOM 2595 C CA . ASP B 1 65 ? -11.805 -6.379 9.125 1 89.69 65 ASP B CA 1
ATOM 2596 C C . ASP B 1 65 ? -12.805 -7.477 9.5 1 89.69 65 ASP B C 1
ATOM 2598 O O . ASP B 1 65 ? -12.406 -8.586 9.875 1 89.69 65 ASP B O 1
ATOM 2602 N N . THR B 1 66 ? -14.102 -7.113 9.352 1 94.31 66 THR B N 1
ATOM 2603 C CA . THR B 1 66 ? -15.109 -8.141 9.625 1 94.31 66 THR B CA 1
ATOM 2604 C C . THR B 1 66 ? -14.906 -9.344 8.711 1 94.31 66 THR B C 1
ATOM 2606 O O . THR B 1 66 ? -14.656 -9.195 7.516 1 94.31 66 THR B O 1
ATOM 2609 N N . GLN B 1 67 ? -14.945 -10.578 9.344 1 92.81 67 GLN B N 1
ATOM 2610 C CA . GLN B 1 67 ? -14.711 -11.797 8.578 1 92.81 67 GLN B CA 1
ATOM 2611 C C . GLN B 1 67 ? -16 -12.609 8.438 1 92.81 67 GLN B C 1
ATOM 2613 O O . GLN B 1 67 ? -16.812 -12.656 9.359 1 92.81 67 GLN B O 1
ATOM 2618 N N . ASP B 1 68 ? -16.188 -13.133 7.293 1 93 68 ASP B N 1
ATOM 2619 C CA . ASP B 1 68 ? -17.312 -14.039 7.094 1 93 68 ASP B CA 1
ATOM 2620 C C . ASP B 1 68 ? -17.031 -15.414 7.688 1 93 68 ASP B C 1
ATOM 2622 O O . ASP B 1 68 ? -16.094 -15.578 8.469 1 93 68 ASP B O 1
ATOM 2626 N N . GLU B 1 69 ? -17.875 -16.359 7.422 1 92.19 69 GLU B N 1
ATOM 2627 C CA . GLU B 1 69 ? -17.781 -17.703 8.008 1 92.19 69 GLU B CA 1
ATOM 2628 C C . GLU B 1 69 ? -16.5 -18.406 7.586 1 92.19 69 GLU B C 1
ATOM 2630 O O . GLU B 1 69 ? -16.016 -19.297 8.281 1 92.19 69 GLU B O 1
ATOM 2635 N N . ASN B 1 70 ? -15.945 -17.984 6.484 1 89.06 70 ASN B N 1
ATOM 2636 C CA . ASN B 1 70 ? -14.727 -18.594 5.98 1 89.06 70 ASN B CA 1
ATOM 2637 C C . ASN B 1 70 ? -13.492 -17.781 6.355 1 89.06 70 ASN B C 1
ATOM 2639 O O . ASN B 1 70 ? -12.383 -18.078 5.902 1 89.06 70 ASN B O 1
ATOM 2643 N N . GLY B 1 71 ? -13.711 -16.719 7.078 1 89.62 71 GLY B N 1
ATOM 2644 C CA . GLY B 1 71 ? -12.594 -15.875 7.5 1 89.62 71 GLY B CA 1
ATOM 2645 C C . GLY B 1 71 ? -12.234 -14.805 6.488 1 89.62 71 GLY B C 1
ATOM 2646 O O . GLY B 1 71 ? -11.188 -14.172 6.59 1 89.62 71 GLY B O 1
ATOM 2647 N N . ASN B 1 72 ? -13.125 -14.609 5.527 1 90.81 72 ASN B N 1
ATOM 2648 C CA . ASN B 1 72 ? -12.844 -13.625 4.488 1 90.81 72 ASN B CA 1
ATOM 2649 C C . ASN B 1 72 ? -13.406 -12.258 4.844 1 90.81 72 ASN B C 1
ATOM 2651 O O . ASN B 1 72 ? -14.516 -12.148 5.363 1 90.81 72 ASN B O 1
ATOM 2655 N N . ALA B 1 73 ? -12.578 -11.273 4.637 1 94.25 73 ALA B N 1
ATOM 2656 C CA . ALA B 1 73 ? -13.023 -9.883 4.77 1 94.25 73 ALA B CA 1
ATOM 2657 C C . ALA B 1 73 ? -13.461 -9.32 3.422 1 94.25 73 ALA B C 1
ATOM 2659 O O . ALA B 1 73 ? -13.383 -10 2.398 1 94.25 73 ALA B O 1
ATOM 2660 N N . ALA B 1 74 ? -14.016 -8.07 3.48 1 95.81 74 ALA B N 1
ATOM 2661 C CA . ALA B 1 74 ? -14.516 -7.422 2.271 1 95.81 74 ALA B CA 1
ATOM 2662 C C . ALA B 1 74 ? -13.414 -7.301 1.22 1 95.81 74 ALA B C 1
ATOM 2664 O O . ALA B 1 74 ? -13.68 -7.402 0.02 1 95.81 74 ALA B O 1
ATOM 2665 N N . VAL B 1 75 ? -12.18 -7.164 1.639 1 94.94 75 VAL B N 1
ATOM 2666 C CA . VAL B 1 75 ? -11.055 -6.996 0.724 1 94.94 75 VAL B CA 1
ATOM 2667 C C . VAL B 1 75 ? -10.859 -8.273 -0.09 1 94.94 75 VAL B C 1
ATOM 2669 O O . VAL B 1 75 ? -10.531 -8.219 -1.276 1 94.94 75 VAL B O 1
ATOM 2672 N N . HIS B 1 76 ? -11.094 -9.414 0.459 1 92.81 76 HIS B N 1
ATOM 2673 C CA . HIS B 1 76 ? -10.969 -10.688 -0.248 1 92.81 76 HIS B CA 1
ATOM 2674 C C . HIS B 1 76 ? -12.047 -10.828 -1.319 1 92.81 76 HIS B C 1
ATOM 2676 O O . HIS B 1 76 ? -11.766 -11.273 -2.434 1 92.81 76 HIS B O 1
ATOM 2682 N N . GLU B 1 77 ? -13.234 -10.406 -0.953 1 93.31 77 GLU B N 1
ATOM 2683 C CA . GLU B 1 77 ? -14.32 -10.453 -1.925 1 93.31 77 GLU B CA 1
ATOM 2684 C C . GLU B 1 77 ? -14 -9.617 -3.16 1 93.31 77 GLU B C 1
ATOM 2686 O O . GLU B 1 77 ? -14.242 -10.047 -4.289 1 93.31 77 GLU B O 1
ATOM 2691 N N . ALA B 1 78 ? -13.492 -8.492 -2.9 1 95.62 78 ALA B N 1
ATOM 2692 C CA . ALA B 1 78 ? -13.117 -7.621 -4.008 1 95.62 78 ALA B CA 1
ATOM 2693 C C . ALA B 1 78 ? -12.023 -8.258 -4.867 1 95.62 78 ALA B C 1
ATOM 2695 O O . ALA B 1 78 ? -12.102 -8.234 -6.098 1 95.62 78 ALA B O 1
ATOM 2696 N N . ALA B 1 79 ? -11.062 -8.859 -4.25 1 92.38 79 ALA B N 1
ATOM 2697 C CA . ALA B 1 79 ? -9.945 -9.484 -4.949 1 92.38 79 ALA B CA 1
ATOM 2698 C C . ALA B 1 79 ? -10.406 -10.703 -5.746 1 92.38 79 ALA B C 1
ATOM 2700 O O . ALA B 1 79 ? -10.039 -10.867 -6.914 1 92.38 79 ALA B O 1
ATOM 2701 N N . TRP B 1 80 ? -11.211 -11.461 -5.188 1 91 80 TRP B N 1
ATOM 2702 C CA . TRP B 1 80 ? -11.648 -12.711 -5.801 1 91 80 TRP B CA 1
ATOM 2703 C C . TRP B 1 80 ? -12.562 -12.445 -6.988 1 91 80 TRP B C 1
ATOM 2705 O O . TRP B 1 80 ? -12.594 -13.227 -7.941 1 91 80 TRP B O 1
ATOM 2715 N N . ASN B 1 81 ? -13.273 -11.359 -6.887 1 94.19 81 ASN B N 1
ATOM 2716 C CA . ASN B 1 81 ? -14.227 -11.062 -7.953 1 94.19 81 ASN B CA 1
ATOM 2717 C C . ASN B 1 81 ? -13.633 -10.102 -8.984 1 94.19 81 ASN B C 1
ATOM 2719 O O . ASN B 1 81 ? -14.297 -9.719 -9.945 1 94.19 81 ASN B O 1
ATOM 2723 N N . GLY B 1 82 ? -12.461 -9.766 -8.789 1 95.5 82 GLY B N 1
ATOM 2724 C CA . GLY B 1 82 ? -11.734 -8.984 -9.773 1 95.5 82 GLY B CA 1
ATOM 2725 C C . GLY B 1 82 ? -12.164 -7.527 -9.812 1 95.5 82 GLY B C 1
ATOM 2726 O O . GLY B 1 82 ? -12.094 -6.879 -10.859 1 95.5 82 GLY B O 1
ATOM 2727 N N . TYR B 1 83 ? -12.688 -7 -8.789 1 96.44 83 TYR B N 1
ATOM 2728 C CA . TYR B 1 83 ? -13.086 -5.594 -8.727 1 96.44 83 TYR B CA 1
ATOM 2729 C C . TYR B 1 83 ? -11.922 -4.723 -8.266 1 96.44 83 TYR B C 1
ATOM 2731 O O . TYR B 1 83 ? -11.805 -4.426 -7.074 1 96.44 83 TYR B O 1
ATOM 2739 N N . SER B 1 84 ? -11.195 -4.262 -9.234 1 95.62 84 SER B N 1
ATOM 2740 C CA . SER B 1 84 ? -9.93 -3.59 -8.977 1 95.62 84 SER B CA 1
ATOM 2741 C C . SER B 1 84 ? -10.141 -2.27 -8.242 1 95.62 84 SER B C 1
ATOM 2743 O O . SER B 1 84 ? -9.375 -1.917 -7.348 1 95.62 84 SER B O 1
ATOM 2745 N N . GLN B 1 85 ? -11.227 -1.521 -8.578 1 95.69 85 GLN B N 1
ATOM 2746 C CA . GLN B 1 85 ? -11.445 -0.223 -7.949 1 95.69 85 GLN B CA 1
ATOM 2747 C C . GLN B 1 85 ? -11.812 -0.379 -6.477 1 95.69 85 GLN B C 1
ATOM 2749 O O . GLN B 1 85 ? -11.289 0.338 -5.617 1 95.69 85 GLN B O 1
ATOM 2754 N N . THR B 1 86 ? -12.688 -1.322 -6.242 1 96.44 86 THR B N 1
ATOM 2755 C CA . THR B 1 86 ? -13.07 -1.58 -4.859 1 96.44 86 THR B CA 1
ATOM 2756 C C . THR B 1 86 ? -11.891 -2.121 -4.059 1 96.44 86 THR B C 1
ATOM 2758 O O . THR B 1 86 ? -11.703 -1.756 -2.898 1 96.44 86 THR B O 1
ATOM 2761 N N . LEU B 1 87 ? -11.117 -2.992 -4.699 1 95.88 87 LEU B N 1
ATOM 2762 C CA . LEU B 1 87 ? -9.922 -3.527 -4.059 1 95.88 87 LEU B CA 1
ATOM 2763 C C . LEU B 1 87 ? -8.945 -2.408 -3.709 1 95.88 87 LEU B C 1
ATOM 2765 O O . LEU B 1 87 ? -8.43 -2.355 -2.59 1 95.88 87 LEU B O 1
ATOM 2769 N N . ASP B 1 88 ? -8.719 -1.508 -4.641 1 95.56 88 ASP B N 1
ATOM 2770 C CA . ASP B 1 88 ? -7.832 -0.365 -4.434 1 95.56 88 ASP B CA 1
ATOM 2771 C C . ASP B 1 88 ? -8.273 0.464 -3.23 1 95.56 88 ASP B C 1
ATOM 2773 O O . ASP B 1 88 ? -7.465 0.783 -2.357 1 95.56 88 ASP B O 1
ATOM 2777 N N . LEU B 1 89 ? -9.539 0.767 -3.199 1 95.31 89 LEU B N 1
ATOM 2778 C CA . LEU B 1 89 ? -10.117 1.57 -2.127 1 95.31 89 LEU B CA 1
ATOM 2779 C C . LEU B 1 89 ? -9.945 0.88 -0.778 1 95.31 89 LEU B C 1
ATOM 2781 O O . LEU B 1 89 ? -9.539 1.514 0.202 1 95.31 89 LEU B O 1
ATOM 2785 N N . LEU B 1 90 ? -10.195 -0.396 -0.728 1 95.88 90 LEU B N 1
ATOM 2786 C CA . LEU B 1 90 ? -10.125 -1.142 0.525 1 95.88 90 LEU B CA 1
ATOM 2787 C C . LEU B 1 90 ? -8.688 -1.255 1.017 1 95.88 90 LEU B C 1
ATOM 2789 O O . LEU B 1 90 ? -8.422 -1.082 2.207 1 95.88 90 LEU B O 1
ATOM 2793 N N . ILE B 1 91 ? -7.707 -1.521 0.105 1 94.38 91 ILE B N 1
ATOM 2794 C CA . ILE B 1 91 ? -6.305 -1.614 0.487 1 94.38 91 ILE B CA 1
ATOM 2795 C C . ILE B 1 91 ? -5.828 -0.271 1.036 1 94.38 91 ILE B C 1
ATOM 2797 O O . ILE B 1 91 ? -5.215 -0.213 2.104 1 94.38 91 ILE B O 1
ATOM 2801 N N . LYS B 1 92 ? -6.188 0.815 0.319 1 92.56 92 LYS B N 1
ATOM 2802 C CA . LYS B 1 92 ? -5.777 2.152 0.743 1 92.56 92 LYS B CA 1
ATOM 2803 C C . LYS B 1 92 ? -6.363 2.498 2.109 1 92.56 92 LYS B C 1
ATOM 2805 O O . LYS B 1 92 ? -5.695 3.119 2.938 1 92.56 92 LYS B O 1
ATOM 2810 N N . PHE B 1 93 ? -7.566 2.133 2.316 1 93.81 93 PHE B N 1
ATOM 2811 C CA . PHE B 1 93 ? -8.203 2.416 3.598 1 93.81 93 PHE B CA 1
ATOM 2812 C C . PHE B 1 93 ? -7.535 1.626 4.719 1 93.81 93 PHE B C 1
ATOM 2814 O O . PHE B 1 93 ? -7.367 2.135 5.828 1 93.81 93 PHE B O 1
ATOM 2821 N N . HIS B 1 94 ? -7.207 0.374 4.418 1 92.38 94 HIS B N 1
ATOM 2822 C CA . HIS B 1 94 ? -6.496 -0.421 5.41 1 92.38 94 HIS B CA 1
ATOM 2823 C C . HIS B 1 94 ? -5.145 0.199 5.75 1 92.38 94 HIS B C 1
ATOM 2825 O O . HIS B 1 94 ? -4.742 0.22 6.914 1 92.38 94 HIS B O 1
ATOM 2831 N N . ILE B 1 95 ? -4.465 0.672 4.777 1 90.69 95 ILE B N 1
ATOM 2832 C CA . ILE B 1 95 ? -3.188 1.342 5.004 1 90.69 95 ILE B CA 1
ATOM 2833 C C . ILE B 1 95 ? -3.406 2.598 5.844 1 90.69 95 ILE B C 1
ATOM 2835 O O . ILE B 1 95 ? -2.635 2.879 6.766 1 90.69 95 ILE B O 1
ATOM 2839 N N . PHE B 1 96 ? -4.477 3.334 5.574 1 89.19 96 PHE B N 1
ATOM 2840 C CA . PHE B 1 96 ? -4.836 4.52 6.344 1 89.19 96 PHE B CA 1
ATOM 2841 C C . PHE B 1 96 ? -5.051 4.164 7.812 1 89.19 96 PHE B C 1
ATOM 2843 O O . PHE B 1 96 ? -4.516 4.832 8.703 1 89.19 96 PHE B O 1
ATOM 2850 N N . LEU B 1 97 ? -5.738 3.127 7.992 1 87.5 97 LEU B N 1
ATOM 2851 C CA . LEU B 1 97 ? -6.016 2.721 9.367 1 87.5 97 LEU B CA 1
ATOM 2852 C C . LEU B 1 97 ? -4.734 2.312 10.078 1 87.5 97 LEU B C 1
ATOM 2854 O O . LEU B 1 97 ? -4.586 2.553 11.281 1 87.5 97 LEU B O 1
ATOM 2858 N N . LEU B 1 98 ? -3.867 1.737 9.312 1 88.62 98 LEU B N 1
ATOM 2859 C CA . LEU B 1 98 ? -2.59 1.275 9.844 1 88.62 98 LEU B CA 1
ATOM 2860 C C . LEU B 1 98 ? -1.733 2.451 10.297 1 88.62 98 LEU B C 1
ATOM 2862 O O . LEU B 1 98 ? -1.028 2.359 11.305 1 88.62 98 LEU B O 1
ATOM 2866 N N . LEU B 1 99 ? -1.867 3.557 9.672 1 90.56 99 LEU B N 1
ATOM 2867 C CA . LEU B 1 99 ? -0.922 4.652 9.852 1 90.56 99 LEU B CA 1
ATOM 2868 C C . LEU B 1 99 ? -1.582 5.824 10.578 1 90.56 99 LEU B C 1
ATOM 2870 O O . LEU B 1 99 ? -0.984 6.895 10.703 1 90.56 99 LEU B O 1
ATOM 2874 N N . PHE B 1 100 ? -2.848 5.629 10.984 1 86.19 100 PHE B N 1
ATOM 2875 C CA . PHE B 1 100 ? -3.596 6.656 11.703 1 86.19 100 PHE B CA 1
ATOM 2876 C C . PHE B 1 100 ? -4.02 6.156 13.078 1 86.19 100 PHE B C 1
ATOM 2878 O O . PHE B 1 100 ? -4.773 5.188 13.188 1 86.19 100 PHE B O 1
ATOM 2885 N N . GLN B 1 101 ? -3.371 6.676 14.102 1 80 101 GLN B N 1
ATOM 2886 C CA . GLN B 1 101 ? -3.684 6.234 15.461 1 80 101 GLN B CA 1
ATOM 2887 C C . GLN B 1 101 ? -3.879 7.422 16.391 1 80 101 GLN B C 1
ATOM 2889 O O . GLN B 1 101 ? -3.037 8.328 16.438 1 80 101 GLN B O 1
ATOM 2894 N N . ASN B 1 102 ? -4.93 7.309 17.156 1 73.56 102 ASN B N 1
ATOM 2895 C CA . ASN B 1 102 ? -5.223 8.273 18.219 1 73.56 102 ASN B CA 1
ATOM 2896 C C . ASN B 1 102 ? -5.207 9.703 17.703 1 73.56 102 ASN B C 1
ATOM 2898 O O . ASN B 1 102 ? -4.602 10.586 18.312 1 73.56 102 ASN B O 1
ATOM 2902 N N . GLY B 1 103 ? -5.766 9.93 16.453 1 73.56 103 GLY B N 1
ATOM 2903 C CA . GLY B 1 103 ? -5.863 11.281 15.922 1 73.56 103 GLY B CA 1
ATOM 2904 C C . GLY B 1 103 ? -4.586 11.75 15.258 1 73.56 103 GLY B C 1
ATOM 2905 O O . GLY B 1 103 ? -4.535 12.852 14.703 1 73.56 103 GLY B O 1
ATOM 2906 N N . ASN B 1 104 ? -3.598 10.891 15.336 1 80.06 104 ASN B N 1
ATOM 2907 C CA . ASN B 1 104 ? -2.322 11.258 14.734 1 80.06 104 ASN B CA 1
ATOM 2908 C C . ASN B 1 104 ? -2.01 10.398 13.516 1 80.06 104 ASN B C 1
ATOM 2910 O O . ASN B 1 104 ? -2.078 9.172 13.578 1 80.06 104 ASN B O 1
ATOM 2914 N N . ALA B 1 105 ? -1.749 11.109 12.438 1 90.44 105 ALA B N 1
ATOM 2915 C CA . ALA B 1 105 ? -1.337 10.414 11.227 1 90.44 105 ALA B CA 1
ATOM 2916 C C . ALA B 1 105 ? 0.184 10.344 11.117 1 90.44 105 ALA B C 1
ATOM 2918 O O . ALA B 1 105 ? 0.882 11.273 11.531 1 90.44 105 ALA B O 1
ATOM 2919 N N . ALA B 1 106 ? 0.67 9.219 10.625 1 93.19 106 ALA B N 1
ATOM 2920 C CA . ALA B 1 106 ? 2.105 9.039 10.422 1 93.19 106 ALA B CA 1
ATOM 2921 C C . ALA B 1 106 ? 2.703 10.203 9.641 1 93.19 106 ALA B C 1
ATOM 2923 O O . ALA B 1 106 ? 3.834 10.625 9.906 1 93.19 106 ALA B O 1
ATOM 2924 N N . VAL B 1 107 ? 1.898 10.789 8.789 1 95.12 107 VAL B N 1
ATOM 2925 C CA . VAL B 1 107 ? 2.383 11.891 7.961 1 95.12 107 VAL B CA 1
ATOM 2926 C C . VAL B 1 107 ? 2.635 13.117 8.828 1 95.12 107 VAL B C 1
ATOM 2928 O O . VAL B 1 107 ? 3.584 13.867 8.594 1 95.12 107 VAL B O 1
ATOM 2931 N N . HIS B 1 108 ? 1.812 13.328 9.82 1 96 108 HIS B N 1
ATOM 2932 C CA . HIS B 1 108 ? 2.004 14.453 10.727 1 96 108 HIS B CA 1
ATOM 2933 C C . HIS B 1 108 ? 3.277 14.289 11.547 1 96 108 HIS B C 1
ATOM 2935 O O . HIS B 1 108 ? 4.07 15.227 11.672 1 96 108 HIS B O 1
ATOM 2941 N N . GLU B 1 109 ? 3.436 13.117 12.055 1 93.75 109 GLU B N 1
ATOM 2942 C CA . GLU B 1 109 ? 4.613 12.852 12.875 1 93.75 109 GLU B CA 1
ATOM 2943 C C . GLU B 1 109 ? 5.895 12.953 12.047 1 93.75 109 GLU B C 1
ATOM 2945 O O . GLU B 1 109 ? 6.887 13.531 12.5 1 93.75 109 GLU B O 1
ATOM 2950 N N . ALA B 1 110 ? 5.887 12.398 10.922 1 96.25 110 ALA B N 1
ATOM 2951 C CA . ALA B 1 110 ? 7.047 12.461 10.039 1 96.25 110 ALA B CA 1
ATOM 2952 C C . ALA B 1 110 ? 7.395 13.898 9.688 1 96.25 110 ALA B C 1
ATOM 2954 O O . ALA B 1 110 ? 8.57 14.281 9.68 1 96.25 110 ALA B O 1
ATOM 2955 N N . ALA B 1 111 ? 6.402 14.695 9.422 1 97.19 111 ALA B N 1
ATOM 2956 C CA . ALA B 1 111 ? 6.602 16.094 9.078 1 97.19 111 ALA B CA 1
ATOM 2957 C C . ALA B 1 111 ? 7.129 16.891 10.273 1 97.19 111 ALA B C 1
ATOM 2959 O O . ALA B 1 111 ? 8.055 17.688 10.133 1 97.19 111 ALA B O 1
ATOM 2960 N N . TRP B 1 112 ? 6.562 16.641 11.406 1 97.06 112 TRP B N 1
ATOM 2961 C CA . TRP B 1 112 ? 6.977 17.328 12.633 1 97.06 112 TRP B CA 1
ATOM 2962 C C . TRP B 1 112 ? 8.453 17.078 12.914 1 97.06 112 TRP B C 1
ATOM 2964 O O . TRP B 1 112 ? 9.18 18 13.312 1 97.06 112 TRP B O 1
ATOM 2974 N N . ASN B 1 113 ? 8.883 15.852 12.672 1 96.94 113 ASN B N 1
ATOM 2975 C CA . ASN B 1 113 ? 10.242 15.453 13.023 1 96.94 113 ASN B CA 1
ATOM 2976 C C . ASN B 1 113 ? 11.203 15.641 11.844 1 96.94 113 ASN B C 1
ATOM 2978 O O . ASN B 1 113 ? 12.414 15.453 11.992 1 96.94 113 ASN B O 1
ATOM 2982 N N . GLY B 1 114 ? 10.75 16 10.797 1 98.06 114 GLY B N 1
ATOM 2983 C CA . GLY B 1 114 ? 11.578 16.25 9.625 1 98.06 114 GLY B CA 1
ATOM 2984 C C . GLY B 1 114 ? 12.07 14.984 8.961 1 98.06 114 GLY B C 1
ATOM 2985 O O . GLY B 1 114 ? 13.188 14.945 8.438 1 98.06 114 GLY B O 1
ATOM 2986 N N . TYR B 1 115 ? 11.344 13.891 8.992 1 97.44 115 TYR B N 1
ATOM 2987 C CA . TYR B 1 115 ? 11.719 12.625 8.383 1 97.44 115 TYR B CA 1
ATOM 2988 C C . TYR B 1 115 ? 11.305 12.578 6.918 1 97.44 115 TYR B C 1
ATOM 2990 O O . TYR B 1 115 ? 10.297 11.961 6.57 1 97.44 115 TYR B O 1
ATOM 2998 N N . SER B 1 116 ? 12.109 13.172 6.055 1 97.88 116 SER B N 1
ATOM 2999 C CA . SER B 1 116 ? 11.773 13.352 4.645 1 97.88 116 SER B CA 1
ATOM 3000 C C . SER B 1 116 ? 11.656 12.008 3.928 1 97.88 116 SER B C 1
ATOM 3002 O O . SER B 1 116 ? 10.781 11.82 3.088 1 97.88 116 SER B O 1
ATOM 3004 N N . GLN B 1 117 ? 12.5 11.055 4.293 1 97 117 GLN B N 1
ATOM 3005 C CA . GLN B 1 117 ? 12.43 9.742 3.66 1 97 117 GLN B CA 1
ATOM 3006 C C . GLN B 1 117 ? 11.148 9.008 4.043 1 97 117 GLN B C 1
ATOM 3008 O O . GLN B 1 117 ? 10.539 8.336 3.213 1 97 117 GLN B O 1
ATOM 3013 N N . THR B 1 118 ? 10.781 9.148 5.262 1 96.75 118 THR B N 1
ATOM 3014 C CA . THR B 1 118 ? 9.523 8.562 5.723 1 96.75 118 THR B CA 1
ATOM 3015 C C . THR B 1 118 ? 8.336 9.188 4.992 1 96.75 118 THR B C 1
ATOM 3017 O O . THR B 1 118 ? 7.41 8.484 4.586 1 96.75 118 THR B O 1
ATOM 3020 N N . LEU B 1 119 ? 8.406 10.492 4.773 1 97.31 119 LEU B N 1
ATOM 3021 C CA . LEU B 1 119 ? 7.355 11.172 4.027 1 97.31 119 LEU B CA 1
ATOM 3022 C C . LEU B 1 119 ? 7.273 10.648 2.598 1 97.31 119 LEU B C 1
ATOM 3024 O O . LEU B 1 119 ? 6.184 10.375 2.094 1 97.31 119 LEU B O 1
ATOM 3028 N N . ASP B 1 120 ? 8.43 10.453 1.996 1 97.12 120 ASP B N 1
ATOM 3029 C CA . ASP B 1 120 ? 8.469 9.891 0.649 1 97.12 120 ASP B CA 1
ATOM 3030 C C . ASP B 1 120 ? 7.789 8.531 0.602 1 97.12 120 ASP B C 1
ATOM 3032 O O . ASP B 1 120 ? 7.027 8.242 -0.325 1 97.12 120 ASP B O 1
ATOM 3036 N N . LEU B 1 121 ? 8.039 7.781 1.576 1 94.69 121 LEU B N 1
ATOM 3037 C CA . LEU B 1 121 ? 7.477 6.438 1.649 1 94.69 121 LEU B CA 1
ATOM 3038 C C . LEU B 1 121 ? 5.965 6.496 1.84 1 94.69 121 LEU B C 1
ATOM 3040 O O . LEU B 1 121 ? 5.223 5.762 1.182 1 94.69 121 LEU B O 1
ATOM 3044 N N . LEU B 1 122 ? 5.559 7.344 2.754 1 94.56 122 LEU B N 1
ATOM 3045 C CA . LEU B 1 122 ? 4.129 7.484 3.012 1 94.56 122 LEU B CA 1
ATOM 3046 C C . LEU B 1 122 ? 3.393 7.949 1.758 1 94.56 122 LEU B C 1
ATOM 3048 O O . LEU B 1 122 ? 2.301 7.461 1.458 1 94.56 122 LEU B O 1
ATOM 3052 N N . ILE B 1 123 ? 3.984 8.805 0.989 1 94.69 123 ILE B N 1
ATOM 3053 C CA . ILE B 1 123 ? 3.422 9.297 -0.265 1 94.69 123 ILE B CA 1
ATOM 3054 C C . ILE B 1 123 ? 3.361 8.156 -1.282 1 94.69 123 ILE B C 1
ATOM 3056 O O . ILE B 1 123 ? 2.365 8 -1.99 1 94.69 123 ILE B O 1
ATOM 3060 N N . LYS B 1 124 ? 4.391 7.34 -1.288 1 92.06 124 LYS B N 1
ATOM 3061 C CA . LYS B 1 124 ? 4.453 6.199 -2.193 1 92.06 124 LYS B CA 1
ATOM 3062 C C . LYS B 1 124 ? 3.293 5.234 -1.947 1 92.06 124 LYS B C 1
ATOM 3064 O O . LYS B 1 124 ? 2.758 4.645 -2.889 1 92.06 124 LYS B O 1
ATOM 3069 N N . PHE B 1 125 ? 2.85 5.137 -0.736 1 90.38 125 PHE B N 1
ATOM 3070 C CA . PHE B 1 125 ? 1.753 4.242 -0.384 1 90.38 125 PHE B CA 1
ATOM 3071 C C . PHE B 1 125 ? 0.417 4.977 -0.447 1 90.38 125 PHE B C 1
ATOM 3073 O O . PHE B 1 125 ? -0.587 4.492 0.08 1 90.38 125 PHE B O 1
ATOM 3080 N N . ASN B 1 126 ? 0.415 6.176 -1.037 1 87.94 126 ASN B N 1
ATOM 3081 C CA . ASN B 1 126 ? -0.768 6.98 -1.33 1 87.94 126 ASN B CA 1
ATOM 3082 C C . ASN B 1 126 ? -1.47 7.43 -0.053 1 87.94 126 ASN B C 1
ATOM 3084 O O . ASN B 1 126 ? -2.699 7.473 0.003 1 87.94 126 ASN B O 1
ATOM 3088 N N . CYS B 1 127 ? -0.636 7.574 0.972 1 88.44 127 CYS B N 1
ATOM 3089 C CA . CYS B 1 127 ? -1.201 8.188 2.17 1 88.44 127 CYS B CA 1
ATOM 3090 C C . CYS B 1 127 ? -1.729 9.586 1.874 1 88.44 127 CYS B C 1
ATOM 3092 O O . CYS B 1 127 ? -1.144 10.312 1.076 1 88.44 127 CYS B O 1
ATOM 3094 N N . ASN B 1 128 ? -2.85 9.953 2.498 1 89.31 128 ASN B N 1
ATOM 3095 C CA . ASN B 1 128 ? -3.41 11.289 2.348 1 89.31 128 ASN B CA 1
ATOM 3096 C C . ASN B 1 128 ? -2.539 12.344 3.025 1 89.31 128 ASN B C 1
ATOM 3098 O O . ASN B 1 128 ? -2.535 12.453 4.254 1 89.31 128 ASN B O 1
ATOM 3102 N N . ILE B 1 129 ? -1.869 13.156 2.256 1 92.25 129 ILE B N 1
ATOM 3103 C CA . ILE B 1 129 ? -0.926 14.133 2.793 1 92.25 129 ILE B CA 1
ATOM 3104 C C . ILE B 1 129 ? -1.652 15.438 3.1 1 92.25 129 ILE B C 1
ATOM 3106 O O . ILE B 1 129 ? -1.047 16.391 3.592 1 92.25 129 ILE B O 1
ATOM 3110 N N . GLN B 1 130 ? -2.963 15.461 2.877 1 92.88 130 GLN B N 1
ATOM 3111 C CA . GLN B 1 130 ? -3.758 16.656 3.119 1 92.88 130 GLN B CA 1
ATOM 3112 C C . GLN B 1 130 ? -4.48 16.578 4.461 1 92.88 130 GLN B C 1
ATOM 3114 O O . GLN B 1 130 ? -5.188 17.516 4.848 1 92.88 130 GLN B O 1
ATOM 3119 N N . LEU B 1 131 ? -4.262 15.5 5.152 1 92.88 131 LEU B N 1
ATOM 3120 C CA . LEU B 1 131 ? -4.938 15.312 6.43 1 92.88 131 LEU B CA 1
ATOM 3121 C C . LEU B 1 131 ? -4.598 16.453 7.398 1 92.88 131 LEU B C 1
ATOM 3123 O O . LEU B 1 131 ? -3.463 16.922 7.426 1 92.88 131 LEU B O 1
ATOM 3127 N N . THR B 1 132 ? -5.547 16.875 8.156 1 93.81 132 THR B N 1
ATOM 3128 C CA . THR B 1 132 ? -5.312 17.828 9.242 1 93.81 132 THR B CA 1
ATOM 3129 C C . THR B 1 132 ? -5.516 17.141 10.602 1 93.81 132 THR B C 1
ATOM 3131 O O . THR B 1 132 ? -6.297 16.203 10.719 1 93.81 132 THR B O 1
ATOM 3134 N N . ASN B 1 133 ? -4.707 17.516 11.539 1 91.56 133 ASN B N 1
ATOM 3135 C CA . ASN B 1 133 ? -4.965 17.047 12.891 1 91.56 133 ASN B CA 1
ATOM 3136 C C . ASN B 1 133 ? -6.086 17.844 13.555 1 91.56 133 ASN B C 1
ATOM 3138 O O . ASN B 1 133 ? -6.773 18.625 12.898 1 91.56 133 ASN B O 1
ATOM 3142 N N . LYS B 1 134 ? -6.289 17.641 14.836 1 91 134 LYS B N 1
ATOM 3143 C CA . LYS B 1 134 ? -7.41 18.25 15.547 1 91 134 LYS B CA 1
ATOM 3144 C C . LYS B 1 134 ? -7.301 19.766 15.547 1 91 134 LYS B C 1
ATOM 3146 O O . LYS B 1 134 ? -8.32 20.469 15.57 1 91 134 LYS B O 1
ATOM 3151 N N . ALA B 1 135 ? -6.059 20.25 15.461 1 94.12 135 ALA B N 1
ATOM 3152 C CA . ALA B 1 135 ? -5.82 21.688 15.484 1 94.12 135 ALA B CA 1
ATOM 3153 C C . ALA B 1 135 ? -5.816 22.266 14.07 1 94.12 135 ALA B C 1
ATOM 3155 O O . ALA B 1 135 ? -5.562 23.453 13.883 1 94.12 135 ALA B O 1
ATOM 3156 N N . GLY B 1 136 ? -6.062 21.406 13.047 1 95.25 136 GLY B N 1
ATOM 3157 C CA . GLY B 1 136 ? -6.156 21.859 11.672 1 95.25 136 GLY B CA 1
ATOM 3158 C C . GLY B 1 136 ? -4.816 21.906 10.961 1 95.25 136 GLY B C 1
ATOM 3159 O O . GLY B 1 136 ? -4.719 22.406 9.836 1 95.25 136 GLY B O 1
ATOM 3160 N N . PHE B 1 137 ? -3.807 21.375 11.672 1 96.75 137 PHE B N 1
ATOM 3161 C CA . PHE B 1 137 ? -2.48 21.406 11.07 1 96.75 137 PHE B CA 1
ATOM 3162 C C . PHE B 1 137 ? -2.32 20.281 10.055 1 96.75 137 PHE B C 1
ATOM 3164 O O . PHE B 1 137 ? -2.65 19.141 10.336 1 96.75 137 PHE B O 1
ATOM 3171 N N . THR B 1 138 ? -1.891 20.656 8.875 1 96.69 138 THR B N 1
ATOM 3172 C CA . THR B 1 138 ? -1.447 19.672 7.906 1 96.69 138 THR B CA 1
ATOM 3173 C C . THR B 1 138 ? 0.014 19.297 8.141 1 96.69 138 THR B C 1
ATOM 3175 O O . THR B 1 138 ? 0.701 19.938 8.945 1 96.69 138 THR B O 1
ATOM 3178 N N . ALA B 1 139 ? 0.435 18.25 7.438 1 97.19 139 ALA B N 1
ATOM 3179 C CA . ALA B 1 139 ? 1.849 17.891 7.48 1 97.19 139 ALA B CA 1
ATOM 3180 C C . ALA B 1 139 ? 2.732 19.062 7.055 1 97.19 139 ALA B C 1
ATOM 3182 O O . ALA B 1 139 ? 3.803 19.281 7.629 1 97.19 139 ALA B O 1
ATOM 3183 N N . LEU B 1 140 ? 2.279 19.906 6.176 1 98.5 140 LEU B N 1
ATOM 3184 C CA . LEU B 1 140 ? 3.043 21.047 5.688 1 98.5 140 LEU B CA 1
ATOM 3185 C C . LEU B 1 140 ? 3.17 22.109 6.766 1 98.5 140 LEU B C 1
ATOM 3187 O O . LEU B 1 140 ? 4.246 22.688 6.953 1 98.5 140 LEU B O 1
ATOM 3191 N N . HIS B 1 141 ? 2.086 22.328 7.48 1 98.38 141 HIS B N 1
ATOM 3192 C CA . HIS B 1 141 ? 2.17 23.234 8.617 1 98.38 141 HIS B CA 1
ATOM 3193 C C . HIS B 1 141 ? 3.268 22.797 9.586 1 98.38 141 HIS B C 1
ATOM 3195 O O . HIS B 1 141 ? 4.051 23.641 10.055 1 98.38 141 HIS B O 1
ATOM 3201 N N . LEU B 1 142 ? 3.246 21.531 9.828 1 98.06 142 LEU B N 1
ATOM 3202 C CA . LEU B 1 142 ? 4.137 21 10.859 1 98.06 142 LEU B CA 1
ATOM 3203 C C . LEU B 1 142 ? 5.59 21.062 10.398 1 98.06 142 LEU B C 1
ATOM 3205 O O . LEU B 1 142 ? 6.477 21.406 11.18 1 98.06 142 LEU B O 1
ATOM 3209 N N . SER B 1 143 ? 5.859 20.703 9.18 1 98.5 143 SER B N 1
ATOM 3210 C CA . SER B 1 143 ? 7.211 20.812 8.648 1 98.5 143 SER B CA 1
ATOM 3211 C C . SER B 1 143 ? 7.68 22.266 8.648 1 98.5 143 SER B C 1
ATOM 3213 O O . SER B 1 143 ? 8.844 22.547 8.945 1 98.5 143 SER B O 1
ATOM 3215 N N . ALA B 1 144 ? 6.777 23.203 8.359 1 98.69 144 ALA B N 1
ATOM 3216 C CA . ALA B 1 144 ? 7.086 24.625 8.359 1 98.69 144 ALA B CA 1
ATOM 3217 C C . ALA B 1 144 ? 7.379 25.125 9.773 1 98.69 144 ALA B C 1
ATOM 3219 O O . ALA B 1 144 ? 8.305 25.922 9.984 1 98.69 144 ALA B O 1
ATOM 3220 N N . GLN B 1 145 ? 6.621 24.656 10.648 1 98.5 145 GLN B N 1
ATOM 3221 C CA . GLN B 1 145 ? 6.77 25.047 12.047 1 98.5 145 GLN B CA 1
ATOM 3222 C C . GLN B 1 145 ? 8.156 24.688 12.578 1 98.5 145 GLN B C 1
ATOM 3224 O O . GLN B 1 145 ? 8.758 25.469 13.32 1 98.5 145 GLN B O 1
ATOM 3229 N N . ASN B 1 146 ? 8.578 23.531 12.164 1 98.56 146 ASN B N 1
ATOM 3230 C CA . ASN B 1 146 ? 9.836 23.062 12.727 1 98.56 146 ASN B CA 1
ATOM 3231 C C . ASN B 1 146 ? 11 23.297 11.781 1 98.56 146 ASN B C 1
ATOM 3233 O O . ASN B 1 146 ? 12.125 22.875 12.047 1 98.56 146 ASN B O 1
ATOM 3237 N N . GLY B 1 147 ? 10.766 23.953 10.773 1 98.75 147 GLY B N 1
ATOM 3238 C CA . GLY B 1 147 ? 11.812 24.422 9.883 1 98.75 147 GLY B CA 1
ATOM 3239 C C . GLY B 1 147 ? 12.461 23.297 9.086 1 98.75 147 GLY B C 1
ATOM 3240 O O . GLY B 1 147 ? 13.672 23.328 8.852 1 98.75 147 GLY B O 1
ATOM 3241 N N . HIS B 1 148 ? 11.766 22.266 8.695 1 98.75 148 HIS B N 1
ATOM 3242 C CA . HIS B 1 148 ? 12.312 21.125 7.953 1 98.75 148 HIS B CA 1
ATOM 3243 C C . HIS B 1 148 ? 12.219 21.359 6.449 1 98.75 148 HIS B C 1
ATOM 3245 O O . HIS B 1 148 ? 11.203 21.047 5.824 1 98.75 148 HIS B O 1
ATOM 3251 N N . ASN B 1 149 ? 13.344 21.859 5.871 1 98.75 149 ASN B N 1
ATOM 3252 C CA . ASN B 1 149 ? 13.367 22.25 4.465 1 98.75 149 ASN B CA 1
ATOM 3253 C C . ASN B 1 149 ? 13.062 21.062 3.551 1 98.75 149 ASN B C 1
ATOM 3255 O O . ASN B 1 149 ? 12.188 21.156 2.682 1 98.75 149 ASN B O 1
ATOM 3259 N N . GLN B 1 150 ? 13.695 19.984 3.832 1 98.56 150 GLN B N 1
ATOM 3260 C CA . GLN B 1 150 ? 13.539 18.844 2.936 1 98.56 150 GLN B CA 1
ATOM 3261 C C . GLN B 1 150 ? 12.133 18.266 3.025 1 98.56 150 GLN B C 1
ATOM 3263 O O . GLN B 1 150 ? 11.531 17.922 2.006 1 98.56 150 GLN B O 1
ATOM 3268 N N . SER B 1 151 ? 11.656 18.125 4.219 1 98.56 151 SER B N 1
ATOM 3269 C CA . SER B 1 151 ? 10.289 17.641 4.398 1 98.56 151 SER B CA 1
ATOM 3270 C C . SER B 1 151 ? 9.281 18.562 3.719 1 98.56 151 SER B C 1
ATOM 3272 O O . SER B 1 151 ? 8.328 18.078 3.092 1 98.56 151 SER B O 1
ATOM 3274 N N . THR B 1 152 ? 9.508 19.875 3.818 1 98.75 152 THR B N 1
ATOM 3275 C CA . THR B 1 152 ? 8.633 20.844 3.176 1 98.75 152 THR B CA 1
ATOM 3276 C C . THR B 1 152 ? 8.656 20.688 1.659 1 98.75 152 THR B C 1
ATOM 3278 O O . THR B 1 152 ? 7.605 20.672 1.015 1 98.75 152 THR B O 1
ATOM 3281 N N . ARG B 1 153 ? 9.773 20.453 1.11 1 98.62 153 ARG B N 1
ATOM 3282 C CA . ARG B 1 153 ? 9.914 20.25 -0.329 1 98.62 153 ARG B CA 1
ATOM 3283 C C . ARG B 1 153 ? 9.188 19 -0.784 1 98.62 153 ARG B C 1
ATOM 3285 O O . ARG B 1 153 ? 8.461 19.016 -1.78 1 98.62 153 ARG B O 1
ATOM 3292 N N . VAL B 1 154 ? 9.406 17.938 -0.013 1 98.31 154 VAL B N 1
ATOM 3293 C CA . VAL B 1 154 ? 8.797 16.656 -0.352 1 98.31 154 VAL B CA 1
ATOM 3294 C C . VAL B 1 154 ? 7.277 16.797 -0.367 1 98.31 154 VAL B C 1
ATOM 3296 O O . VAL B 1 154 ? 6.613 16.328 -1.297 1 98.31 154 VAL B O 1
ATOM 3299 N N . LEU B 1 155 ? 6.762 17.438 0.611 1 98.44 155 LEU B N 1
ATOM 3300 C CA . LEU B 1 155 ? 5.316 17.594 0.731 1 98.44 155 LEU B CA 1
ATOM 3301 C C . LEU B 1 155 ? 4.766 18.438 -0.406 1 98.44 155 LEU B C 1
ATOM 3303 O O . LEU B 1 155 ? 3.74 18.094 -1.003 1 98.44 155 LEU B O 1
ATOM 3307 N N . LEU B 1 156 ? 5.441 19.5 -0.798 1 98.5 156 LEU B N 1
ATOM 3308 C CA . LEU B 1 156 ? 4.984 20.391 -1.865 1 98.5 156 LEU B CA 1
ATOM 3309 C C . LEU B 1 156 ? 5.086 19.703 -3.223 1 98.5 156 LEU B C 1
ATOM 3311 O O . LEU B 1 156 ? 4.176 19.812 -4.051 1 98.5 156 LEU B O 1
ATOM 3315 N N . LEU B 1 157 ? 6.117 18.969 -3.406 1 97.56 157 LEU B N 1
ATOM 3316 C CA . LEU B 1 157 ? 6.289 18.25 -4.66 1 97.56 157 LEU B CA 1
ATOM 3317 C C . LEU B 1 157 ? 5.211 17.172 -4.824 1 97.56 157 LEU B C 1
ATOM 3319 O O . LEU B 1 157 ? 4.797 16.875 -5.945 1 97.56 157 LEU B O 1
ATOM 3323 N N . ALA B 1 158 ? 4.754 16.672 -3.746 1 96.94 158 ALA B N 1
ATOM 3324 C CA . ALA B 1 158 ? 3.719 15.633 -3.773 1 96.94 158 ALA B CA 1
ATOM 3325 C C . ALA B 1 158 ? 2.334 16.25 -3.951 1 96.94 158 ALA B C 1
ATOM 3327 O O . ALA B 1 158 ? 1.338 15.531 -4.055 1 96.94 158 ALA B O 1
ATOM 3328 N N . GLY B 1 159 ? 2.23 17.547 -3.912 1 96.88 159 GLY B N 1
ATOM 3329 C CA . GLY B 1 159 ? 0.973 18.219 -4.223 1 96.88 159 GLY B CA 1
ATOM 3330 C C . GLY B 1 159 ? 0.24 18.719 -2.992 1 96.88 159 GLY B C 1
ATOM 3331 O O . GLY B 1 159 ? -0.957 19 -3.051 1 96.88 159 GLY B O 1
ATOM 3332 N N . CYS B 1 160 ? 0.926 18.75 -1.892 1 96.88 160 CYS B N 1
ATOM 3333 C CA . CYS B 1 160 ? 0.286 19.312 -0.708 1 96.88 160 CYS B CA 1
ATOM 3334 C C . CYS B 1 160 ? -0.125 20.766 -0.948 1 96.88 160 CYS B C 1
ATOM 3336 O O . CYS B 1 160 ? 0.643 21.547 -1.51 1 96.88 160 CYS B O 1
ATOM 3338 N N . ASN B 1 161 ? -1.323 21.141 -0.568 1 97.5 161 ASN B N 1
ATOM 3339 C CA . ASN B 1 161 ? -1.818 22.5 -0.697 1 97.5 161 ASN B CA 1
ATOM 3340 C C . ASN B 1 161 ? -1.204 23.422 0.353 1 97.5 161 ASN B C 1
ATOM 3342 O O . ASN B 1 161 ? -1.463 23.266 1.548 1 97.5 161 ASN B O 1
ATOM 3346 N N . ALA B 1 162 ? -0.453 24.391 -0.073 1 98.06 162 ALA B N 1
ATOM 3347 C CA . ALA B 1 162 ? 0.3 25.281 0.818 1 98.06 162 ALA B CA 1
ATOM 3348 C C . ALA B 1 162 ? -0.609 26.328 1.455 1 98.06 162 ALA B C 1
ATOM 3350 O O . ALA B 1 162 ? -0.218 27 2.412 1 98.06 162 ALA B O 1
ATOM 3351 N N . ASP B 1 163 ? -1.833 26.438 0.969 1 98.19 163 ASP B N 1
ATOM 3352 C CA . ASP B 1 163 ? -2.662 27.562 1.371 1 98.19 163 ASP B CA 1
ATOM 3353 C C . ASP B 1 163 ? -3.783 27.125 2.309 1 98.19 163 ASP B C 1
ATOM 3355 O O . ASP B 1 163 ? -4.719 27.875 2.568 1 98.19 163 ASP B O 1
ATOM 3359 N N . VAL B 1 164 ? -3.682 25.875 2.736 1 98.06 164 VAL B N 1
ATOM 3360 C CA . VAL B 1 164 ? -4.652 25.375 3.709 1 98.06 164 VAL B CA 1
ATOM 3361 C C . VAL B 1 164 ? -4.492 26.141 5.027 1 98.06 164 VAL B C 1
ATOM 3363 O O . VAL B 1 164 ? -3.369 26.375 5.48 1 98.06 164 VAL B O 1
ATOM 3366 N N . LYS B 1 165 ? -5.625 26.547 5.602 1 98.44 165 LYS B N 1
ATOM 3367 C CA . LYS B 1 165 ? -5.617 27.266 6.875 1 98.44 165 LYS B CA 1
ATOM 3368 C C . LYS B 1 165 ? -5.941 26.328 8.031 1 98.44 165 LYS B C 1
ATOM 3370 O O . LYS B 1 165 ? -6.828 25.484 7.918 1 98.44 165 LYS B O 1
ATOM 3375 N N . ASN B 1 166 ? -5.129 26.406 9.047 1 97.62 166 ASN B N 1
ATOM 3376 C CA . ASN B 1 166 ? -5.465 25.672 10.25 1 97.62 166 ASN B CA 1
ATOM 3377 C C . ASN B 1 166 ? -6.566 26.359 11.047 1 97.62 166 ASN B C 1
ATOM 3379 O O . ASN B 1 166 ? -7.223 27.266 10.547 1 97.62 166 ASN B O 1
ATOM 3383 N N . ASN B 1 167 ? -6.793 25.922 12.281 1 97.69 167 ASN B N 1
ATOM 3384 C CA . ASN B 1 167 ? -7.91 26.422 13.078 1 97.69 167 ASN B CA 1
ATOM 3385 C C . ASN B 1 167 ? -7.699 27.875 13.484 1 97.69 167 ASN B C 1
ATOM 3387 O O . ASN B 1 167 ? -8.633 28.547 13.938 1 97.69 167 ASN B O 1
ATOM 3391 N N . TYR B 1 168 ? -6.52 28.344 13.312 1 97.88 168 TYR B N 1
ATOM 3392 C CA . TYR B 1 168 ? -6.195 29.734 13.641 1 97.88 168 TYR B CA 1
ATOM 3393 C C . TYR B 1 168 ? -6.152 30.594 12.391 1 97.88 168 TYR B C 1
ATOM 3395 O O . TYR B 1 168 ? -5.848 31.797 12.461 1 97.88 168 TYR B O 1
ATOM 3403 N N . GLY B 1 169 ? -6.41 29.953 11.273 1 98.5 169 GLY B N 1
ATOM 3404 C CA . GLY B 1 169 ? -6.363 30.656 10.008 1 98.5 169 GLY B CA 1
ATOM 3405 C C . GLY B 1 169 ? -4.961 30.766 9.43 1 98.5 169 GLY B C 1
ATOM 3406 O O . GLY B 1 169 ? -4.742 31.453 8.438 1 98.5 169 GLY B O 1
ATOM 3407 N N . ASP B 1 170 ? -4.059 30.078 10.055 1 98.69 170 ASP B N 1
ATOM 3408 C CA . ASP B 1 170 ? -2.668 30.156 9.609 1 98.69 170 ASP B CA 1
ATOM 3409 C C . ASP B 1 170 ? -2.406 29.172 8.461 1 98.69 170 ASP B C 1
ATOM 3411 O O . ASP B 1 170 ? -2.848 28.016 8.508 1 98.69 170 ASP B O 1
ATOM 3415 N N . THR B 1 171 ? -1.745 29.688 7.441 1 98.69 171 THR B N 1
ATOM 3416 C CA . THR B 1 171 ? -1.168 28.812 6.426 1 98.69 171 THR B CA 1
ATOM 3417 C C . THR B 1 171 ? 0.239 28.375 6.824 1 98.69 171 THR B C 1
ATOM 3419 O O . THR B 1 171 ? 0.764 28.812 7.852 1 98.69 171 THR B O 1
ATOM 3422 N N . ALA B 1 172 ? 0.848 27.5 5.984 1 98.81 172 ALA B N 1
ATOM 3423 C CA . ALA B 1 172 ? 2.227 27.094 6.238 1 98.81 172 ALA B CA 1
ATOM 3424 C C . ALA B 1 172 ? 3.17 28.297 6.215 1 98.81 172 ALA B C 1
ATOM 3426 O O . ALA B 1 172 ? 4.148 28.328 6.965 1 98.81 172 ALA B O 1
ATOM 3427 N N . LEU B 1 173 ? 2.879 29.297 5.406 1 98.88 173 LEU B N 1
ATOM 3428 C CA . LEU B 1 173 ? 3.701 30.5 5.316 1 98.88 173 LEU B CA 1
ATOM 3429 C C . LEU B 1 173 ? 3.639 31.297 6.617 1 98.88 173 LEU B C 1
ATOM 3431 O O . LEU B 1 173 ? 4.664 31.781 7.109 1 98.88 173 LEU B O 1
ATOM 3435 N N . HIS B 1 174 ? 2.414 31.422 7.16 1 98.81 174 HIS B N 1
ATOM 3436 C CA . HIS B 1 174 ? 2.283 32.062 8.461 1 98.81 174 HIS B CA 1
ATOM 3437 C C . HIS B 1 174 ? 3.154 31.375 9.508 1 98.81 174 HIS B C 1
ATOM 3439 O O . HIS B 1 174 ? 3.852 32.031 10.273 1 98.81 174 HIS B O 1
ATOM 3445 N N . THR B 1 175 ? 3.055 30.031 9.469 1 98.56 175 THR B N 1
ATOM 3446 C CA . THR B 1 175 ? 3.773 29.234 10.461 1 98.56 175 THR B CA 1
ATOM 3447 C C . THR B 1 175 ? 5.281 29.391 10.289 1 98.56 175 THR B C 1
ATOM 3449 O O . THR B 1 175 ? 6.004 29.578 11.273 1 98.56 175 THR B O 1
ATOM 3452 N N . ALA B 1 176 ? 5.758 29.344 9.109 1 98.75 176 ALA B N 1
ATOM 3453 C CA . ALA B 1 176 ? 7.18 29.531 8.836 1 98.75 176 ALA B CA 1
ATOM 3454 C C . ALA B 1 176 ? 7.645 30.922 9.289 1 98.75 176 ALA B C 1
ATOM 3456 O O . ALA B 1 176 ? 8.727 31.047 9.867 1 98.75 176 ALA B O 1
ATOM 3457 N N . ALA B 1 177 ? 6.824 31.953 9.078 1 98.75 177 ALA B N 1
ATOM 3458 C CA . ALA B 1 177 ? 7.137 33.312 9.492 1 98.75 177 ALA B CA 1
ATOM 3459 C C . ALA B 1 177 ? 7.188 33.438 11.016 1 98.75 177 ALA B C 1
ATOM 3461 O O . ALA B 1 177 ? 8.102 34.031 11.57 1 98.75 177 ALA B O 1
ATOM 3462 N N . ARG B 1 178 ? 6.262 32.812 11.617 1 98.62 178 ARG B N 1
ATOM 3463 C CA . ARG B 1 178 ? 6.156 32.875 13.07 1 98.62 178 ARG B CA 1
ATOM 3464 C C . ARG B 1 178 ? 7.398 32.281 13.734 1 98.62 178 ARG B C 1
ATOM 3466 O O . ARG B 1 178 ? 7.914 32.844 14.703 1 98.62 178 ARG B O 1
ATOM 3473 N N . TYR B 1 179 ? 7.879 31.203 13.125 1 98.56 179 TYR B N 1
ATOM 3474 C CA . TYR B 1 179 ? 8.977 30.5 13.773 1 98.56 179 TYR B CA 1
ATOM 3475 C C . TYR B 1 179 ? 10.312 30.859 13.125 1 98.56 179 TYR B C 1
ATOM 3477 O O . TYR B 1 179 ? 11.359 30.328 13.5 1 98.56 179 TYR B O 1
ATOM 3485 N N . GLY B 1 180 ? 10.281 31.719 12.219 1 98.5 180 GLY B N 1
ATOM 3486 C CA . GLY B 1 180 ? 11.484 32.312 11.664 1 98.5 180 GLY B CA 1
ATOM 3487 C C . GLY B 1 180 ? 12.25 31.391 10.75 1 98.5 180 GLY B C 1
ATOM 3488 O O . GLY B 1 180 ? 13.484 31.406 10.719 1 98.5 180 GLY B O 1
ATOM 3489 N N . HIS B 1 181 ? 11.664 30.484 10.055 1 98.75 181 HIS B N 1
ATOM 3490 C CA . HIS B 1 181 ? 12.328 29.516 9.188 1 98.75 181 HIS B CA 1
ATOM 3491 C C . HIS B 1 181 ? 12.43 30.047 7.762 1 98.75 181 HIS B C 1
ATOM 3493 O O . HIS B 1 181 ? 11.547 29.797 6.938 1 98.75 181 HIS B O 1
ATOM 3499 N N . ALA B 1 182 ? 13.562 30.703 7.492 1 98.75 182 ALA B N 1
ATOM 3500 C CA . ALA B 1 182 ? 13.781 31.359 6.207 1 98.75 182 ALA B CA 1
ATOM 3501 C C . ALA B 1 182 ? 13.852 30.344 5.07 1 98.75 182 ALA B C 1
ATOM 3503 O O . ALA B 1 182 ? 13.359 30.609 3.971 1 98.75 182 ALA B O 1
ATOM 3504 N N . GLY B 1 183 ? 14.5 29.234 5.363 1 98.75 183 GLY B N 1
ATOM 3505 C CA . GLY B 1 183 ? 14.586 28.203 4.336 1 98.75 183 GLY B CA 1
ATOM 3506 C C . GLY B 1 183 ? 13.227 27.703 3.885 1 98.75 183 GLY B C 1
ATOM 3507 O O . GLY B 1 183 ? 12.953 27.625 2.684 1 98.75 183 GLY B O 1
ATOM 3508 N N . VAL B 1 184 ? 12.406 27.422 4.84 1 98.88 184 VAL B N 1
ATOM 3509 C CA . VAL B 1 184 ? 11.062 26.953 4.539 1 98.88 184 VAL B CA 1
ATOM 3510 C C . VAL B 1 184 ? 10.281 28.047 3.818 1 98.88 184 VAL B C 1
ATOM 3512 O O . VAL B 1 184 ? 9.539 27.766 2.875 1 98.88 184 VAL B O 1
ATOM 3515 N N . THR B 1 185 ? 10.438 29.312 4.227 1 98.88 185 THR B N 1
ATOM 3516 C CA . THR B 1 185 ? 9.773 30.453 3.596 1 98.88 185 THR B CA 1
ATOM 3517 C C . THR B 1 185 ? 10.148 30.547 2.119 1 98.88 185 THR B C 1
ATOM 3519 O O . THR B 1 185 ? 9.281 30.703 1.261 1 98.88 185 THR B O 1
ATOM 3522 N N . ARG B 1 186 ? 11.391 30.391 1.834 1 98.75 186 ARG B N 1
ATOM 3523 C CA . ARG B 1 186 ? 11.859 30.422 0.452 1 98.75 186 ARG B CA 1
ATOM 3524 C C . ARG B 1 186 ? 11.219 29.312 -0.371 1 98.75 186 ARG B C 1
ATOM 3526 O O . ARG B 1 186 ? 10.828 29.531 -1.52 1 98.75 186 ARG B O 1
ATOM 3533 N N . ILE B 1 187 ? 11.172 28.141 0.234 1 98.81 187 ILE B N 1
ATOM 3534 C CA . ILE B 1 187 ? 10.594 26.984 -0.449 1 98.81 187 ILE B CA 1
ATOM 3535 C C . ILE B 1 187 ? 9.117 27.234 -0.739 1 98.81 187 ILE B C 1
ATOM 3537 O O . ILE B 1 187 ? 8.641 26.969 -1.843 1 98.81 187 ILE B O 1
ATOM 3541 N N . LEU B 1 188 ? 8.438 27.766 0.247 1 98.81 188 LEU B N 1
ATOM 3542 C CA . LEU B 1 188 ? 7.016 28.031 0.08 1 98.81 188 LEU B CA 1
ATOM 3543 C C . LEU B 1 188 ? 6.789 29.094 -0.997 1 98.81 188 LEU B C 1
ATOM 3545 O O . LEU B 1 188 ? 5.887 28.953 -1.825 1 98.81 188 LEU B O 1
ATOM 3549 N N . ILE B 1 189 ? 7.578 30.141 -1.062 1 98.56 189 ILE B N 1
ATOM 3550 C CA . ILE B 1 189 ? 7.496 31.188 -2.072 1 98.56 189 ILE B CA 1
ATOM 3551 C C . ILE B 1 189 ? 7.758 30.594 -3.455 1 98.56 189 ILE B C 1
ATOM 3553 O O . ILE B 1 189 ? 7.02 30.875 -4.406 1 98.56 189 ILE B O 1
ATOM 3557 N N . SER B 1 190 ? 8.711 29.719 -3.537 1 98.19 190 SER B N 1
ATOM 3558 C CA . SER B 1 190 ? 9.062 29.094 -4.805 1 98.19 190 SER B CA 1
ATOM 3559 C C . SER B 1 190 ? 7.941 28.172 -5.293 1 98.19 190 SER B C 1
ATOM 3561 O O . SER B 1 190 ? 7.777 27.969 -6.496 1 98.19 190 SER B O 1
ATOM 3563 N N . ALA B 1 191 ? 7.176 27.688 -4.348 1 97.75 191 ALA B N 1
ATOM 3564 C CA . ALA B 1 191 ? 6.055 26.812 -4.688 1 97.75 191 ALA B CA 1
ATOM 3565 C C . ALA B 1 191 ? 4.805 27.641 -5.008 1 97.75 191 ALA B C 1
ATOM 3567 O O . ALA B 1 191 ? 3.723 27.078 -5.199 1 97.75 191 ALA B O 1
ATOM 3568 N N . ARG B 1 192 ? 4.906 28.953 -5.07 1 95.12 192 ARG B N 1
ATOM 3569 C CA . ARG B 1 192 ? 3.867 29.891 -5.473 1 95.12 192 ARG B CA 1
ATOM 3570 C C . ARG B 1 192 ? 2.68 29.844 -4.52 1 95.12 192 ARG B C 1
ATOM 3572 O O . ARG B 1 192 ? 1.526 29.828 -4.957 1 95.12 192 ARG B O 1
ATOM 3579 N N . CYS B 1 193 ? 3.021 29.688 -3.268 1 97.38 193 CYS B N 1
ATOM 3580 C CA . CYS B 1 193 ? 1.958 29.812 -2.277 1 97.38 193 CYS B CA 1
ATOM 3581 C C . CYS B 1 193 ? 1.355 31.219 -2.291 1 97.38 193 CYS B C 1
ATOM 3583 O O . CYS B 1 193 ? 1.931 32.125 -2.869 1 97.38 193 CYS B O 1
ATOM 3585 N N . CYS B 1 194 ? 0.151 31.406 -1.743 1 97.88 194 CYS B N 1
ATOM 3586 C CA . CYS B 1 194 ? -0.475 32.719 -1.639 1 97.88 194 CYS B CA 1
ATOM 3587 C C . CYS B 1 194 ? 0.191 33.562 -0.553 1 97.88 194 CYS B C 1
ATOM 3589 O O . CYS B 1 194 ? 0.09 33.25 0.632 1 97.88 194 CYS B O 1
ATOM 3591 N N . LEU B 1 195 ? 0.767 34.656 -0.924 1 98.31 195 LEU B N 1
ATOM 3592 C CA . LEU B 1 195 ? 1.582 35.469 -0.02 1 98.31 195 LEU B CA 1
ATOM 3593 C C . LEU B 1 195 ? 0.704 36.312 0.902 1 98.31 195 LEU B C 1
ATOM 3595 O O . LEU B 1 195 ? 1.097 36.594 2.029 1 98.31 195 LEU B O 1
ATOM 3599 N N . ASN B 1 196 ? -0.507 36.625 0.405 1 98.12 196 ASN B N 1
ATOM 3600 C CA . ASN B 1 196 ? -1.262 37.688 1.095 1 98.12 196 ASN B CA 1
ATOM 3601 C C . ASN B 1 196 ? -2.418 37.094 1.899 1 98.12 196 ASN B C 1
ATOM 3603 O O . ASN B 1 196 ? -3.357 37.812 2.258 1 98.12 196 ASN B O 1
ATOM 3607 N N . GLU B 1 197 ? -2.35 35.75 2.119 1 98.44 197 GLU B N 1
ATOM 3608 C CA . GLU B 1 197 ? -3.385 35.156 2.963 1 98.44 197 GLU B CA 1
ATOM 3609 C C . GLU B 1 197 ? -3.389 35.812 4.352 1 98.44 197 GLU B C 1
ATOM 3611 O O . GLU B 1 197 ? -2.33 36.062 4.922 1 98.44 197 GLU B O 1
ATOM 3616 N N . GLN B 1 198 ? -4.582 36.031 4.863 1 98.69 198 GLN B N 1
ATOM 3617 C CA . GLN B 1 198 ? -4.746 36.562 6.207 1 98.69 198 GLN B CA 1
ATOM 3618 C C . GLN B 1 198 ? -5.285 35.5 7.164 1 98.69 198 GLN B C 1
ATOM 3620 O O . GLN B 1 198 ? -6.164 34.719 6.801 1 98.69 198 GLN B O 1
ATOM 3625 N N . ASN B 1 199 ? -4.672 35.438 8.328 1 98.5 199 ASN B N 1
ATOM 3626 C CA . ASN B 1 199 ? -5.188 34.5 9.328 1 98.5 199 ASN B CA 1
ATOM 3627 C C . ASN B 1 199 ? -6.391 35.094 10.062 1 98.5 199 ASN B C 1
ATOM 3629 O O . ASN B 1 199 ? -6.996 36.062 9.602 1 98.5 199 ASN B O 1
ATOM 3633 N N . LYS B 1 200 ? -6.773 34.531 11.141 1 98.38 200 LYS B N 1
ATOM 3634 C CA . LYS B 1 200 ? -8 34.938 11.812 1 98.38 200 LYS B CA 1
ATOM 3635 C C . LYS B 1 200 ? -7.867 36.344 12.406 1 98.38 200 LYS B C 1
ATOM 3637 O O . LYS B 1 200 ? -8.867 37.031 12.602 1 98.38 200 LYS B O 1
ATOM 3642 N N . ASN B 1 201 ? -6.695 36.719 12.641 1 98.25 201 ASN B N 1
ATOM 3643 C CA . ASN B 1 201 ? -6.438 38.062 13.156 1 98.25 201 ASN B CA 1
ATOM 3644 C C . ASN B 1 201 ? -6.254 39.062 12.023 1 98.25 201 ASN B C 1
ATOM 3646 O O . ASN B 1 201 ? -5.988 40.25 12.273 1 98.25 201 ASN B O 1
ATOM 3650 N N . GLY B 1 202 ? -6.305 38.594 10.82 1 98.62 202 GLY B N 1
ATOM 3651 C CA . GLY B 1 202 ? -6.086 39.469 9.664 1 98.62 202 GLY B CA 1
ATOM 3652 C C . GLY B 1 202 ? -4.621 39.656 9.328 1 98.62 202 GLY B C 1
ATOM 3653 O O . GLY B 1 202 ? -4.273 40.438 8.461 1 98.62 202 GLY B O 1
ATOM 3654 N N . ASP B 1 203 ? -3.799 38.938 10.031 1 98.75 203 ASP B N 1
ATOM 3655 C CA . ASP B 1 203 ? -2.363 39.062 9.812 1 98.75 203 ASP B CA 1
ATOM 3656 C C . ASP B 1 203 ? -1.914 38.281 8.578 1 98.75 203 ASP B C 1
ATOM 3658 O O . ASP B 1 203 ? -2.34 37.156 8.367 1 98.75 203 ASP B O 1
ATOM 3662 N N . THR B 1 204 ? -1.127 38.969 7.758 1 98.62 204 THR B N 1
ATOM 3663 C CA . THR B 1 204 ? -0.354 38.219 6.758 1 98.62 204 THR B CA 1
ATOM 3664 C C . THR B 1 204 ? 0.952 37.719 7.352 1 98.62 204 THR B C 1
ATOM 3666 O O . THR B 1 204 ? 1.279 38 8.5 1 98.62 204 THR B O 1
ATOM 3669 N N . ALA B 1 205 ? 1.676 36.938 6.523 1 98.81 205 ALA B N 1
ATOM 3670 C CA . ALA B 1 205 ? 2.982 36.469 6.973 1 98.81 205 ALA B CA 1
ATOM 3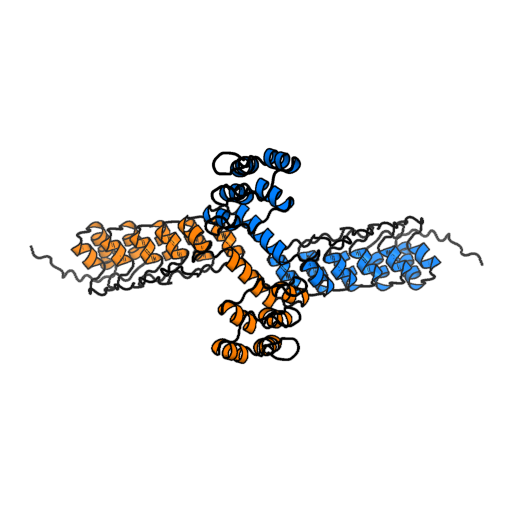671 C C . ALA B 1 205 ? 3.92 37.625 7.262 1 98.81 205 ALA B C 1
ATOM 3673 O O . ALA B 1 205 ? 4.754 37.562 8.164 1 98.81 205 ALA B O 1
ATOM 3674 N N . LEU B 1 206 ? 3.746 38.75 6.562 1 98.62 206 LEU B N 1
ATOM 3675 C CA . LEU B 1 206 ? 4.582 39.938 6.77 1 98.62 206 LEU B CA 1
ATOM 3676 C C . LEU B 1 206 ? 4.262 40.594 8.102 1 98.62 206 LEU B C 1
ATOM 3678 O O . LEU B 1 206 ? 5.16 41.062 8.797 1 98.62 206 LEU B O 1
ATOM 3682 N N . HIS B 1 207 ? 2.959 40.656 8.438 1 98.69 207 HIS B N 1
ATOM 3683 C CA . HIS B 1 207 ? 2.596 41.156 9.758 1 98.69 207 HIS B CA 1
ATOM 3684 C C . HIS B 1 207 ? 3.309 40.375 10.859 1 98.69 207 HIS B C 1
ATOM 3686 O O . HIS B 1 207 ? 3.838 40.969 11.805 1 98.69 207 HIS B O 1
ATOM 3692 N N . ILE B 1 208 ? 3.297 39.062 10.68 1 98.81 208 ILE B N 1
ATOM 3693 C CA . ILE B 1 208 ? 3.9 38.188 11.68 1 98.81 208 ILE B CA 1
ATOM 3694 C C . ILE B 1 208 ? 5.41 38.406 11.727 1 98.81 208 ILE B C 1
ATOM 3696 O O . ILE B 1 208 ? 5.984 38.594 12.805 1 98.81 208 ILE B O 1
ATOM 3700 N N . ALA B 1 209 ? 6.016 38.469 10.609 1 98.62 209 ALA B N 1
ATOM 3701 C CA . ALA B 1 209 ? 7.453 38.719 10.531 1 98.62 209 ALA B CA 1
ATOM 3702 C C . ALA B 1 209 ? 7.816 40.062 11.164 1 98.62 209 ALA B C 1
ATOM 3704 O O . ALA B 1 209 ? 8.836 40.188 11.844 1 98.62 209 ALA B O 1
ATOM 3705 N N . ALA B 1 210 ? 6.996 41.031 10.953 1 98.5 210 ALA B N 1
ATOM 3706 C CA . ALA B 1 210 ? 7.207 42.375 11.508 1 98.5 210 ALA B CA 1
ATOM 3707 C C . ALA B 1 210 ? 7.066 42.375 13.031 1 98.5 210 ALA B C 1
ATOM 3709 O O . ALA B 1 210 ? 7.898 42.938 13.742 1 98.5 210 ALA B O 1
ATOM 3710 N N . ALA B 1 211 ? 6.027 41.688 13.422 1 98.44 211 ALA B N 1
ATOM 3711 C CA . ALA B 1 211 ? 5.734 41.656 14.852 1 98.44 211 ALA B CA 1
ATOM 3712 C C . ALA B 1 211 ? 6.824 40.906 15.625 1 98.44 211 ALA B C 1
ATOM 3714 O O . ALA B 1 211 ? 7.145 41.281 16.75 1 98.44 211 ALA B O 1
ATOM 3715 N N . LEU B 1 212 ? 7.398 39.906 14.977 1 98.5 212 LEU B N 1
ATOM 3716 C CA . LEU B 1 212 ? 8.312 39.031 15.688 1 98.5 212 LEU B CA 1
ATOM 3717 C C . LEU B 1 212 ? 9.758 39.281 15.273 1 98.5 212 LEU B C 1
ATOM 3719 O O . LEU B 1 212 ? 10.664 38.531 15.617 1 98.5 212 LEU B O 1
ATOM 3723 N N . LYS B 1 213 ? 10.039 40.344 14.625 1 98.19 213 LYS B N 1
ATOM 3724 C CA . LYS B 1 213 ? 11.359 40.781 14.203 1 98.19 213 LYS B CA 1
ATOM 3725 C C . LYS B 1 213 ? 12.086 39.719 13.414 1 98.19 213 LYS B C 1
ATOM 3727 O O . LYS B 1 213 ? 13.258 39.406 13.672 1 98.19 213 LYS B O 1
ATOM 3732 N N . ARG B 1 214 ? 11.352 39.031 12.555 1 98.44 214 ARG B N 1
ATOM 3733 C CA . ARG B 1 214 ? 11.945 38.031 11.656 1 98.44 214 ARG B CA 1
ATOM 3734 C C . ARG B 1 214 ? 12.484 38.688 10.398 1 98.44 214 ARG B C 1
ATOM 3736 O O . ARG B 1 214 ? 11.836 38.688 9.352 1 98.44 214 ARG B O 1
ATOM 3743 N N . ARG B 1 215 ? 13.688 39.188 10.438 1 97.5 215 ARG B N 1
ATOM 3744 C CA . ARG B 1 215 ? 14.273 40.031 9.406 1 97.5 215 ARG B CA 1
ATOM 3745 C C . ARG B 1 215 ? 14.391 39.281 8.078 1 97.5 215 ARG B C 1
ATOM 3747 O O . ARG B 1 215 ? 14.016 39.812 7.027 1 97.5 215 ARG B O 1
ATOM 3754 N N . LYS B 1 216 ? 14.945 38.094 8.164 1 98.25 216 LYS B N 1
ATOM 3755 C CA . LYS B 1 216 ? 15.172 37.344 6.934 1 98.25 216 LYS B CA 1
ATOM 3756 C C . LYS B 1 216 ? 13.852 37 6.238 1 98.25 216 LYS B C 1
ATOM 3758 O O . LYS B 1 216 ? 13.766 37.062 5.012 1 98.25 216 LYS B O 1
ATOM 3763 N N . ILE B 1 217 ? 12.852 36.719 7.043 1 98.75 217 ILE B N 1
ATOM 3764 C CA . ILE B 1 217 ? 11.539 36.406 6.492 1 98.75 217 ILE B CA 1
ATOM 3765 C C . ILE B 1 217 ? 10.93 37.625 5.84 1 98.75 217 ILE B C 1
ATOM 3767 O O . ILE B 1 217 ? 10.391 37.562 4.734 1 98.75 217 ILE B O 1
ATOM 3771 N N . ALA B 1 218 ? 10.984 38.75 6.52 1 98.31 218 ALA B N 1
ATOM 3772 C CA . ALA B 1 218 ? 10.461 40 5.965 1 98.31 218 ALA B CA 1
ATOM 3773 C C . ALA B 1 218 ? 11.117 40.312 4.625 1 98.31 218 ALA B C 1
ATOM 3775 O O . ALA B 1 218 ? 10.438 40.688 3.666 1 98.31 218 ALA B O 1
ATOM 3776 N N . LYS B 1 219 ? 12.406 40.156 4.562 1 97.88 219 LYS B N 1
ATOM 3777 C CA . LYS B 1 219 ? 13.133 40.406 3.33 1 97.88 219 LYS B CA 1
ATOM 3778 C C . LYS B 1 219 ? 12.672 39.5 2.201 1 97.88 219 LYS B C 1
ATOM 3780 O O . LYS B 1 219 ? 12.422 39.969 1.084 1 97.88 219 LYS B O 1
ATOM 3785 N N . LEU B 1 220 ? 12.562 38.219 2.521 1 98.31 220 LEU B N 1
ATOM 3786 C CA . LEU B 1 220 ? 12.125 37.25 1.522 1 98.31 220 LEU B CA 1
ATOM 3787 C C . LEU B 1 220 ? 10.734 37.594 1.002 1 98.31 220 LEU B C 1
ATOM 3789 O O . LEU B 1 220 ? 10.477 37.531 -0.202 1 98.31 220 LEU B O 1
ATOM 3793 N N . LEU B 1 221 ? 9.844 37.969 1.859 1 98.25 221 LEU B N 1
ATOM 3794 C CA . LEU B 1 221 ? 8.469 38.25 1.484 1 98.25 221 LEU B CA 1
ATOM 3795 C C . LEU B 1 221 ? 8.406 39.531 0.641 1 98.25 221 LEU B C 1
ATOM 3797 O O . LEU B 1 221 ? 7.703 39.562 -0.371 1 98.25 221 LEU B O 1
ATOM 3801 N N . VAL B 1 222 ? 9.125 40.531 1.019 1 97 222 VAL B N 1
ATOM 3802 C CA . VAL B 1 222 ? 9.164 41.781 0.278 1 97 222 VAL B CA 1
ATOM 3803 C C . VAL B 1 222 ? 9.789 41.562 -1.096 1 97 222 VAL B C 1
ATOM 3805 O O . VAL B 1 222 ? 9.273 42.062 -2.105 1 97 222 VAL B O 1
ATOM 3808 N N . ASP B 1 223 ? 10.867 40.781 -1.133 1 95.81 223 ASP B N 1
ATOM 3809 C CA . ASP B 1 223 ? 11.516 40.469 -2.3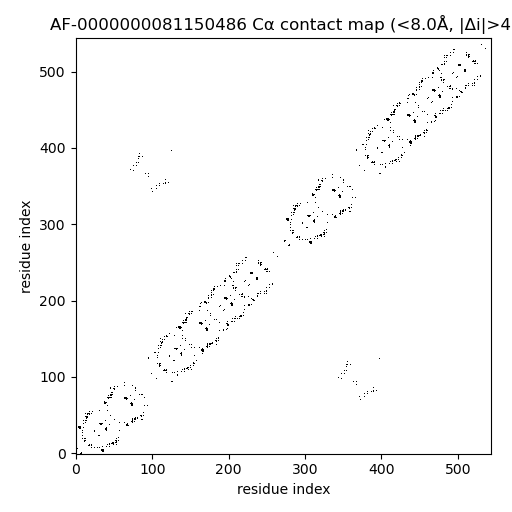98 1 95.81 223 ASP B CA 1
ATOM 3810 C C . ASP B 1 223 ? 10.57 39.688 -3.312 1 95.81 223 ASP B C 1
ATOM 3812 O O . ASP B 1 223 ? 10.672 39.75 -4.539 1 95.81 223 ASP B O 1
ATOM 3816 N N . ALA B 1 224 ? 9.633 38.969 -2.76 1 96.44 224 ALA B N 1
ATOM 3817 C CA . ALA B 1 224 ? 8.664 38.188 -3.525 1 96.44 224 ALA B CA 1
ATOM 3818 C C . ALA B 1 224 ? 7.438 39.031 -3.877 1 96.44 224 ALA B C 1
ATOM 3820 O O . ALA B 1 224 ? 6.457 38.531 -4.41 1 96.44 224 ALA B O 1
ATOM 3821 N N . SER B 1 225 ? 7.465 40.344 -3.535 1 94.12 225 SER B N 1
ATOM 3822 C CA . SER B 1 225 ? 6.457 41.344 -3.914 1 94.12 225 SER B CA 1
ATOM 3823 C C . SER B 1 225 ? 5.152 41.125 -3.158 1 94.12 225 SER B C 1
ATOM 3825 O O . SER B 1 225 ? 4.066 41.219 -3.736 1 94.12 225 SER B O 1
ATOM 3827 N N . ILE B 1 226 ? 5.281 40.719 -1.916 1 96.25 226 ILE B N 1
ATOM 3828 C CA . ILE B 1 226 ? 4.098 40.656 -1.066 1 96.25 226 ILE B CA 1
ATOM 3829 C C . ILE B 1 226 ? 3.459 42.062 -0.976 1 96.25 226 ILE B C 1
ATOM 3831 O O . ILE B 1 226 ? 4.148 43.062 -1.072 1 96.25 226 ILE B O 1
ATOM 3835 N N . ASP B 1 227 ? 2.131 42.156 -0.812 1 95.88 227 ASP B N 1
ATOM 3836 C CA . ASP B 1 227 ? 1.431 43.438 -0.615 1 95.88 227 ASP B CA 1
ATOM 3837 C C . ASP B 1 227 ? 1.684 43.969 0.785 1 95.88 227 ASP B C 1
ATOM 3839 O O . ASP B 1 227 ? 1.094 43.5 1.76 1 95.88 227 ASP B O 1
ATOM 3843 N N . VAL B 1 228 ? 2.545 45.031 0.82 1 96.12 228 VAL B N 1
ATOM 3844 C CA . VAL B 1 228 ? 2.992 45.562 2.105 1 96.12 228 VAL B CA 1
ATOM 3845 C C . VAL B 1 228 ? 1.906 46.469 2.705 1 96.12 228 VAL B C 1
ATOM 3847 O O . VAL B 1 228 ? 2.014 46.906 3.857 1 96.12 228 VAL B O 1
ATOM 3850 N N . TYR B 1 229 ? 0.789 46.656 1.979 1 95.12 229 TYR B N 1
ATOM 3851 C CA . TYR B 1 229 ? -0.222 47.594 2.42 1 95.12 229 TYR B CA 1
ATOM 3852 C C . TYR B 1 229 ? -1.443 46.875 2.98 1 95.12 229 TYR B C 1
ATOM 3854 O O . TYR B 1 229 ? -2.402 47.531 3.416 1 95.12 229 TYR B O 1
ATOM 3862 N N . VAL B 1 230 ? -1.47 45.562 2.969 1 97 230 VAL B N 1
ATOM 3863 C CA . VAL B 1 230 ? -2.582 44.812 3.549 1 97 230 VAL B CA 1
ATOM 3864 C C . VAL B 1 230 ? -2.752 45.219 5.016 1 97 230 VAL B C 1
ATOM 3866 O O . VAL B 1 230 ? -1.769 45.344 5.75 1 97 230 VAL B O 1
ATOM 3869 N N . ARG B 1 231 ? -3.996 45.438 5.445 1 98.06 231 ARG B N 1
ATOM 3870 C CA . ARG B 1 231 ? -4.285 45.781 6.832 1 98.06 231 ARG B CA 1
ATOM 3871 C C . ARG B 1 231 ? -4.93 44.625 7.57 1 98.06 231 ARG B C 1
ATOM 3873 O O . ARG B 1 231 ? -5.762 43.906 7.008 1 98.06 231 ARG B O 1
ATOM 3880 N N . ASN B 1 232 ? -4.504 44.406 8.758 1 98.25 232 ASN B N 1
ATOM 3881 C CA . ASN B 1 232 ? -5.098 43.344 9.57 1 98.25 232 ASN B CA 1
ATOM 3882 C C . ASN B 1 232 ? -6.371 43.844 10.266 1 98.25 232 ASN B C 1
ATOM 3884 O O . ASN B 1 232 ? -6.934 44.875 9.898 1 98.25 232 ASN B O 1
ATOM 3888 N N . LYS B 1 233 ? -6.867 43.062 11.133 1 98.19 233 LYS B N 1
ATOM 3889 C CA . LYS B 1 233 ? -8.141 43.406 11.766 1 98.19 233 LYS B CA 1
ATOM 3890 C C . LYS B 1 233 ? -8 44.594 12.695 1 98.19 233 LYS B C 1
ATOM 3892 O O . LYS B 1 233 ? -8.984 45.281 12.977 1 98.19 233 LYS B O 1
ATOM 3897 N N . GLN B 1 234 ? -6.848 44.781 13.195 1 98 234 GLN B N 1
ATOM 3898 C CA . GLN B 1 234 ? -6.566 45.969 13.992 1 98 234 GLN B CA 1
ATOM 3899 C C . GLN B 1 234 ? -6.312 47.188 13.102 1 98 234 GLN B C 1
ATOM 3901 O O . GLN B 1 234 ? -5.906 48.25 13.586 1 98 234 GLN B O 1
ATOM 3906 N N . ASN B 1 235 ? -6.418 47 11.859 1 98.06 235 ASN B N 1
ATOM 3907 C CA . ASN B 1 235 ? -6.266 48.031 10.844 1 98.06 235 ASN B CA 1
ATOM 3908 C C . ASN B 1 235 ? -4.828 48.531 10.758 1 98.06 235 ASN B C 1
ATOM 3910 O O . ASN B 1 235 ? -4.59 49.719 10.555 1 98.06 235 ASN B O 1
ATOM 3914 N N . GLU B 1 236 ? -3.896 47.625 10.992 1 98.25 236 GLU B N 1
ATOM 3915 C CA . GLU B 1 236 ? -2.475 47.938 10.914 1 98.25 236 GLU B CA 1
ATOM 3916 C C . GLU B 1 236 ? -1.816 47.25 9.727 1 98.25 236 GLU B C 1
ATOM 3918 O O . GLU B 1 236 ? -2.135 46.094 9.422 1 98.25 236 GLU B O 1
ATOM 3923 N N . THR B 1 237 ? -1.017 48 9.039 1 97.19 237 THR B N 1
ATOM 3924 C CA . THR B 1 237 ? -0.126 47.375 8.07 1 97.19 237 THR B CA 1
ATOM 3925 C C . THR B 1 237 ? 1.074 46.75 8.781 1 97.19 237 THR B C 1
ATOM 3927 O O . THR B 1 237 ? 1.309 47 9.961 1 97.19 237 THR B O 1
ATOM 3930 N N . ALA B 1 238 ? 1.81 45.906 8.008 1 98 238 ALA B N 1
ATOM 3931 C CA . ALA B 1 238 ? 3.025 45.312 8.57 1 98 238 ALA B CA 1
ATOM 3932 C C . ALA B 1 238 ? 4.023 46.406 8.961 1 98 238 ALA B C 1
ATOM 3934 O O . ALA B 1 238 ? 4.711 46.281 9.977 1 98 238 ALA B O 1
ATOM 3935 N N . MET B 1 239 ? 4.102 47.469 8.234 1 96.44 239 MET B N 1
ATOM 3936 C CA . MET B 1 239 ? 4.965 48.594 8.516 1 96.44 239 MET B CA 1
ATOM 3937 C C . MET B 1 239 ? 4.586 49.25 9.844 1 96.44 239 MET B C 1
ATOM 3939 O O . MET B 1 239 ? 5.453 49.562 10.664 1 96.44 239 MET B O 1
ATOM 3943 N N . GLU B 1 240 ? 3.32 49.469 9.992 1 97.62 240 GLU B N 1
ATOM 3944 C CA . GLU B 1 240 ? 2.83 50.094 11.219 1 97.62 240 GLU B CA 1
ATOM 3945 C C . GLU B 1 240 ? 3.109 49.188 12.43 1 97.62 240 GLU B C 1
ATOM 3947 O O . GLU B 1 240 ? 3.439 49.719 13.508 1 97.62 240 GLU B O 1
ATOM 3952 N N . VAL B 1 241 ? 2.971 47.875 12.227 1 98.31 241 VAL B N 1
ATOM 3953 C CA . VAL B 1 241 ? 3.307 46.938 13.297 1 98.31 241 VAL B CA 1
ATOM 3954 C C . VAL B 1 241 ? 4.793 47.062 13.633 1 98.31 241 VAL B C 1
ATOM 3956 O O . VAL B 1 241 ? 5.16 47.156 14.805 1 98.31 241 VAL B O 1
ATOM 3959 N N . ALA B 1 242 ? 5.625 47.062 12.672 1 97.88 242 ALA B N 1
ATOM 3960 C CA . ALA B 1 242 ? 7.066 47.188 12.867 1 97.88 242 ALA B CA 1
ATOM 3961 C C . ALA B 1 242 ? 7.418 48.5 13.586 1 97.88 242 ALA B C 1
ATOM 3963 O O . ALA B 1 242 ? 8.289 48.5 14.461 1 97.88 242 ALA B O 1
ATOM 3964 N N . ARG B 1 243 ? 6.789 49.562 13.25 1 97.5 243 ARG B N 1
ATOM 3965 C CA . ARG B 1 243 ? 7.008 50.875 13.875 1 97.5 243 ARG B CA 1
ATOM 3966 C C . ARG B 1 243 ? 6.59 50.844 15.344 1 97.5 243 ARG B C 1
ATOM 3968 O O . ARG B 1 243 ? 7.332 51.312 16.203 1 97.5 243 ARG B O 1
ATOM 3975 N N . ARG B 1 244 ? 5.414 50.344 15.484 1 97.5 244 ARG B N 1
ATOM 3976 C CA . ARG B 1 244 ? 4.906 50.25 16.844 1 97.5 244 ARG B CA 1
ATOM 3977 C C . ARG B 1 244 ? 5.859 49.469 17.734 1 97.5 244 ARG B C 1
ATOM 3979 O O . ARG B 1 244 ? 6.078 49.812 18.891 1 97.5 244 ARG B O 1
ATOM 3986 N N . LYS B 1 245 ? 6.445 48.406 17.219 1 97.62 245 LYS B N 1
ATOM 3987 C CA . LYS B 1 245 ? 7.344 47.531 17.969 1 97.62 245 LYS B CA 1
ATOM 3988 C C . LYS B 1 245 ? 8.781 48.062 17.922 1 97.62 245 LYS B C 1
ATOM 3990 O O . LYS B 1 245 ? 9.656 47.5 18.594 1 97.62 245 LYS B O 1
ATOM 3995 N N . GLU B 1 246 ? 9.07 49.031 17.156 1 97.5 246 GLU B N 1
ATOM 3996 C CA . GLU B 1 246 ? 10.383 49.625 16.984 1 97.5 246 GLU B CA 1
ATOM 3997 C C . GLU B 1 246 ? 11.391 48.625 16.422 1 97.5 246 GLU B C 1
ATOM 3999 O O . GLU B 1 246 ? 12.508 48.5 16.938 1 97.5 246 GLU B O 1
ATOM 4004 N N . HIS B 1 247 ? 10.945 47.812 15.57 1 97.69 247 HIS B N 1
ATOM 4005 C CA . HIS B 1 247 ? 11.82 46.938 14.828 1 97.69 247 HIS B CA 1
ATOM 4006 C C . HIS B 1 247 ? 12.438 47.625 13.625 1 97.69 247 HIS B C 1
ATOM 4008 O O . HIS B 1 247 ? 11.945 47.469 12.5 1 97.69 247 HIS B O 1
ATOM 4014 N N . GLN B 1 248 ? 13.508 48.281 13.82 1 96.38 248 GLN B N 1
ATOM 4015 C CA . GLN B 1 248 ? 14.109 49.188 12.859 1 96.38 248 GLN B CA 1
ATOM 4016 C C . GLN B 1 248 ? 14.523 48.469 11.586 1 96.38 248 GLN B C 1
ATOM 4018 O O . GLN B 1 248 ? 14.344 48.969 10.484 1 96.38 248 GLN B O 1
ATOM 4023 N N . GLU B 1 249 ? 15.078 47.312 11.75 1 96.12 249 GLU B N 1
ATOM 4024 C CA . GLU B 1 249 ? 15.531 46.594 10.57 1 96.12 249 GLU B CA 1
ATOM 4025 C C . GLU B 1 249 ? 14.359 46.219 9.672 1 96.12 249 GLU B C 1
ATOM 4027 O O . GLU B 1 249 ? 14.484 46.219 8.445 1 96.12 249 GLU B O 1
ATOM 4032 N N . ILE B 1 250 ? 13.266 45.875 10.305 1 97.31 250 ILE B N 1
ATOM 4033 C CA . ILE B 1 250 ? 12.078 45.5 9.547 1 97.31 250 ILE B CA 1
ATOM 4034 C C . ILE B 1 250 ? 11.547 46.75 8.812 1 97.31 250 ILE B C 1
ATOM 4036 O O . ILE B 1 250 ? 11.133 46.656 7.656 1 97.31 250 ILE B O 1
ATOM 4040 N N . ILE B 1 251 ? 11.555 47.875 9.469 1 96.19 251 ILE B N 1
ATOM 4041 C CA . ILE B 1 251 ? 11.109 49.125 8.891 1 96.19 251 ILE B CA 1
ATOM 4042 C C . ILE B 1 251 ? 11.93 49.438 7.641 1 96.19 251 ILE B C 1
ATOM 4044 O O . ILE B 1 251 ? 11.375 49.781 6.598 1 96.19 251 ILE B O 1
ATOM 4048 N N . VAL B 1 252 ? 13.188 49.25 7.746 1 95.94 252 VAL B N 1
ATOM 4049 C CA . VAL B 1 252 ? 14.086 49.5 6.633 1 95.94 252 VAL B CA 1
ATOM 4050 C C . VAL B 1 252 ? 13.773 48.562 5.469 1 95.94 252 VAL B C 1
ATOM 4052 O O . VAL B 1 252 ? 13.727 49 4.312 1 95.94 252 VAL B O 1
ATOM 4055 N N . ILE B 1 253 ? 13.539 47.344 5.766 1 95.81 253 ILE B N 1
ATOM 4056 C CA . ILE B 1 253 ? 13.258 46.344 4.746 1 95.81 253 ILE B CA 1
ATOM 4057 C C . ILE B 1 253 ? 11.977 46.719 3.998 1 95.81 253 ILE B C 1
ATOM 4059 O O . ILE B 1 253 ? 11.945 46.688 2.766 1 95.81 253 ILE B O 1
ATOM 4063 N N . ILE B 1 254 ? 10.922 47 4.707 1 95.56 254 ILE B N 1
ATOM 4064 C CA . ILE B 1 254 ? 9.641 47.281 4.082 1 95.56 254 ILE B CA 1
ATOM 4065 C C . ILE B 1 254 ? 9.73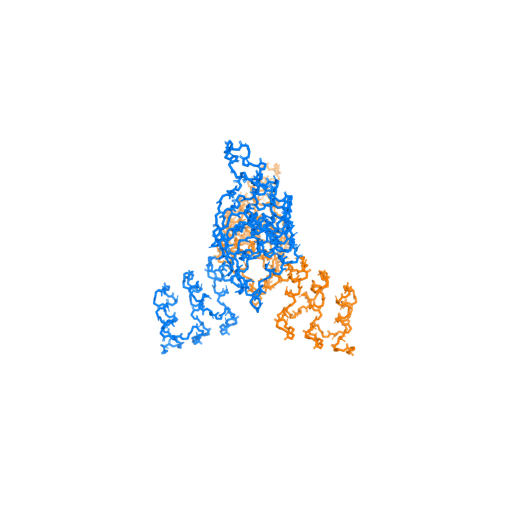4 48.594 3.309 1 95.56 254 ILE B C 1
ATOM 4067 O O . ILE B 1 254 ? 9.18 48.719 2.217 1 95.56 254 ILE B O 1
ATOM 4071 N N . SER B 1 255 ? 10.461 49.562 3.789 1 92.06 255 SER B N 1
ATOM 4072 C CA . SER B 1 255 ? 10.609 50.875 3.17 1 92.06 255 SER B CA 1
ATOM 4073 C C . SER B 1 255 ? 11.406 50.781 1.872 1 92.06 255 SER B C 1
ATOM 4075 O O . SER B 1 255 ? 11.219 51.594 0.965 1 92.06 255 SER B O 1
ATOM 4077 N N . SER B 1 256 ? 12.305 49.906 1.821 1 84.56 256 SER B N 1
ATOM 4078 C CA . SER B 1 256 ? 13.133 49.75 0.628 1 84.56 256 SER B CA 1
ATOM 4079 C C . SER B 1 256 ? 12.297 49.344 -0.576 1 84.56 256 SER B C 1
ATOM 4081 O O . SER B 1 256 ? 12.656 49.625 -1.719 1 84.56 256 SER B O 1
ATOM 4083 N N . PHE B 1 257 ? 11.297 48.562 -0.461 1 75.69 257 PHE B N 1
ATOM 4084 C CA . PHE B 1 257 ? 10.352 48.188 -1.5 1 75.69 257 PHE B CA 1
ATOM 4085 C C . PHE B 1 257 ? 9.539 49.406 -1.971 1 75.69 257 PHE B C 1
ATOM 4087 O O . PHE B 1 257 ? 9.367 49.594 -3.174 1 75.69 257 PHE B O 1
ATOM 4094 N N . ALA B 1 258 ? 8.891 50.188 -1.011 1 62.53 258 ALA B N 1
ATOM 4095 C CA . ALA B 1 258 ? 8.031 51.344 -1.267 1 62.53 258 ALA B CA 1
ATOM 4096 C C . ALA B 1 258 ? 8.758 52.406 -2.086 1 62.53 258 ALA B C 1
ATOM 4098 O O . ALA B 1 258 ? 8.141 53.125 -2.883 1 62.53 258 ALA B O 1
ATOM 4099 N N . ARG B 1 259 ? 10.023 52.5 -1.868 1 60.16 259 ARG B N 1
ATOM 4100 C CA . ARG B 1 259 ? 10.828 53.469 -2.617 1 60.16 259 ARG B CA 1
ATOM 4101 C C . ARG B 1 259 ? 10.93 53.062 -4.086 1 60.16 259 ARG B C 1
ATOM 4103 O O . ARG B 1 259 ? 10.883 53.906 -4.973 1 60.16 259 ARG B O 1
ATOM 4110 N N . ASP B 1 260 ? 10.984 51.781 -4.273 1 55.75 260 ASP B N 1
ATOM 4111 C CA . ASP B 1 260 ? 11.133 51.375 -5.664 1 55.75 260 ASP B CA 1
ATOM 4112 C C . ASP B 1 260 ? 9.828 51.531 -6.438 1 55.75 260 ASP B C 1
ATOM 4114 O O . ASP B 1 260 ? 9.844 51.75 -7.652 1 55.75 260 ASP B O 1
ATOM 4118 N N . PHE B 1 261 ? 8.703 51.25 -5.797 1 54.81 261 PHE B N 1
ATOM 4119 C CA . PHE B 1 261 ? 7.469 51.375 -6.562 1 54.81 261 PHE B CA 1
ATOM 4120 C C . PHE B 1 261 ? 6.984 52.812 -6.562 1 54.81 261 PHE B C 1
ATOM 4122 O O . PHE B 1 261 ? 5.902 53.125 -7.07 1 54.81 261 PHE B O 1
ATOM 4129 N N . GLY B 1 262 ? 7.762 53.844 -6.664 1 48.66 262 GLY B N 1
ATOM 4130 C CA . GLY B 1 262 ? 7.539 55.219 -7.031 1 48.66 262 GLY B CA 1
ATOM 4131 C C . GLY B 1 262 ? 6.75 56 -5.992 1 48.66 262 GLY B C 1
ATOM 4132 O O . GLY B 1 262 ? 6.379 57.156 -6.215 1 48.66 262 GLY B O 1
ATOM 4133 N N . ASN B 1 263 ? 5.992 55.312 -4.98 1 42.06 263 ASN B N 1
ATOM 4134 C CA . ASN B 1 263 ? 5.152 56.25 -4.223 1 42.06 263 ASN B CA 1
ATOM 4135 C C . ASN B 1 263 ? 5.977 57.062 -3.242 1 42.06 263 ASN B C 1
ATOM 4137 O O . ASN B 1 263 ? 6.531 56.531 -2.281 1 42.06 263 ASN B O 1
ATOM 4141 N N . ASN B 1 264 ? 6.672 58.031 -3.654 1 38.19 264 ASN B N 1
ATOM 4142 C CA . ASN B 1 264 ? 7.297 59.188 -2.994 1 38.19 264 ASN B CA 1
ATOM 4143 C C . ASN B 1 264 ? 6.383 59.781 -1.931 1 38.19 264 ASN B C 1
ATOM 4145 O O . ASN B 1 264 ? 6.508 60.969 -1.591 1 38.19 264 ASN B O 1
ATOM 4149 N N . ASN B 1 265 ? 5.262 59.219 -1.555 1 36.84 265 ASN B N 1
ATOM 4150 C CA . ASN B 1 265 ? 4.602 60.094 -0.582 1 36.84 265 ASN B CA 1
ATOM 4151 C C . ASN B 1 265 ? 5.422 60.219 0.697 1 36.84 265 ASN B C 1
ATOM 4153 O O . ASN B 1 265 ? 5.508 59.281 1.488 1 36.84 265 ASN B O 1
ATOM 4157 N N . GLU B 1 266 ? 6.523 60.906 0.678 1 37.09 266 GLU B N 1
ATOM 4158 C CA . GLU B 1 266 ? 7.352 61.531 1.71 1 37.09 266 GLU B CA 1
ATOM 4159 C C . GLU B 1 266 ? 6.5 62.062 2.848 1 37.09 266 GLU B C 1
ATOM 4161 O O . GLU B 1 266 ? 7.02 62.719 3.766 1 37.09 266 GLU B O 1
ATOM 4166 N N . ASP B 1 267 ? 5.184 62.219 2.719 1 36.12 267 ASP B N 1
ATOM 4167 C CA . ASP B 1 267 ? 4.633 63.156 3.703 1 36.12 267 ASP B CA 1
ATOM 4168 C C . ASP B 1 267 ? 4.797 62.594 5.121 1 36.12 267 ASP B C 1
ATOM 4170 O O . ASP B 1 267 ? 4.266 63.188 6.074 1 36.12 267 ASP B O 1
ATOM 4174 N N . VAL B 1 268 ? 5 61.438 5.438 1 37.22 268 VAL B N 1
ATOM 4175 C CA . VAL B 1 268 ? 4.871 61.281 6.883 1 37.22 268 VAL B CA 1
ATOM 4176 C C . VAL B 1 268 ? 6.098 61.875 7.578 1 37.22 268 VAL B C 1
ATOM 4178 O O . VAL B 1 268 ? 7.18 61.281 7.535 1 37.22 268 VAL B O 1
ATOM 4181 N N . VAL B 1 269 ? 6.316 63.25 7.555 1 36.25 269 VAL B N 1
ATOM 4182 C CA . VAL B 1 269 ? 7.133 64.125 8.375 1 36.25 269 VAL B CA 1
ATOM 4183 C C . VAL B 1 269 ? 7.008 63.75 9.844 1 36.25 269 VAL B C 1
ATOM 4185 O O . VAL B 1 269 ? 5.926 63.812 10.43 1 36.25 269 VAL B O 1
ATOM 4188 N N . TYR B 1 270 ? 7.672 62.844 10.445 1 33.75 270 TYR B N 1
ATOM 4189 C CA . TYR B 1 270 ? 7.879 62.812 11.891 1 33.75 270 TYR B CA 1
ATOM 4190 C C . TYR B 1 270 ? 8.391 64.125 12.406 1 33.75 270 TYR B C 1
ATOM 4192 O O . TYR B 1 270 ? 9.445 64.625 11.969 1 33.75 270 TYR B O 1
ATOM 4200 N N . ASP B 1 271 ? 7.559 65.312 12.539 1 29.3 271 ASP B N 1
ATOM 4201 C CA . ASP B 1 271 ? 7.914 66.375 13.422 1 29.3 271 ASP B CA 1
ATOM 4202 C C . ASP B 1 271 ? 8.5 65.875 14.734 1 29.3 271 ASP B C 1
ATOM 4204 O O . ASP B 1 271 ? 7.957 64.938 15.344 1 29.3 271 ASP B O 1
ATOM 4208 N N . LYS B 1 272 ? 9.719 66.375 15.125 1 30.92 272 LYS B N 1
ATOM 4209 C CA . LYS B 1 272 ? 10.297 66.438 16.469 1 30.92 272 LYS B CA 1
ATOM 4210 C C . LYS B 1 272 ? 9.477 67.375 17.359 1 30.92 272 LYS B C 1
ATOM 4212 O O . LYS B 1 272 ? 9.094 68.438 16.953 1 30.92 272 LYS B O 1
#

InterPro domains:
  IPR002110 Ankyrin repeat [PF00023] (102-134)
  IPR002110 Ankyrin repeat [PF12796] (9-92)
  IPR002110 Ankyrin repeat [PF12796] (140-231)
  IPR002110 Ankyrin repeat [PS50088] (4-36)
  IPR002110 Ankyrin repeat [PS50088] (37-69)
  IPR002110 Ankyrin repeat [PS50088] (102-134)
  IPR002110 Ankyrin repeat [PS50088] (135-167)
  IPR002110 Ankyrin repeat [PS50088] (168-200)
  IPR002110 Ankyrin repeat [PS50088] (201-233)
  IPR002110 Ankyrin repeat [SM00248] (4-33)
  IPR002110 Ankyrin repeat [SM00248] (37-66)
  IPR002110 Ankyrin repeat [SM00248] (70-99)
  IPR002110 Ankyrin repeat [SM00248] (102-131)
  IPR002110 Ankyrin repeat [SM00248] (135-164)
  IPR002110 Ankyrin repeat [SM00248] (168-197)
  IPR002110 Ankyrin repeat [SM00248] (201-230)
  IPR036770 Ankyrin repeat-containing domain superfamily [G3DSA:1.25.40.20] (1-97)
  IPR036770 Ankyrin repeat-containing domain superfamily [G3DSA:1.25.40.20] (99-172)
  IPR036770 Ankyrin repeat-containing domain superfamily [G3DSA:1.25.40.20] (173-266)
  IPR036770 Ankyrin repeat-containing domain superfamily [SSF48403] (4-255)